Protein 4D4I (pdb70)

Sequence (481 aa):
FKQSIHQLFETQVERTPEAVAVLLSEQGQLTYEELNTKANQLAHYLRTLGVKSETLVGVVCVDRSLEMVIGLLAILKAGGAYVPLDPTYPRERLTYMVQDAQISVLVTQTQWSNLISDDYQGQQVICLDSQWAKIASYSQENLVNTVNPEENLAYVIYTSGSTGKPKGVMIEHQSLVNFTKLAIAQYQITTSDRTLQFVSISFDVAAEEIYVTLCSGATLILRTEEMISSIPSSFVQKSQDWQITVWSLPTAYWHLLVNELVKSKIALPDSLRLVIIGGERVQPELVRMWFKNVGNFPELINVYGPTEGTIAVSSLCRLSSQLTESQRNRTEIPIGKSLGENISVYVLDETLKTVPPETPGEIYIGGTALARGYLNRPELTAQKFIQDPFSPSERLYKTGDLGRYLADGNLEYLGRVDHQVKINGFRVELGEIETVLLQHHQVAQAVVIDRRLVAYLVPHSTEENLTVTLQQFLKNKLPSYMIPATFVV

InterPro domains:
  IPR000873 AMP-dependent synthetase/ligase domain [PF00501] (10-368)
  IPR010071 Amino acid adenylation domain [TIGR01733] (31-441)
  IPR020459 AMP-binding [PR00154] (147-158)
  IPR020459 AMP-binding [PR00154] (159-167)
  IPR020845 AMP-binding, conserved site [PS00455] (152-163)
  IPR025110 AMP-binding enzyme, C-terminal domain [PF13193] (425-500)
  IPR042099 ANL, N-terminal domain [G3DSA:3.40.50.12780] (2-410)
  IPR045851 AMP-binding enzyme domain superfamily [G3DSA:3.30.300.30] (411-516)

Foldseek 3Di:
DWDFLLRLLVVLCVVFVQFWAEAEPVGTHGSLRLLLLLCLLLQVVVVQVQFFAAEEEEEEDFDSLSSSPLSNSVLNNYAYEYQYLLAFQQQSQVCCVLNVHQEYEYAPVSQPRHPDDDHHYHHCVPCVVVSVVGGSDRDPDRDTQQTFHYWAWAADLLAHIWTFTAGRQLLVVVLVLVCVVVVDALAAEEEQDDDVSALVSSNRNSNQSSRNHYYYYDDPPQLVDLLSVQVVCLVVLHAEYEDELVSVLVNLVVVVVDVDDGRPSHQEYEYELDFHFLVSLVSCCVRPNCGSWYKYFDDDVQQRNGFFMDGSSPDDPVQSPDRGNFRFDGSDDQKDWAFAAPVRDGDPAPDKHFIKIWGSRGTPAIRPPVPVRPVAWDQRPVHRVITIGGGQWMWGAHPVRTITTDGGPAQWDAFPSGTYRQSNLQSQLCPDPFWPHWGWHDDQIEIETDTPDDDPVVLVVVQVVVSNPDRPSSRHPYYHD

Secondary structure (DSSP, 8-state):
----HHHHHHHHHHH-TTSEEEE-SS-EEEHHHHHHHHHHHHHHHHHTT--TT-EEEE---SSHHHHHHHHHHHHTT-EEEE--TTS-HHHHHHHHHHTT--EEEE-GGGTT-SS---SEEEETTTSHHHHTTS--SPP-S---TTSEEEEEEE--TTSS-EEEEEEHHHHHHHHHHHHHHHT--TT-EEEE-S-TTSTHHHHHHHHHHTTT-EEEEPPSGGGSSHHHHHHHHHHTT--EEEEEHHHHHHHHHHHHHTTPPPPTT--EEEEESSPPPHHHHHHHHHHT-S-SEEEEEE--GGGSS-SEEEEGGGS-HHHHSSSS---BEESSTTEEEEEE-TTS-B--TT--EEEEEEETT---EETT-HHHHHHHEEE-TTSTT-EEEEEEEEEEE-TTS-EEEEEESSSEEEETTEEEEHHHHHHHHTTSTT--EEEEEE--EEEEEE-SS--TTHHHHHHHHHHTTS-GGGS-SEEE-

Radius of gyration: 22.3 Å; Cα contacts (8 Å, |Δi|>4): 1080; chains: 1; bounding box: 55×64×58 Å

Organism: NCBI:txid329571

CATH classification: 3.40.50.12780 (+1 more: 3.30.300.30)

Structure (mmCIF, N/CA/C/O backbone):
data_4D4I
#
_entry.id   4D4I
#
_cell.length_a   68.425
_cell.length_b   82.686
_cell.length_c   90.153
_cell.angle_alpha   90.00
_cell.angle_beta   90.00
_cell.angle_gamma   90.00
#
_symmetry.space_group_name_H-M   'P 21 21 21'
#
loop_
_entity.id
_entity.type
_entity.pdbx_description
1 polymer APNAA1
2 non-polymer ARGININE
3 non-polymer 'PHOSPHOAMINOPHOSPHONIC ACID-ADENYLATE ESTER'
4 non-polymer GLYCEROL
5 non-polymer 'MAGNESIUM ION'
6 water water
#
loop_
_atom_site.group_PDB
_atom_site.id
_atom_site.type_symbol
_atom_site.label_atom_id
_atom_site.label_alt_id
_atom_site.label_comp_id
_atom_site.label_asym_id
_atom_site.label_entity_id
_atom_site.label_seq_id
_atom_site.pdbx_PDB_ins_code
_atom_site.Cartn_x
_atom_site.Cartn_y
_atom_site.Cartn_z
_atom_site.occupancy
_atom_site.B_iso_or_equiv
_atom_site.auth_seq_id
_atom_site.auth_comp_id
_atom_site.auth_asym_id
_atom_site.auth_atom_id
_atom_site.pdbx_PDB_model_num
ATOM 1 N N . PHE A 1 28 ? 34.221 -7.084 15.533 1.00 69.53 2 PHE A N 1
ATOM 2 C CA . PHE A 1 28 ? 32.739 -7.028 15.340 1.00 71.61 2 PHE A CA 1
ATOM 3 C C . PHE A 1 28 ? 32.334 -6.011 14.253 1.00 64.38 2 PHE A C 1
ATOM 4 O O . PHE A 1 28 ? 31.608 -5.052 14.521 1.00 58.48 2 PHE A O 1
ATOM 12 N N . LYS A 1 29 ? 32.793 -6.252 13.022 1.00 61.55 3 LYS A N 1
ATOM 13 C CA . LYS A 1 29 ? 32.573 -5.341 11.884 1.00 55.16 3 LYS A CA 1
ATOM 14 C C . LYS A 1 29 ? 31.146 -5.417 11.355 1.00 48.46 3 LYS A C 1
ATOM 15 O O . LYS A 1 29 ? 30.644 -6.509 11.082 1.00 49.24 3 LYS A O 1
ATOM 21 N N . GLN A 1 30 ? 30.494 -4.266 11.178 1.00 42.97 4 GLN A N 1
ATOM 22 C CA . GLN A 1 30 ? 29.064 -4.254 10.813 1.00 39.79 4 GLN A CA 1
ATOM 23 C C . GLN A 1 30 ? 28.624 -3.007 10.022 1.00 33.05 4 GLN A C 1
ATOM 24 O O . GLN A 1 30 ? 29.030 -1.886 10.319 1.00 35.59 4 GLN A O 1
ATOM 30 N N . SER A 1 31 ? 27.795 -3.224 9.003 1.00 27.64 5 SER A N 1
ATOM 31 C CA . SER A 1 31 ? 27.199 -2.135 8.205 1.00 24.59 5 SER A CA 1
ATOM 32 C C . SER A 1 31 ? 25.816 -1.904 8.708 1.00 21.39 5 SER A C 1
ATOM 33 O O . SER A 1 31 ? 25.259 -2.760 9.374 1.00 22.36 5 SER A O 1
ATOM 36 N N . ILE A 1 32 ? 25.192 -0.787 8.330 1.00 21.80 6 ILE A N 1
ATOM 37 C CA . ILE A 1 32 ? 23.871 -0.485 8.840 1.00 20.29 6 ILE A CA 1
ATOM 38 C C . ILE A 1 32 ? 22.820 -1.448 8.317 1.00 20.21 6 ILE A C 1
ATOM 39 O O . ILE A 1 32 ? 21.910 -1.874 9.044 1.00 19.78 6 ILE A O 1
ATOM 44 N N . HIS A 1 33 ? 22.959 -1.841 7.052 1.00 21.24 7 HIS A N 1
ATOM 45 C CA . HIS A 1 33 ? 21.995 -2.779 6.468 1.00 21.48 7 HIS A CA 1
ATOM 46 C C . HIS A 1 33 ? 22.179 -4.206 7.089 1.00 20.49 7 HIS A C 1
ATOM 47 O O . HIS A 1 33 ? 21.223 -4.931 7.223 1.00 20.47 7 HIS A O 1
ATOM 54 N N . GLN A 1 34 ? 23.390 -4.563 7.472 1.00 21.20 8 GLN A N 1
ATOM 55 C CA . GLN A 1 34 ? 23.613 -5.831 8.204 1.00 24.43 8 GLN A CA 1
ATOM 56 C C . GLN A 1 34 ? 22.882 -5.805 9.533 1.00 22.91 8 GLN A C 1
ATOM 57 O O . GLN A 1 34 ? 22.266 -6.780 9.915 1.00 24.15 8 GLN A O 1
ATOM 63 N N . LEU A 1 35 ? 22.911 -4.663 10.214 1.00 23.90 9 LEU A N 1
ATOM 64 C CA . LEU A 1 35 ? 22.190 -4.534 11.476 1.00 23.69 9 LEU A CA 1
ATOM 65 C C . LEU A 1 35 ? 20.724 -4.777 11.211 1.00 24.38 9 LEU A C 1
ATOM 66 O O . LEU A 1 35 ? 20.036 -5.503 11.948 1.00 20.85 9 LEU A O 1
ATOM 71 N N . PHE A 1 36 ? 20.231 -4.171 10.127 1.00 21.15 10 PHE A N 1
ATOM 72 C CA . PHE A 1 36 ? 18.859 -4.360 9.719 1.00 21.53 10 PHE A CA 1
ATOM 73 C C . PHE A 1 36 ? 18.595 -5.836 9.404 1.00 21.51 10 PHE A C 1
ATOM 74 O O . PHE A 1 36 ? 17.575 -6.379 9.776 1.00 22.26 10 PHE A O 1
ATOM 82 N N . GLU A 1 37 ? 19.513 -6.450 8.668 1.00 21.54 11 GLU A N 1
ATOM 83 C CA . GLU A 1 37 ? 19.350 -7.841 8.263 1.00 22.55 11 GLU A CA 1
ATOM 84 C C . GLU A 1 37 ? 19.253 -8.767 9.498 1.00 24.26 11 GLU A C 1
ATOM 85 O O . GLU A 1 37 ? 18.438 -9.687 9.504 1.00 25.76 11 GLU A O 1
ATOM 91 N N . THR A 1 38 ? 20.047 -8.492 10.533 1.00 24.47 12 THR A N 1
ATOM 92 C CA . THR A 1 38 ? 19.970 -9.289 11.772 1.00 25.68 12 THR A CA 1
ATOM 93 C C . THR A 1 38 ? 18.569 -9.201 12.329 1.00 26.71 12 THR A C 1
ATOM 94 O O . THR A 1 38 ? 17.995 -10.208 12.726 1.00 29.46 12 THR A O 1
ATOM 98 N N . GLN A 1 39 ? 17.983 -8.010 12.323 1.00 23.71 13 GLN A N 1
ATOM 99 C CA . GLN A 1 39 ? 16.653 -7.859 12.814 1.00 24.60 13 GLN A CA 1
ATOM 100 C C . GLN A 1 39 ? 15.612 -8.588 11.999 1.00 26.93 13 GLN A C 1
ATOM 101 O O . GLN A 1 39 ? 14.666 -9.150 12.544 1.00 25.77 13 GLN A O 1
ATOM 107 N N . VAL A 1 40 ? 15.720 -8.512 10.680 1.00 26.24 14 VAL A N 1
ATOM 108 C CA . VAL A 1 40 ? 14.776 -9.201 9.812 1.00 24.47 14 VAL A CA 1
ATOM 109 C C . VAL A 1 40 ? 14.718 -10.697 10.171 1.00 26.18 14 VAL A C 1
ATOM 110 O O . VAL A 1 40 ? 13.643 -11.278 10.244 1.00 26.38 14 VAL A O 1
ATOM 114 N N . GLU A 1 41 ? 15.885 -11.299 10.367 1.00 29.04 15 GLU A N 1
ATOM 115 C CA . GLU A 1 41 ? 15.986 -12.725 10.687 1.00 35.83 15 GLU A CA 1
ATOM 116 C C . GLU A 1 41 ? 15.313 -13.013 12.032 1.00 38.83 15 GLU A C 1
ATOM 117 O O . GLU A 1 41 ? 14.706 -14.057 12.199 1.00 37.92 15 GLU A O 1
ATOM 123 N N . ARG A 1 42 ? 15.447 -12.090 12.988 1.00 35.41 16 ARG A N 1
ATOM 124 C CA . ARG A 1 42 ? 14.849 -12.267 14.302 1.00 36.28 16 ARG A CA 1
ATOM 125 C C . ARG A 1 42 ? 13.356 -12.229 14.180 1.00 33.66 16 ARG A C 1
ATOM 126 O O . ARG A 1 42 ? 12.691 -13.074 14.733 1.00 37.42 16 ARG A O 1
ATOM 134 N N . THR A 1 43 ? 12.829 -11.224 13.494 1.00 32.01 17 THR A N 1
ATOM 135 C CA . THR A 1 43 ? 11.377 -10.980 13.441 1.00 29.32 17 THR A CA 1
ATOM 136 C C . THR A 1 43 ? 10.858 -10.674 12.025 1.00 31.44 17 THR A C 1
ATOM 137 O O . THR A 1 43 ? 10.390 -9.539 11.751 1.00 32.16 17 THR A O 1
ATOM 141 N N . PRO A 1 44 ? 10.903 -11.680 11.118 1.00 33.58 18 PRO A N 1
ATOM 142 C CA . PRO A 1 44 ? 10.539 -11.451 9.705 1.00 31.82 18 PRO A CA 1
ATOM 143 C C . PRO A 1 44 ? 9.111 -11.009 9.488 1.00 31.10 18 PRO A C 1
ATOM 144 O O . PRO A 1 44 ? 8.815 -10.275 8.544 1.00 31.18 18 PRO A O 1
ATOM 148 N N . GLU A 1 45 ? 8.208 -11.419 10.361 1.00 33.94 19 GLU A N 1
ATOM 149 C CA . GLU A 1 45 ? 6.787 -11.171 10.135 1.00 34.28 19 GLU A CA 1
ATOM 150 C C . GLU A 1 45 ? 6.289 -9.904 10.814 1.00 31.52 19 GLU A C 1
ATOM 151 O O . GLU A 1 45 ? 5.192 -9.467 10.545 1.00 32.74 19 GLU A O 1
ATOM 157 N N . ALA A 1 46 ? 7.094 -9.269 11.656 1.00 29.76 20 ALA A N 1
ATOM 158 C CA . ALA A 1 46 ? 6.693 -7.967 12.206 1.00 29.78 20 ALA A CA 1
ATOM 159 C C . ALA A 1 46 ? 6.520 -6.947 11.090 1.00 28.16 20 ALA A C 1
ATOM 160 O O . ALA A 1 46 ? 7.116 -7.089 10.024 1.00 26.47 20 ALA A O 1
ATOM 162 N N . VAL A 1 47 ? 5.660 -5.969 11.306 1.00 26.99 21 VAL A N 1
ATOM 163 C CA . VAL A 1 47 ? 5.471 -4.868 10.381 1.00 30.01 21 VAL A CA 1
ATOM 164 C C . VAL A 1 47 ? 6.659 -3.910 10.553 1.00 30.03 21 VAL A C 1
ATOM 165 O O . VAL A 1 47 ? 6.908 -3.459 11.658 1.00 28.82 21 VAL A O 1
ATOM 169 N N . ALA A 1 48 ? 7.382 -3.641 9.459 1.00 27.76 22 ALA A N 1
ATOM 170 C CA . ALA A 1 48 ? 8.571 -2.781 9.462 1.00 27.16 22 ALA A CA 1
ATOM 171 C C . ALA A 1 48 ? 8.206 -1.351 9.171 1.00 27.60 22 ALA A C 1
ATOM 172 O O . ALA A 1 48 ? 8.699 -0.436 9.823 1.00 27.49 22 ALA A O 1
ATOM 174 N N . VAL A 1 49 ? 7.363 -1.143 8.164 1.00 28.10 23 VAL A N 1
ATOM 175 C CA . VAL A 1 49 ? 6.995 0.180 7.728 1.00 28.47 23 VAL A CA 1
ATOM 176 C C . VAL A 1 49 ? 5.516 0.232 7.443 1.00 29.60 23 VAL A C 1
ATOM 177 O O . VAL A 1 49 ? 4.967 -0.694 6.833 1.00 30.39 23 VAL A O 1
ATOM 181 N N . LEU A 1 50 ? 4.895 1.328 7.866 1.00 30.94 24 LEU A N 1
ATOM 182 C CA A LEU A 1 50 ? 3.510 1.583 7.553 0.45 32.94 24 LEU A CA 1
ATOM 183 C CA B LEU A 1 50 ? 3.481 1.618 7.620 0.55 32.59 24 LEU A CA 1
ATOM 184 C C . LEU A 1 50 ? 3.326 2.996 7.025 1.00 32.77 24 LEU A C 1
ATOM 185 O O . LEU A 1 50 ? 3.929 3.966 7.504 1.00 31.28 24 LEU A O 1
ATOM 194 N N . SER A 1 51 ? 2.503 3.109 5.996 1.00 33.31 25 SER A N 1
ATOM 195 C CA . SER A 1 51 ? 2.122 4.395 5.476 1.00 36.54 25 SER A CA 1
ATOM 196 C C . SER A 1 51 ? 0.600 4.396 5.376 1.00 41.30 25 SER A C 1
ATOM 197 O O . SER A 1 51 ? -0.042 3.357 5.512 1.00 37.83 25 SER A O 1
ATOM 200 N N . GLU A 1 52 ? 0.036 5.569 5.146 1.00 46.09 26 GLU A N 1
ATOM 201 C CA . GLU A 1 52 ? -1.392 5.707 4.867 1.00 53.44 26 GLU A CA 1
ATOM 202 C C . GLU A 1 52 ? -1.834 4.855 3.656 1.00 55.41 26 GLU A C 1
ATOM 203 O O . GLU A 1 52 ? -3.027 4.561 3.501 1.00 53.90 26 GLU A O 1
ATOM 209 N N . GLN A 1 53 ? -0.869 4.458 2.820 1.00 57.15 27 GLN A N 1
ATOM 210 C CA . GLN A 1 53 ? -1.139 3.734 1.576 1.00 59.49 27 GLN A CA 1
ATOM 211 C C . GLN A 1 53 ? -0.935 2.210 1.675 1.00 56.32 27 GLN A C 1
ATOM 212 O O . GLN A 1 53 ? -1.540 1.465 0.914 1.00 57.45 27 GLN A O 1
ATOM 218 N N . GLY A 1 54 ? -0.094 1.743 2.597 1.00 48.71 28 GLY A N 1
ATOM 219 C CA . GLY A 1 54 ? 0.190 0.315 2.717 1.00 42.09 28 GLY A CA 1
ATOM 220 C C . GLY A 1 54 ? 1.205 -0.025 3.796 1.00 38.84 28 GLY A C 1
ATOM 221 O O . GLY A 1 54 ? 1.472 0.767 4.675 1.00 35.88 28 GLY A O 1
ATOM 222 N N . GLN A 1 55 ? 1.777 -1.211 3.743 1.00 37.34 29 GLN A N 1
ATOM 223 C CA . GLN A 1 55 ? 2.696 -1.617 4.796 1.00 36.89 29 GLN A CA 1
ATOM 224 C C . GLN A 1 55 ? 3.625 -2.662 4.264 1.00 34.96 29 GLN A C 1
ATOM 225 O O . GLN A 1 55 ? 3.332 -3.258 3.244 1.00 35.43 29 GLN A O 1
ATOM 231 N N . LEU A 1 56 ? 4.757 -2.871 4.938 1.00 31.70 30 LEU A N 1
ATOM 232 C CA . LEU A 1 56 ? 5.668 -3.951 4.600 1.00 31.69 30 LEU A CA 1
ATOM 233 C C . LEU A 1 56 ? 6.126 -4.592 5.889 1.00 32.39 30 LEU A C 1
ATOM 234 O O . LEU A 1 56 ? 6.486 -3.877 6.835 1.00 29.93 30 LEU A O 1
ATOM 239 N N . THR A 1 57 ? 6.173 -5.918 5.910 1.00 29.50 31 THR A N 1
ATOM 240 C CA . THR A 1 57 ? 6.805 -6.636 7.007 1.00 28.71 31 THR A CA 1
ATOM 241 C C . THR A 1 57 ? 8.310 -6.504 6.872 1.00 25.99 31 THR A C 1
ATOM 242 O O . THR A 1 57 ? 8.815 -6.031 5.833 1.00 28.80 31 THR A O 1
ATOM 246 N N . TYR A 1 58 ? 9.031 -6.894 7.917 1.00 24.66 32 TYR A N 1
ATOM 247 C CA . TYR A 1 58 ? 10.480 -6.932 7.873 1.00 24.83 32 TYR A CA 1
ATOM 248 C C . TYR A 1 58 ? 10.960 -7.753 6.665 1.00 27.52 32 TYR A C 1
ATOM 249 O O . TYR A 1 58 ? 11.819 -7.307 5.902 1.00 25.05 32 TYR A O 1
ATOM 258 N N . GLU A 1 59 ? 10.395 -8.950 6.511 1.00 29.04 33 GLU A N 1
ATOM 259 C CA . GLU A 1 59 ? 10.771 -9.875 5.428 1.00 29.85 33 GLU A CA 1
ATOM 260 C C . GLU A 1 59 ? 10.577 -9.214 4.047 1.00 27.88 33 GLU A C 1
ATOM 261 O O . GLU A 1 59 ? 11.497 -9.168 3.256 1.00 28.76 33 GLU A O 1
ATOM 267 N N . GLU A 1 60 ? 9.385 -8.686 3.818 1.00 25.85 34 GLU A N 1
ATOM 268 C CA . GLU A 1 60 ? 9.024 -8.015 2.587 1.00 30.74 34 GLU A CA 1
ATOM 269 C C . GLU A 1 60 ? 9.863 -6.790 2.263 1.00 31.13 34 GLU A C 1
ATOM 270 O O . GLU A 1 60 ? 10.153 -6.545 1.094 1.00 27.71 34 GLU A O 1
ATOM 276 N N . LEU A 1 61 ? 10.219 -6.004 3.284 1.00 27.92 35 LEU A N 1
ATOM 277 C CA . LEU A 1 61 ? 11.065 -4.820 3.080 1.00 23.94 35 LEU A CA 1
ATOM 278 C C . LEU A 1 61 ? 12.437 -5.322 2.665 1.00 23.22 35 LEU A C 1
ATOM 279 O O . LEU A 1 61 ? 13.093 -4.741 1.799 1.00 25.88 35 LEU A O 1
ATOM 284 N N . ASN A 1 62 ? 12.910 -6.352 3.351 1.00 23.42 36 ASN A N 1
ATOM 285 C CA . ASN A 1 62 ? 14.216 -6.901 3.098 1.00 22.59 36 ASN A CA 1
ATOM 286 C C . ASN A 1 62 ? 14.301 -7.516 1.714 1.00 22.89 36 ASN A C 1
ATOM 287 O O . ASN A 1 62 ? 15.276 -7.316 1.029 1.00 22.03 36 ASN A O 1
ATOM 292 N N . THR A 1 63 ? 13.298 -8.283 1.334 1.00 23.30 37 THR A N 1
ATOM 293 C CA . THR A 1 63 ? 13.360 -8.977 0.033 1.00 26.14 37 THR A CA 1
ATOM 294 C C . THR A 1 63 ? 13.242 -7.941 -1.074 1.00 24.32 37 THR A C 1
ATOM 295 O O . THR A 1 63 ? 14.000 -7.990 -2.015 1.00 24.98 37 THR A O 1
ATOM 299 N N . LYS A 1 64 ? 12.349 -6.975 -0.933 1.00 24.32 38 LYS A N 1
ATOM 300 C CA . LYS A 1 64 ? 12.229 -5.952 -1.976 1.00 26.02 38 LYS A CA 1
ATOM 301 C C . LYS A 1 64 ? 13.493 -5.101 -2.071 1.00 26.63 38 LYS A C 1
ATOM 302 O O . LYS A 1 64 ? 13.953 -4.791 -3.166 1.00 22.46 38 LYS A O 1
ATOM 308 N N . ALA A 1 65 ? 14.096 -4.745 -0.933 1.00 22.27 39 ALA A N 1
ATOM 309 C CA . ALA A 1 65 ? 15.371 -3.994 -1.002 1.00 22.02 39 ALA A CA 1
ATOM 310 C C . ALA A 1 65 ? 16.475 -4.859 -1.607 1.00 21.79 39 ALA A C 1
ATOM 311 O O . ALA A 1 65 ? 17.401 -4.365 -2.265 1.00 19.97 39 ALA A O 1
ATOM 313 N N . ASN A 1 66 ? 16.445 -6.163 -1.338 1.00 21.53 40 ASN A N 1
ATOM 314 C CA . ASN A 1 66 ? 17.414 -7.034 -1.968 1.00 20.52 40 ASN A CA 1
ATOM 315 C C . ASN A 1 66 ? 17.235 -7.066 -3.504 1.00 19.84 40 ASN A C 1
ATOM 316 O O . ASN A 1 66 ? 18.199 -7.114 -4.253 1.00 19.90 40 ASN A O 1
ATOM 321 N N . GLN A 1 67 ? 16.009 -7.072 -3.958 1.00 20.59 41 GLN A N 1
ATOM 322 C CA . GLN A 1 67 ? 15.751 -7.146 -5.417 1.00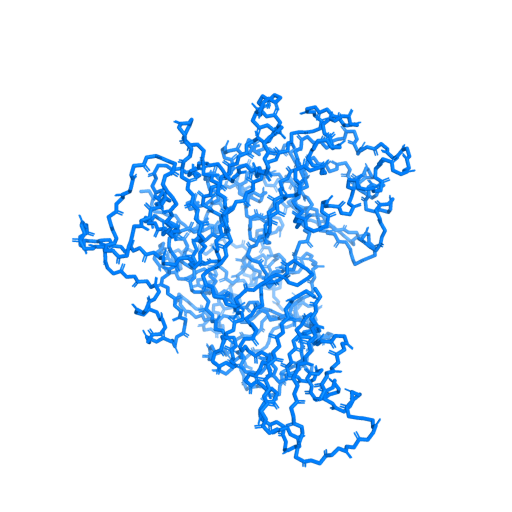 21.88 41 GLN A CA 1
ATOM 323 C C . GLN A 1 67 ? 16.275 -5.917 -6.113 1.00 22.28 41 GLN A C 1
ATOM 324 O O . GLN A 1 67 ? 17.048 -6.009 -7.069 1.00 23.73 41 GLN A O 1
ATOM 330 N N . LEU A 1 68 ? 15.901 -4.756 -5.596 1.00 21.96 42 LEU A N 1
ATOM 331 C CA . LEU A 1 68 ? 16.473 -3.494 -6.098 1.00 23.17 42 LEU A CA 1
ATOM 332 C C . LEU A 1 68 ? 17.986 -3.447 -5.968 1.00 21.87 42 LEU A C 1
ATOM 333 O O . LEU A 1 68 ? 18.687 -3.017 -6.885 1.00 20.48 42 LEU A O 1
ATOM 338 N N . ALA A 1 69 ? 18.528 -3.845 -4.822 1.00 21.45 43 ALA A N 1
ATOM 339 C CA . ALA A 1 69 ? 20.002 -3.869 -4.669 1.00 21.34 43 ALA A CA 1
ATOM 340 C C . ALA A 1 69 ? 20.710 -4.707 -5.748 1.00 20.22 43 ALA A C 1
ATOM 341 O O . ALA A 1 69 ? 21.784 -4.345 -6.263 1.00 17.01 43 ALA A O 1
ATOM 343 N N . HIS A 1 70 ? 20.138 -5.864 -6.028 1.00 21.43 44 HIS A N 1
ATOM 344 C CA . HIS A 1 70 ? 20.729 -6.767 -7.012 1.00 21.74 44 HIS A CA 1
ATOM 345 C C . HIS A 1 70 ? 20.717 -6.076 -8.403 1.00 21.68 44 HIS A C 1
ATOM 346 O O . HIS A 1 70 ? 21.692 -6.098 -9.126 1.00 23.96 44 HIS A O 1
ATOM 353 N N . TYR A 1 71 ? 19.596 -5.486 -8.745 1.00 21.64 45 TYR A N 1
ATOM 354 C CA . TYR A 1 71 ? 19.508 -4.665 -9.947 1.00 24.34 45 TYR A CA 1
ATOM 355 C C . TYR A 1 71 ? 20.566 -3.571 -9.941 1.00 24.85 45 TYR A C 1
ATOM 356 O O . TYR A 1 71 ? 21.358 -3.461 -10.895 1.00 25.49 45 TYR A O 1
ATOM 365 N N . LEU A 1 72 ? 20.647 -2.786 -8.846 1.00 23.70 46 LEU A N 1
ATOM 366 C CA . LEU A 1 72 ? 21.674 -1.735 -8.759 1.00 21.92 46 LEU A CA 1
ATOM 367 C C . LEU A 1 72 ? 23.083 -2.260 -8.984 1.00 21.65 46 LEU A C 1
ATOM 368 O O . LEU A 1 72 ? 23.893 -1.607 -9.641 1.00 22.82 46 LEU A O 1
ATOM 373 N N . ARG A 1 73 ? 23.406 -3.408 -8.420 1.00 22.83 47 ARG A N 1
ATOM 374 C CA . ARG A 1 73 ? 24.723 -4.010 -8.646 1.00 25.22 47 ARG A CA 1
ATOM 375 C C . ARG A 1 73 ? 24.948 -4.192 -10.175 1.00 24.35 47 ARG A C 1
ATOM 376 O O . ARG A 1 73 ? 26.033 -3.928 -10.670 1.00 25.00 47 ARG A O 1
ATOM 384 N N . THR A 1 74 ? 23.915 -4.621 -10.896 1.00 25.11 48 THR A N 1
ATOM 385 C CA . THR A 1 74 ? 24.049 -4.811 -12.360 1.00 26.85 48 THR A CA 1
ATOM 386 C C . THR A 1 74 ? 24.185 -3.465 -13.076 1.00 28.77 48 THR A C 1
ATOM 387 O O . THR A 1 74 ? 24.652 -3.427 -14.206 1.00 27.78 48 THR A O 1
ATOM 391 N N . LEU A 1 75 ? 23.815 -2.361 -12.416 1.00 25.63 49 LEU A N 1
ATOM 392 C CA . LEU A 1 75 ? 24.066 -1.025 -12.960 1.00 25.95 49 LEU A CA 1
ATOM 393 C C . LEU A 1 75 ? 25.406 -0.452 -12.579 1.00 26.17 49 LEU A C 1
ATOM 394 O O . LEU A 1 75 ? 25.670 0.672 -12.894 1.00 28.71 49 LEU A O 1
ATOM 399 N N . GLY A 1 76 ? 26.269 -1.218 -11.930 1.00 23.56 50 GLY A N 1
ATOM 400 C CA . GLY A 1 76 ? 27.604 -0.729 -11.584 1.00 23.97 50 GLY A CA 1
ATOM 401 C C . GLY A 1 76 ? 27.654 -0.165 -10.161 1.00 26.62 50 GLY A C 1
ATOM 402 O O . GLY A 1 76 ? 28.667 0.381 -9.743 1.00 26.79 50 GLY A O 1
ATOM 403 N N . VAL A 1 77 ? 26.561 -0.249 -9.408 1.00 25.55 51 VAL A N 1
ATOM 404 C CA . VAL A 1 77 ? 26.637 0.259 -8.024 1.00 25.09 51 VAL A CA 1
ATOM 405 C C . VAL A 1 77 ? 27.485 -0.685 -7.168 1.00 26.49 51 VAL A C 1
ATOM 406 O O . VAL A 1 77 ? 27.215 -1.894 -7.056 1.00 23.27 51 VAL A O 1
ATOM 410 N N . LYS A 1 78 ? 28.505 -0.106 -6.546 1.00 27.28 52 LYS A N 1
ATOM 411 C CA . LYS A 1 78 ? 29.334 -0.838 -5.625 1.00 31.03 52 LYS A CA 1
ATOM 412 C C . LYS A 1 78 ? 29.846 0.080 -4.519 1.00 28.01 52 LYS A C 1
ATOM 413 O O . LYS A 1 78 ? 29.478 1.257 -4.469 1.00 27.74 52 LYS A O 1
ATOM 419 N N . SER A 1 79 ? 30.706 -0.447 -3.649 1.00 28.99 53 SER A N 1
ATOM 420 C CA . SER A 1 79 ? 31.255 0.348 -2.535 1.00 29.65 53 SER A CA 1
ATOM 421 C C . SER A 1 79 ? 31.800 1.684 -3.017 1.00 28.72 53 SER A C 1
ATOM 422 O O . SER A 1 79 ? 32.553 1.735 -3.989 1.00 26.37 53 SER A O 1
ATOM 425 N N . GLU A 1 80 ? 31.353 2.761 -2.359 1.00 26.32 54 GLU A N 1
ATOM 426 C CA . GLU A 1 80 ? 31.762 4.156 -2.611 1.00 26.73 54 GLU A CA 1
ATOM 427 C C . GLU A 1 80 ? 31.083 4.792 -3.825 1.00 26.84 54 GLU A C 1
ATOM 428 O O . GLU A 1 80 ? 31.366 5.950 -4.142 1.00 28.71 54 GLU A O 1
ATOM 434 N N . THR A 1 81 ? 30.221 4.058 -4.518 1.00 24.70 55 THR A N 1
ATOM 435 C CA . THR A 1 81 ? 29.404 4.622 -5.587 1.00 25.51 55 THR A CA 1
ATOM 436 C C . THR A 1 81 ? 28.304 5.440 -4.957 1.00 24.45 55 THR A C 1
ATOM 437 O O . THR A 1 81 ? 27.544 4.900 -4.125 1.00 26.14 55 THR A O 1
ATOM 441 N N . LEU A 1 82 ? 28.183 6.702 -5.377 1.00 21.75 56 LEU A N 1
ATOM 442 C CA . LEU A 1 82 ? 27.124 7.566 -4.882 1.00 21.64 56 LEU A CA 1
ATOM 443 C C . LEU A 1 82 ? 25.883 7.440 -5.713 1.00 22.58 56 LEU A C 1
ATOM 444 O O . LEU A 1 82 ? 25.948 7.558 -6.933 1.00 22.68 56 LEU A O 1
ATOM 449 N N . VAL A 1 83 ? 24.741 7.211 -5.060 1.00 20.29 57 VAL A N 1
ATOM 450 C CA . VAL A 1 83 ? 23.494 7.018 -5.755 1.00 19.24 57 VAL A CA 1
ATOM 451 C C . VAL A 1 83 ? 22.516 8.070 -5.280 1.00 21.88 57 VAL A C 1
ATOM 452 O O . VAL A 1 83 ? 22.243 8.187 -4.074 1.00 19.65 57 VAL A O 1
ATOM 456 N N . GLY A 1 84 ? 21.989 8.848 -6.224 1.00 19.45 58 GLY A N 1
ATOM 457 C CA . GLY A 1 84 ? 21.035 9.856 -5.902 1.00 19.31 58 GLY A CA 1
ATOM 458 C C . GLY A 1 84 ? 19.712 9.202 -5.600 1.00 18.65 58 GLY A C 1
ATOM 459 O O . GLY A 1 84 ? 19.410 8.151 -6.141 1.00 18.54 58 GLY A O 1
ATOM 460 N N . VAL A 1 85 ? 18.988 9.781 -4.646 1.00 17.97 59 VAL A N 1
ATOM 461 C CA A VAL A 1 85 ? 17.682 9.301 -4.281 0.55 19.16 59 VAL A CA 1
ATOM 462 C CA B VAL A 1 85 ? 17.648 9.297 -4.276 0.45 19.69 59 VAL A CA 1
ATOM 463 C C . VAL A 1 85 ? 16.752 10.483 -4.252 1.00 19.54 59 VAL A C 1
ATOM 464 O O . VAL A 1 85 ? 16.939 11.416 -3.448 1.00 18.85 59 VAL A O 1
ATOM 471 N N . CYS A 1 86 ? 15.772 10.431 -5.119 1.00 23.54 60 CYS A N 1
ATOM 472 C CA . CYS A 1 86 ? 14.864 11.551 -5.318 1.00 26.96 60 CYS A CA 1
ATOM 473 C C . CYS A 1 86 ? 13.526 10.900 -5.353 1.00 26.85 60 CYS A C 1
ATOM 474 O O . CYS A 1 86 ? 13.025 10.404 -6.376 1.00 25.96 60 CYS A O 1
ATOM 477 N N . VAL A 1 87 ? 12.976 10.786 -4.168 1.00 29.65 61 VAL A N 1
ATOM 478 C CA . VAL A 1 87 ? 11.781 10.012 -3.967 1.00 30.70 61 VAL A CA 1
ATOM 479 C C . VAL A 1 87 ? 10.948 10.828 -2.980 1.00 36.10 61 VAL A C 1
ATOM 480 O O . VAL A 1 87 ? 11.480 11.743 -2.321 1.00 36.11 61 VAL A O 1
ATOM 484 N N . ASP A 1 88 ? 9.655 10.539 -2.900 1.00 34.82 62 ASP A N 1
ATOM 485 C CA . ASP A 1 88 ? 8.858 11.154 -1.842 1.00 37.85 62 ASP A CA 1
ATOM 486 C C . ASP A 1 88 ? 8.772 10.148 -0.697 1.00 33.94 62 ASP A C 1
ATOM 487 O O . ASP A 1 88 ? 9.189 8.974 -0.837 1.00 34.84 62 ASP A O 1
ATOM 492 N N . ARG A 1 89 ? 8.249 10.602 0.428 1.00 30.55 63 ARG A N 1
ATOM 493 C CA . ARG A 1 89 ? 8.218 9.768 1.634 1.00 29.52 63 ARG A CA 1
ATOM 494 C C . ARG A 1 89 ? 7.173 8.689 1.440 1.00 29.57 63 ARG A C 1
ATOM 495 O O . ARG A 1 89 ? 5.991 8.972 1.316 1.00 31.05 63 ARG A O 1
ATOM 503 N N . SER A 1 90 ? 7.603 7.448 1.424 1.00 28.62 64 SER A N 1
ATOM 504 C CA . SER A 1 90 ? 6.773 6.351 0.968 1.00 28.43 64 SER A CA 1
ATOM 505 C C . SER A 1 90 ? 7.512 5.098 1.319 1.00 28.03 64 SER A C 1
ATOM 506 O O . SER A 1 90 ? 8.687 5.160 1.662 1.00 27.00 64 SER A O 1
ATOM 509 N N . LEU A 1 91 ? 6.819 3.974 1.222 1.00 28.25 65 LEU A N 1
ATOM 510 C CA . LEU A 1 91 ? 7.418 2.654 1.303 1.00 30.54 65 LEU A CA 1
ATOM 511 C C . LEU A 1 91 ? 8.584 2.527 0.343 1.00 28.42 65 LEU A C 1
ATOM 512 O O . LEU A 1 91 ? 9.629 1.972 0.703 1.00 27.10 65 LEU A O 1
ATOM 517 N N . GLU A 1 92 ? 8.393 3.042 -0.874 1.00 26.03 66 GLU A N 1
ATOM 518 C CA . GLU A 1 92 ? 9.431 3.086 -1.873 1.00 26.04 66 GLU A CA 1
ATOM 519 C C . GLU A 1 92 ? 10.701 3.773 -1.410 1.00 23.38 66 GLU A C 1
ATOM 520 O O . GLU A 1 92 ? 11.808 3.339 -1.749 1.00 22.82 66 GLU A O 1
ATOM 526 N N . MET A 1 93 ? 10.553 4.882 -0.692 1.00 22.52 67 MET A N 1
ATOM 527 C CA . MET A 1 93 ? 11.716 5.597 -0.187 1.00 22.81 67 MET A CA 1
ATOM 528 C C . MET A 1 93 ? 12.569 4.642 0.667 1.00 21.23 67 MET A C 1
ATOM 529 O O . MET A 1 93 ? 13.769 4.576 0.544 1.00 20.57 67 MET A O 1
ATOM 534 N N . VAL A 1 94 ? 11.912 3.893 1.533 1.00 21.93 68 VAL A N 1
ATOM 535 C CA . VAL A 1 94 ? 12.627 3.045 2.474 1.00 21.54 68 VAL A CA 1
ATOM 536 C C . VAL A 1 94 ? 13.287 1.879 1.758 1.00 20.30 68 VAL A C 1
ATOM 537 O O . VAL A 1 94 ? 14.441 1.558 2.018 1.00 20.99 68 VAL A O 1
ATOM 541 N N . ILE A 1 95 ? 12.553 1.250 0.840 1.00 21.31 69 ILE A N 1
ATOM 542 C CA . ILE A 1 95 ? 13.113 0.212 -0.027 1.00 21.08 69 ILE A CA 1
ATOM 543 C C . ILE A 1 95 ? 14.353 0.772 -0.704 1.00 19.68 69 ILE A C 1
ATOM 544 O O . ILE A 1 95 ? 15.394 0.135 -0.726 1.00 20.14 69 ILE A O 1
ATOM 549 N N . GLY A 1 96 ? 14.258 1.999 -1.212 1.00 19.97 70 GLY A N 1
ATOM 550 C CA . GLY A 1 96 ? 15.337 2.572 -1.987 1.00 18.97 70 GLY A CA 1
ATOM 551 C C . GLY A 1 96 ? 16.610 2.801 -1.203 1.00 19.69 70 GLY A C 1
ATOM 552 O O . GLY A 1 96 ? 17.686 2.480 -1.656 1.00 19.18 70 GLY A O 1
ATOM 553 N N . LEU A 1 97 ? 16.474 3.373 -0.008 1.00 19.94 71 LEU A N 1
ATOM 554 C CA . LEU A 1 97 ? 17.604 3.596 0.851 1.00 19.22 71 LEU A CA 1
ATOM 555 C C . LEU A 1 97 ? 18.290 2.304 1.212 1.00 18.14 71 LEU A C 1
ATOM 556 O O . LEU A 1 97 ? 19.496 2.165 1.076 1.00 18.08 71 LEU A O 1
ATOM 561 N N . LEU A 1 98 ? 17.517 1.337 1.677 1.00 18.92 72 LEU A N 1
ATOM 562 C CA . LEU A 1 98 ? 18.088 0.060 2.071 1.00 19.56 72 LEU A CA 1
ATOM 563 C C . LEU A 1 98 ? 18.734 -0.675 0.898 1.00 18.99 72 LEU A C 1
ATOM 564 O O . LEU A 1 98 ? 19.764 -1.305 1.052 1.00 18.29 72 LEU A O 1
ATOM 569 N N . ALA A 1 99 ? 18.168 -0.542 -0.297 1.00 19.94 73 ALA A N 1
ATOM 570 C CA . ALA A 1 99 ? 18.737 -1.190 -1.482 1.00 18.53 73 ALA A CA 1
ATOM 571 C C . ALA A 1 99 ? 20.054 -0.596 -1.879 1.00 18.63 73 ALA A C 1
ATOM 572 O O . ALA A 1 99 ? 20.984 -1.300 -2.188 1.00 20.41 73 ALA A O 1
ATOM 574 N N . ILE A 1 100 ? 20.165 0.728 -1.857 1.00 20.29 74 ILE A N 1
ATOM 575 C CA . ILE A 1 100 ? 21.417 1.372 -2.164 1.00 19.14 74 ILE A CA 1
ATOM 576 C C . ILE A 1 100 ? 22.469 0.902 -1.185 1.00 20.67 74 ILE A C 1
ATOM 577 O O . ILE A 1 100 ? 23.588 0.530 -1.571 1.00 21.41 74 ILE A O 1
ATOM 582 N N . LEU A 1 101 ? 22.133 0.942 0.107 1.00 20.25 75 LEU A N 1
ATOM 583 C CA . LEU A 1 101 ? 23.052 0.460 1.115 1.00 19.95 75 LEU A CA 1
ATOM 584 C C . LEU A 1 101 ? 23.484 -0.998 0.825 1.00 19.22 75 LEU A C 1
ATOM 585 O O . LEU A 1 101 ? 24.690 -1.329 0.896 1.00 19.55 75 LEU A O 1
ATOM 590 N N . LYS A 1 102 ? 22.503 -1.880 0.582 1.00 20.79 76 LYS A N 1
ATOM 591 C CA . LYS A 1 102 ? 22.842 -3.296 0.433 1.00 22.18 76 LYS A CA 1
ATOM 592 C C . LYS A 1 102 ? 23.732 -3.512 -0.779 1.00 22.86 76 LYS A C 1
ATOM 593 O O . LYS A 1 102 ? 24.621 -4.391 -0.755 1.00 22.79 76 LYS A O 1
ATOM 599 N N . ALA A 1 103 ? 23.524 -2.688 -1.822 1.00 23.16 77 ALA A N 1
ATOM 600 C CA . ALA A 1 103 ? 24.332 -2.792 -3.056 1.00 24.16 77 ALA A CA 1
ATOM 601 C C . ALA A 1 103 ? 25.749 -2.333 -2.817 1.00 25.40 77 ALA A C 1
ATOM 602 O O . ALA A 1 103 ? 26.607 -2.518 -3.671 1.00 24.51 77 ALA A O 1
ATOM 604 N N . GLY A 1 104 ? 25.987 -1.704 -1.656 1.00 24.23 78 GLY A N 1
ATOM 605 C CA . GLY A 1 104 ? 27.294 -1.181 -1.298 1.00 21.10 78 GLY A CA 1
ATOM 606 C C . GLY A 1 104 ? 27.497 0.291 -1.618 1.00 21.20 78 GLY A C 1
ATOM 607 O O . GLY A 1 104 ? 28.567 0.840 -1.368 1.00 23.76 78 GLY A O 1
ATOM 608 N N . GLY A 1 105 ? 26.513 0.920 -2.216 1.00 19.48 79 GLY A N 1
ATOM 609 C CA . GLY A 1 105 ? 26.537 2.350 -2.510 1.00 20.50 79 GLY A CA 1
ATOM 610 C C . GLY A 1 105 ? 26.192 3.207 -1.286 1.00 20.14 79 GLY A C 1
ATOM 611 O O . GLY A 1 105 ? 25.819 2.673 -0.208 1.00 21.93 79 GLY A O 1
ATOM 612 N N . ALA A 1 106 ? 26.323 4.511 -1.472 1.00 19.80 80 ALA A N 1
ATOM 613 C CA . ALA A 1 106 ? 26.004 5.513 -0.485 1.00 19.43 80 ALA A CA 1
ATOM 614 C C . ALA A 1 106 ? 24.980 6.418 -1.141 1.00 21.66 80 ALA A C 1
ATOM 615 O O . ALA A 1 106 ? 25.172 6.877 -2.306 1.00 19.70 80 ALA A O 1
ATOM 617 N N . TYR A 1 107 ? 23.873 6.687 -0.449 1.00 19.08 81 TYR A N 1
ATOM 618 C CA . TYR A 1 107 ? 22.842 7.488 -1.080 1.00 19.71 81 TYR A CA 1
ATOM 619 C C . TYR A 1 107 ? 23.053 8.992 -0.880 1.00 20.40 81 TYR A C 1
ATOM 620 O O . TYR A 1 107 ? 23.633 9.427 0.096 1.00 20.50 81 TYR A O 1
ATOM 629 N N . VAL A 1 108 ? 22.548 9.777 -1.816 1.00 19.68 82 VAL A N 1
ATOM 630 C CA . VAL A 1 108 ? 22.633 11.214 -1.744 1.00 20.06 82 VAL A CA 1
ATOM 631 C C . VAL A 1 108 ? 21.218 11.711 -1.886 1.00 19.75 82 VAL A C 1
ATOM 632 O O . VAL A 1 108 ? 20.633 11.540 -2.962 1.00 21.47 82 VAL A O 1
ATOM 636 N N . PRO A 1 109 ? 20.622 12.215 -0.785 1.00 18.94 83 PRO A N 1
ATOM 637 C CA . PRO A 1 109 ? 19.244 12.626 -0.858 1.00 18.99 83 PRO A CA 1
ATOM 638 C C . PRO A 1 109 ? 19.105 13.835 -1.764 1.00 19.15 83 PRO A C 1
ATOM 639 O O . PRO A 1 109 ? 19.897 14.771 -1.684 1.00 18.80 83 PRO A O 1
ATOM 643 N N . LEU A 1 110 ? 18.088 13.808 -2.611 1.00 19.59 84 LEU A N 1
ATOM 644 C CA . LEU A 1 110 ? 17.858 14.876 -3.574 1.00 19.91 84 LEU A CA 1
ATOM 645 C C . LEU A 1 110 ? 16.402 15.315 -3.405 1.00 20.97 84 LEU A C 1
ATOM 646 O O . LEU A 1 110 ? 15.446 14.674 -3.884 1.00 21.03 84 LEU A O 1
ATOM 651 N N . ASP A 1 111 ? 16.239 16.389 -2.654 1.00 22.46 85 ASP A N 1
ATOM 652 C CA . ASP A 1 111 ? 14.931 16.781 -2.180 1.00 23.55 85 ASP A CA 1
ATOM 653 C C . ASP A 1 111 ? 14.100 17.328 -3.348 1.00 23.36 85 ASP A C 1
ATOM 654 O O . ASP A 1 111 ? 14.420 18.376 -3.870 1.00 21.68 85 ASP A O 1
ATOM 659 N N . PRO A 1 112 ? 13.000 16.643 -3.704 1.00 25.15 86 PRO A N 1
ATOM 660 C CA . PRO A 1 112 ? 12.186 17.033 -4.889 1.00 29.23 86 PRO A CA 1
ATOM 661 C C . PRO A 1 112 ? 11.555 18.411 -4.778 1.00 29.72 86 PRO A C 1
ATOM 662 O O . PRO A 1 112 ? 11.028 18.922 -5.747 1.00 32.91 86 PRO A O 1
ATOM 666 N N . THR A 1 113 ? 11.626 19.019 -3.604 1.00 29.87 87 THR A N 1
ATOM 667 C CA . THR A 1 113 ? 11.079 20.327 -3.409 1.00 29.26 87 THR A CA 1
ATOM 668 C C . THR A 1 113 ? 12.131 21.335 -3.688 1.00 29.93 87 THR A C 1
ATOM 669 O O . THR A 1 113 ? 11.824 22.507 -3.704 1.00 32.81 87 THR A O 1
ATOM 673 N N . TYR A 1 114 ? 13.390 20.923 -3.855 1.00 28.52 88 TYR A N 1
ATOM 674 C CA . TYR A 1 114 ? 14.420 21.889 -4.206 1.00 27.55 88 TYR A CA 1
ATOM 675 C C . TYR A 1 114 ? 14.321 22.283 -5.686 1.00 27.46 88 TYR A C 1
ATOM 676 O O . TYR A 1 114 ? 13.784 21.533 -6.499 1.00 25.61 88 TYR A O 1
ATOM 685 N N . PRO A 1 115 ? 14.841 23.468 -6.034 1.00 27.76 89 PRO A N 1
ATOM 686 C CA . PRO A 1 115 ? 14.784 23.876 -7.439 1.00 28.51 89 PRO A CA 1
ATOM 687 C C . PRO A 1 115 ? 15.758 23.086 -8.328 1.00 29.38 89 PRO A C 1
ATOM 688 O O . PRO A 1 115 ? 16.798 22.638 -7.848 1.00 24.83 89 PRO A O 1
ATOM 692 N N . ARG A 1 116 ? 15.422 22.949 -9.621 1.00 28.22 90 ARG A N 1
ATOM 693 C CA . ARG A 1 116 ? 16.220 22.156 -10.565 1.00 27.76 90 ARG A CA 1
ATOM 694 C C . ARG A 1 116 ? 17.721 22.448 -10.528 1.00 28.18 90 ARG A C 1
ATOM 695 O O . ARG A 1 116 ? 18.560 21.520 -10.518 1.00 29.63 90 ARG A O 1
ATOM 703 N N . GLU A 1 117 ? 18.048 23.724 -10.539 1.00 26.98 91 GLU A N 1
ATOM 704 C CA . GLU A 1 117 ? 19.418 24.159 -10.498 1.00 29.49 91 GLU A CA 1
ATOM 705 C C . GLU A 1 117 ? 20.170 23.646 -9.262 1.00 26.16 91 GLU A C 1
ATOM 706 O O . GLU A 1 117 ? 21.318 23.263 -9.377 1.00 27.00 91 GLU A O 1
ATOM 712 N N . ARG A 1 118 ? 19.547 23.625 -8.098 1.00 26.77 92 ARG A N 1
ATOM 713 C CA . ARG A 1 118 ? 20.248 23.094 -6.905 1.00 25.57 92 ARG A CA 1
ATOM 714 C C . ARG A 1 118 ? 20.463 21.590 -6.987 1.00 25.69 92 ARG A C 1
ATOM 715 O O . ARG A 1 118 ? 21.570 21.081 -6.755 1.00 27.48 92 ARG A O 1
ATOM 723 N N . LEU A 1 119 ? 19.428 20.883 -7.393 1.00 24.63 93 LEU A N 1
ATOM 724 C CA . LEU A 1 119 ? 19.529 19.456 -7.554 1.00 25.13 93 LEU A CA 1
ATOM 725 C C . LEU A 1 119 ? 20.559 19.072 -8.600 1.00 24.27 93 LEU A C 1
ATOM 726 O O . LEU A 1 119 ? 21.326 18.122 -8.414 1.00 23.98 93 LEU A O 1
ATOM 731 N N . THR A 1 120 ? 20.589 19.816 -9.699 1.00 23.29 94 THR A N 1
ATOM 732 C CA . THR A 1 120 ? 21.520 19.541 -10.777 1.00 25.51 94 THR A CA 1
ATOM 733 C C . THR A 1 120 ? 22.926 19.792 -10.286 1.00 25.85 94 THR A C 1
ATOM 734 O O . THR A 1 120 ? 23.845 19.059 -10.632 1.00 26.96 94 THR A O 1
ATOM 738 N N . TYR A 1 121 ? 23.084 20.837 -9.486 1.00 27.58 95 TYR A N 1
ATOM 739 C CA . TYR A 1 121 ? 24.400 21.136 -8.937 1.00 29.06 95 TYR A CA 1
ATOM 740 C C . TYR A 1 121 ? 24.905 19.944 -8.114 1.00 26.51 95 TYR A C 1
ATOM 741 O O . TYR A 1 121 ? 26.050 19.460 -8.280 1.00 25.87 95 TYR A O 1
ATOM 750 N N . MET A 1 122 ? 24.031 19.451 -7.241 1.00 25.50 96 MET A N 1
ATOM 751 C CA . MET A 1 122 ? 24.394 18.334 -6.358 1.00 24.90 96 MET A CA 1
ATOM 752 C C . MET A 1 122 ? 24.750 17.112 -7.147 1.00 23.14 96 MET A C 1
ATOM 753 O O . MET A 1 122 ? 25.703 16.425 -6.825 1.00 24.51 96 MET A O 1
ATOM 758 N N . VAL A 1 123 ? 23.974 16.818 -8.188 1.00 22.30 97 VAL A N 1
ATOM 759 C CA . VAL A 1 123 ? 24.243 15.666 -9.032 1.00 22.34 97 VAL A CA 1
ATOM 760 C C . VAL A 1 123 ? 25.628 15.750 -9.721 1.00 23.32 97 VAL A C 1
ATOM 761 O O . VAL A 1 123 ? 26.359 14.760 -9.768 1.00 24.74 97 VAL A O 1
ATOM 765 N N . GLN A 1 124 ? 25.982 16.932 -10.194 1.00 23.58 98 GLN A N 1
ATOM 766 C CA . GLN A 1 124 ? 27.268 17.186 -10.846 1.00 25.12 98 GLN A CA 1
ATOM 767 C C . GLN A 1 124 ? 28.414 17.151 -9.837 1.00 25.31 98 GLN A C 1
ATOM 768 O O . GLN A 1 124 ? 29.378 16.447 -10.036 1.00 26.24 98 GLN A O 1
ATOM 774 N N . ASP A 1 125 ? 28.245 17.886 -8.747 1.00 25.34 99 ASP A N 1
ATOM 775 C CA . ASP A 1 125 ? 29.211 17.884 -7.646 1.00 27.25 99 ASP A CA 1
ATOM 776 C C . ASP A 1 125 ? 29.490 16.492 -7.121 1.00 26.90 99 ASP A C 1
ATOM 777 O O . ASP A 1 125 ? 30.645 16.111 -6.956 1.00 27.92 99 ASP A O 1
ATOM 782 N N . ALA A 1 126 ? 28.448 15.706 -6.913 1.00 25.44 100 ALA A N 1
ATOM 783 C CA . ALA A 1 126 ? 28.605 14.356 -6.437 1.00 25.79 100 ALA A CA 1
ATOM 784 C C . ALA A 1 126 ? 28.916 13.339 -7.520 1.00 27.53 100 ALA A C 1
ATOM 785 O O . ALA A 1 126 ? 29.153 12.191 -7.205 1.00 24.70 100 ALA A O 1
ATOM 787 N N . GLN A 1 127 ? 28.918 13.736 -8.794 1.00 31.39 101 GLN A N 1
ATOM 788 C CA . GLN A 1 127 ? 29.229 12.798 -9.874 1.00 33.67 101 GLN A CA 1
ATOM 789 C C . GLN A 1 127 ? 28.301 11.606 -9.835 1.00 32.32 101 GLN A C 1
ATOM 790 O O . GLN A 1 127 ? 28.746 10.480 -10.024 1.00 32.26 101 GLN A O 1
ATOM 796 N N . ILE A 1 128 ? 27.023 11.849 -9.558 1.00 29.57 102 ILE A N 1
ATOM 797 C CA . ILE A 1 128 ? 26.041 10.804 -9.495 1.00 29.64 102 ILE A CA 1
ATOM 798 C C . ILE A 1 128 ? 25.682 10.287 -10.898 1.00 32.11 102 ILE A C 1
ATOM 799 O O . ILE A 1 128 ? 25.189 11.052 -11.743 1.00 30.89 102 ILE A O 1
ATOM 804 N N . SER A 1 129 ? 25.884 8.994 -11.128 1.00 31.06 103 SER A N 1
ATOM 805 C CA . SER A 1 129 ? 25.491 8.340 -12.411 1.00 34.75 103 SER A CA 1
ATOM 806 C C . SER A 1 129 ? 24.384 7.282 -12.270 1.00 34.45 103 SER A C 1
ATOM 807 O O . SER A 1 129 ? 23.949 6.656 -13.254 1.00 30.96 103 SER A O 1
ATOM 810 N N . VAL A 1 130 ? 23.907 7.074 -11.047 1.00 30.76 104 VAL A N 1
ATOM 811 C CA . VAL A 1 130 ? 22.710 6.286 -10.847 1.00 28.54 104 VAL A CA 1
ATOM 812 C C . VAL A 1 130 ? 21.767 7.117 -9.999 1.00 25.87 104 VAL A C 1
ATOM 813 O O . VAL A 1 130 ? 22.179 7.622 -8.946 1.00 23.13 104 VAL A O 1
ATOM 817 N N . LEU A 1 131 ? 20.515 7.212 -10.428 1.00 23.67 105 LEU A N 1
ATOM 818 C CA . LEU A 1 131 ? 19.467 7.970 -9.728 1.00 24.57 105 LEU A CA 1
ATOM 819 C C . LEU A 1 131 ? 18.292 7.050 -9.460 1.00 23.43 105 LEU A C 1
ATOM 820 O O . LEU A 1 131 ? 17.737 6.413 -10.372 1.00 24.35 105 LEU A O 1
ATOM 825 N N . VAL A 1 132 ? 17.978 6.863 -8.183 1.00 21.19 106 VAL A N 1
ATOM 826 C CA . VAL A 1 132 ? 16.805 6.129 -7.799 1.00 20.51 106 VAL A CA 1
ATOM 827 C C . VAL A 1 132 ? 15.700 7.158 -7.566 1.00 21.81 106 VAL A C 1
ATOM 828 O O . VAL A 1 132 ? 15.853 8.091 -6.749 1.00 22.77 106 VAL A O 1
ATOM 832 N N . THR A 1 133 ? 14.591 7.032 -8.286 1.00 21.33 107 THR A N 1
ATOM 833 C CA . THR A 1 133 ? 13.573 8.068 -8.250 1.00 19.79 107 THR A CA 1
ATOM 834 C C . THR A 1 133 ? 12.213 7.458 -8.549 1.00 20.17 107 THR A C 1
ATOM 835 O O . THR A 1 133 ? 12.051 6.256 -8.431 1.00 21.01 107 THR A O 1
ATOM 839 N N . GLN A 1 134 ? 11.236 8.288 -8.893 1.00 23.19 108 GLN A N 1
ATOM 840 C CA . GLN A 1 134 ? 9.911 7.856 -9.324 1.00 25.50 108 GLN A CA 1
ATOM 841 C C . GLN A 1 134 ? 9.516 8.646 -10.585 1.00 25.75 108 GLN A C 1
ATOM 842 O O . GLN A 1 134 ? 10.058 9.709 -10.820 1.00 23.57 108 GLN A O 1
ATOM 848 N N . THR A 1 135 ? 8.555 8.141 -11.364 1.00 26.78 109 THR A N 1
ATOM 849 C CA . THR A 1 135 ? 8.182 8.799 -12.633 1.00 28.70 109 THR A CA 1
ATOM 850 C C . THR A 1 135 ? 7.739 10.237 -12.428 1.00 29.62 109 THR A C 1
ATOM 851 O O . THR A 1 135 ? 8.164 11.111 -13.147 1.00 29.86 109 THR A O 1
ATOM 855 N N . GLN A 1 136 ? 6.953 10.492 -11.388 1.00 31.69 110 GLN A N 1
ATOM 856 C CA . GLN A 1 136 ? 6.533 11.862 -11.071 1.00 32.54 110 GLN A CA 1
ATOM 857 C C . GLN A 1 136 ? 7.656 12.876 -10.830 1.00 30.95 110 GLN A C 1
ATOM 858 O O . GLN A 1 136 ? 7.392 14.071 -10.815 1.00 28.91 110 GLN A O 1
ATOM 864 N N . TRP A 1 137 ? 8.885 12.414 -10.597 1.00 30.55 111 TRP A N 1
ATOM 865 C CA . TRP A 1 137 ? 10.036 13.327 -10.468 1.00 29.42 111 TRP A CA 1
ATOM 866 C C . TRP A 1 137 ? 10.964 13.378 -11.693 1.00 29.91 111 TRP A C 1
ATOM 867 O O . TRP A 1 137 ? 11.952 14.080 -11.673 1.00 28.62 111 TRP A O 1
ATOM 878 N N . SER A 1 138 ? 10.612 12.707 -12.777 1.00 38.33 112 SER A N 1
ATOM 879 C CA . SER A 1 138 ? 11.601 12.397 -13.832 1.00 43.50 112 SER A CA 1
ATOM 880 C C . SER A 1 138 ? 12.139 13.611 -14.574 1.00 47.70 112 SER A C 1
ATOM 881 O O . SER A 1 138 ? 13.218 13.524 -15.161 1.00 55.85 112 SER A O 1
ATOM 884 N N . ASN A 1 139 ? 11.428 14.735 -14.546 1.00 43.72 113 ASN A N 1
ATOM 885 C CA . ASN A 1 139 ? 11.957 15.904 -15.207 1.00 51.08 113 ASN A CA 1
ATOM 886 C C . ASN A 1 139 ? 12.668 16.848 -14.267 1.00 46.51 113 ASN A C 1
ATOM 887 O O . ASN A 1 139 ? 12.754 18.019 -14.544 1.00 54.15 113 ASN A O 1
ATOM 892 N N . LEU A 1 140 ? 13.243 16.339 -13.185 1.00 45.76 114 LEU A N 1
ATOM 893 C CA . LEU A 1 140 ? 13.813 17.228 -12.189 1.00 45.48 114 LEU A CA 1
ATOM 894 C C . LEU A 1 140 ? 15.328 17.474 -12.253 1.00 42.14 114 LEU A C 1
ATOM 895 O O . LEU A 1 140 ? 15.811 18.407 -11.617 1.00 38.89 114 LEU A O 1
ATOM 900 N N . ILE A 1 141 ? 16.092 16.677 -12.992 1.00 42.57 115 ILE A N 1
ATOM 901 C CA . ILE A 1 141 ? 17.503 17.027 -13.217 1.00 46.52 115 ILE A CA 1
ATOM 902 C C . ILE A 1 141 ? 17.682 17.668 -14.625 1.00 52.69 115 ILE A C 1
ATOM 903 O O . ILE A 1 141 ? 17.086 17.182 -15.600 1.00 48.60 115 ILE A O 1
ATOM 908 N N . SER A 1 142 ? 18.428 18.798 -14.688 1.00 54.97 116 SER A N 1
ATOM 909 C CA . SER A 1 142 ? 18.845 19.470 -15.956 1.00 54.90 116 SER A CA 1
ATOM 910 C C . SER A 1 142 ? 19.723 18.451 -16.617 1.00 56.14 116 SER A C 1
ATOM 911 O O . SER A 1 142 ? 20.844 18.172 -16.179 1.00 46.51 116 SER A O 1
ATOM 914 N N A ASP A 1 143 ? 19.188 17.901 -17.695 0.50 59.27 117 ASP A N 1
ATOM 915 N N B ASP A 1 143 ? 19.211 17.942 -17.732 0.50 57.76 117 ASP A N 1
ATOM 916 C CA A ASP A 1 143 ? 19.092 16.469 -17.730 0.50 61.93 117 ASP A CA 1
ATOM 917 C CA B ASP A 1 143 ? 19.115 16.503 -17.910 0.50 59.27 117 ASP A CA 1
ATOM 918 C C A ASP A 1 143 ? 20.357 15.663 -17.933 0.50 61.53 117 ASP A C 1
ATOM 919 C C B ASP A 1 143 ? 20.390 15.674 -17.919 0.50 60.10 117 ASP A C 1
ATOM 920 O O A ASP A 1 143 ? 21.417 16.101 -18.400 0.50 62.24 117 ASP A O 1
ATOM 921 O O B ASP A 1 143 ? 21.497 16.104 -18.275 0.50 60.44 117 ASP A O 1
ATOM 930 N N . TYR A 1 144 ? 20.168 14.436 -17.521 1.00 59.63 118 TYR A N 1
ATOM 931 C CA . TYR A 1 144 ? 21.106 13.740 -16.771 1.00 51.38 118 TYR A CA 1
ATOM 932 C C . TYR A 1 144 ? 21.465 12.631 -17.671 1.00 45.78 118 TYR A C 1
ATOM 933 O O . TYR A 1 144 ? 20.627 12.133 -18.384 1.00 41.07 118 TYR A O 1
ATOM 942 N N . GLN A 1 145 ? 22.728 12.279 -17.688 1.00 48.81 119 GLN A N 1
ATOM 943 C CA . GLN A 1 145 ? 23.161 11.287 -18.629 1.00 49.05 119 GLN A CA 1
ATOM 944 C C . GLN A 1 145 ? 23.285 9.897 -18.000 1.00 45.03 119 GLN A C 1
ATOM 945 O O . GLN A 1 145 ? 23.503 8.928 -18.717 1.00 38.55 119 GLN A O 1
ATOM 951 N N . GLY A 1 146 ? 23.089 9.786 -16.682 1.00 38.99 120 GLY A N 1
ATOM 952 C CA . GLY A 1 146 ? 23.303 8.507 -15.988 1.00 35.62 120 GLY A CA 1
ATOM 953 C C . GLY A 1 146 ? 22.108 7.579 -16.066 1.00 33.21 120 GLY A C 1
ATOM 954 O O . GLY A 1 146 ? 21.138 7.886 -16.751 1.00 30.18 120 GLY A O 1
ATOM 955 N N . GLN A 1 147 ? 22.195 6.448 -15.354 1.00 32.86 121 GLN A N 1
ATOM 956 C CA A GLN A 1 147 ? 21.110 5.467 -15.267 0.57 33.11 121 GLN A CA 1
ATOM 957 C CA B GLN A 1 147 ? 21.095 5.488 -15.286 0.43 32.84 121 GLN A CA 1
ATOM 958 C C . GLN A 1 147 ? 20.031 5.980 -14.313 1.00 32.67 121 GLN A C 1
ATOM 959 O O . GLN A 1 147 ? 20.340 6.503 -13.250 1.00 32.35 121 GLN A O 1
ATOM 970 N N . VAL A 1 148 ? 18.771 5.820 -14.692 1.00 32.36 122 VAL A N 1
ATOM 971 C CA . VAL A 1 148 ? 17.657 6.202 -13.857 1.00 32.64 122 VAL A CA 1
ATOM 972 C C . VAL A 1 148 ? 16.838 4.952 -13.564 1.00 30.61 122 VAL A C 1
ATOM 973 O O . VAL A 1 148 ? 16.607 4.140 -14.436 1.00 28.46 122 VAL A O 1
ATOM 977 N N . ILE A 1 149 ? 16.417 4.785 -12.320 1.00 27.88 123 ILE A N 1
ATOM 978 C CA . ILE A 1 149 ? 15.474 3.747 -11.966 1.00 26.28 123 ILE A CA 1
ATOM 979 C C . ILE A 1 149 ? 14.293 4.440 -11.360 1.00 25.86 123 ILE A C 1
ATOM 980 O O . ILE A 1 149 ? 14.445 5.144 -10.378 1.00 26.87 123 ILE A O 1
ATOM 985 N N . CYS A 1 150 ? 13.119 4.246 -11.947 1.00 26.01 124 CYS A N 1
ATOM 986 C CA . CYS A 1 150 ? 11.874 4.743 -11.393 1.00 26.40 124 CYS A CA 1
ATOM 987 C C . CYS A 1 150 ? 11.200 3.593 -10.658 1.00 27.87 124 CYS A C 1
ATOM 988 O O . CYS A 1 150 ? 10.754 2.618 -11.276 1.00 28.72 124 CYS A O 1
ATOM 991 N N . LEU A 1 151 ? 11.068 3.714 -9.338 1.00 28.42 125 LEU A N 1
ATOM 992 C CA . LEU A 1 151 ? 10.616 2.568 -8.536 1.00 29.41 125 LEU A CA 1
ATOM 993 C C . LEU A 1 151 ? 9.162 2.273 -8.744 1.00 28.48 125 LEU A C 1
ATOM 994 O O . LEU A 1 151 ? 8.741 1.161 -8.488 1.00 32.06 125 LEU A O 1
ATOM 999 N N . ASP A 1 152 ? 8.390 3.256 -9.185 1.00 31.23 126 ASP A N 1
ATOM 1000 C CA . ASP A 1 152 ? 6.939 3.076 -9.342 1.00 32.90 126 ASP A CA 1
ATOM 1001 C C . ASP A 1 152 ? 6.562 2.359 -10.649 1.00 34.67 126 ASP A C 1
ATOM 1002 O O . ASP A 1 152 ? 5.563 1.664 -10.696 1.00 44.25 126 ASP A O 1
ATOM 1007 N N . SER A 1 153 ? 7.345 2.563 -11.697 1.00 31.76 127 SER A N 1
ATOM 1008 C CA . SER A 1 153 ? 7.025 2.071 -13.032 1.00 32.70 127 SER A CA 1
ATOM 1009 C C . SER A 1 153 ? 7.834 0.864 -13.426 1.00 31.25 127 SER A C 1
ATOM 1010 O O . SER A 1 153 ? 7.464 0.184 -14.346 1.00 34.02 127 SER A O 1
ATOM 1013 N N . GLN A 1 154 ? 8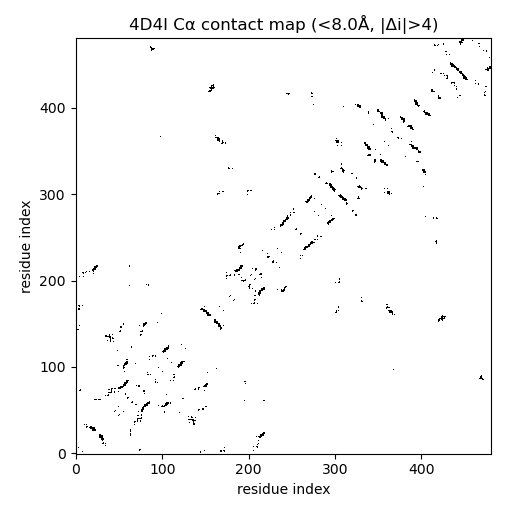.962 0.612 -12.771 1.00 28.92 128 GLN A N 1
ATOM 1014 C CA . GLN A 1 154 ? 9.802 -0.499 -13.154 1.00 29.68 128 GLN A CA 1
ATOM 1015 C C . GLN A 1 154 ? 9.829 -1.615 -12.163 1.00 30.47 128 GLN A C 1
ATOM 1016 O O . GLN A 1 154 ? 10.792 -2.401 -12.134 1.00 27.43 128 GLN A O 1
ATOM 1022 N N . TRP A 1 155 ? 8.784 -1.713 -11.341 1.00 32.13 129 TRP A N 1
ATOM 1023 C CA . TRP A 1 155 ? 8.845 -2.691 -10.286 1.00 32.80 129 TRP A CA 1
ATOM 1024 C C . TRP A 1 155 ? 8.749 -4.114 -10.879 1.00 32.08 129 TRP A C 1
ATOM 1025 O O . TRP A 1 155 ? 9.393 -5.035 -10.372 1.00 28.99 129 TRP A O 1
ATOM 1036 N N . ALA A 1 156 ? 8.013 -4.288 -11.990 1.00 31.21 130 ALA A N 1
ATOM 1037 C CA . ALA A 1 156 ? 7.936 -5.623 -12.622 1.00 29.85 130 ALA A CA 1
ATOM 1038 C C . ALA A 1 156 ? 9.323 -6.088 -12.981 1.00 26.32 130 ALA A C 1
ATOM 1039 O O . ALA A 1 156 ? 9.691 -7.232 -12.718 1.00 29.32 130 ALA A O 1
ATOM 1041 N N . LYS A 1 157 ? 10.150 -5.221 -13.544 1.00 25.61 131 LYS A N 1
ATOM 1042 C CA . LYS A 1 157 ? 11.535 -5.638 -13.818 1.00 27.09 131 LYS A CA 1
ATOM 1043 C C . LYS A 1 157 ? 12.310 -5.980 -12.521 1.00 28.59 131 LYS A C 1
ATOM 1044 O O . LYS A 1 157 ? 12.971 -7.006 -12.412 1.00 29.53 131 LYS A O 1
ATOM 1050 N N . ILE A 1 158 ? 12.265 -5.067 -11.560 1.00 29.71 132 ILE A N 1
ATOM 1051 C CA . ILE A 1 158 ? 13.029 -5.207 -10.307 1.00 26.59 132 ILE A CA 1
ATOM 1052 C C . ILE A 1 158 ? 12.597 -6.501 -9.594 1.00 25.35 132 ILE A C 1
ATOM 1053 O O . ILE A 1 158 ? 13.410 -7.208 -9.072 1.00 26.16 132 ILE A O 1
ATOM 1058 N N . ALA A 1 159 ? 11.310 -6.826 -9.639 1.00 28.41 133 ALA A N 1
ATOM 1059 C CA . ALA A 1 159 ? 10.792 -8.060 -9.025 1.00 32.92 133 ALA A CA 1
ATOM 1060 C C . ALA A 1 159 ? 11.403 -9.339 -9.613 1.00 34.96 133 ALA A C 1
ATOM 1061 O O . ALA A 1 159 ? 11.246 -10.410 -9.046 1.00 35.06 133 ALA A O 1
ATOM 1063 N N . SER A 1 160 ? 12.129 -9.223 -10.719 1.00 34.07 134 SER A N 1
ATOM 1064 C CA . SER A 1 160 ? 12.769 -10.379 -11.321 1.00 35.42 134 SER A CA 1
ATOM 1065 C C . SER A 1 160 ? 14.165 -10.651 -10.734 1.00 34.09 134 SER A C 1
ATOM 1066 O O . SER A 1 160 ? 14.822 -11.630 -11.103 1.00 36.08 134 SER A O 1
ATOM 1069 N N . TYR A 1 161 ? 14.649 -9.778 -9.862 1.00 28.65 135 TYR A N 1
ATOM 1070 C CA . TYR A 1 161 ? 15.999 -9.937 -9.327 1.00 27.75 135 TYR A CA 1
ATOM 1071 C C . TYR A 1 161 ? 15.907 -10.747 -8.030 1.00 25.03 135 TYR A C 1
ATOM 1072 O O . TYR A 1 161 ? 14.815 -10.955 -7.511 1.00 24.14 135 TYR A O 1
ATOM 1081 N N . SER A 1 162 ? 17.053 -11.216 -7.570 1.00 26.31 136 SER A N 1
ATOM 1082 C CA . SER A 1 162 ? 17.145 -12.086 -6.388 1.00 26.08 136 SER A CA 1
ATOM 1083 C C . SER A 1 162 ? 16.681 -11.391 -5.114 1.00 26.76 136 SER A C 1
ATOM 1084 O O . SER A 1 162 ? 16.955 -10.215 -4.904 1.00 25.71 136 SER A O 1
ATOM 1087 N N . GLN A 1 163 ? 16.050 -12.166 -4.245 1.00 26.34 137 GLN A N 1
ATOM 1088 C CA . GLN A 1 163 ? 15.521 -11.680 -2.984 1.00 27.74 137 GLN A CA 1
ATOM 1089 C C . GLN A 1 163 ? 16.468 -11.978 -1.835 1.00 27.72 137 GLN A C 1
ATOM 1090 O O . GLN A 1 163 ? 16.154 -11.677 -0.692 1.00 24.28 137 GLN A O 1
ATOM 1096 N N . GLU A 1 164 ? 17.606 -12.570 -2.151 1.00 28.28 138 GLU A N 1
ATOM 1097 C CA . GLU A 1 164 ? 18.582 -12.968 -1.161 1.00 31.73 138 GLU A CA 1
ATOM 1098 C C . GLU A 1 164 ? 19.478 -11.801 -0.767 1.00 32.52 138 GLU A C 1
ATOM 1099 O O . GLU A 1 164 ? 19.779 -10.900 -1.601 1.00 27.17 138 GLU A O 1
ATOM 1105 N N . ASN A 1 165 ? 19.953 -11.854 0.480 1.00 28.68 139 ASN A N 1
ATOM 1106 C CA . ASN A 1 165 ? 20.845 -10.824 0.982 1.00 29.06 139 ASN A CA 1
ATOM 1107 C C . ASN A 1 165 ? 22.079 -10.882 0.137 1.00 30.10 139 ASN A C 1
ATOM 1108 O O . ASN A 1 165 ? 22.500 -11.974 -0.266 1.00 29.73 139 ASN A O 1
ATOM 1113 N N . LEU A 1 166 ? 22.671 -9.727 -0.125 1.00 29.48 140 LEU A N 1
ATOM 1114 C CA . LEU A 1 166 ? 23.937 -9.687 -0.828 1.00 33.96 140 LEU A CA 1
ATOM 1115 C C . LEU A 1 166 ? 25.027 -9.908 0.222 1.00 37.59 140 LEU A C 1
ATOM 1116 O O . LEU A 1 166 ? 24.846 -9.564 1.370 1.00 39.71 140 LEU A O 1
ATOM 1121 N N . VAL A 1 167 ? 26.162 -10.442 -0.180 1.00 41.73 141 VAL A N 1
ATOM 1122 C CA . VAL A 1 167 ? 27.246 -10.673 0.744 1.00 48.84 141 VAL A CA 1
ATOM 1123 C C . VAL A 1 167 ? 28.413 -9.741 0.438 1.00 50.92 141 VAL A C 1
ATOM 1124 O O . VAL A 1 167 ? 28.755 -9.514 -0.730 1.00 46.33 141 VAL A O 1
ATOM 1128 N N . ASN A 1 168 ? 28.987 -9.184 1.509 1.00 56.98 142 ASN A N 1
ATOM 1129 C CA . ASN A 1 168 ? 30.327 -8.557 1.489 1.00 58.01 142 ASN A CA 1
ATOM 1130 C C . ASN A 1 168 ? 30.488 -7.281 0.682 1.00 55.26 142 ASN A C 1
ATOM 1131 O O . ASN A 1 168 ? 31.610 -6.945 0.300 1.00 61.71 142 ASN A O 1
ATOM 1136 N N . THR A 1 169 ? 29.404 -6.548 0.436 1.00 50.20 143 THR A N 1
ATOM 1137 C CA . THR A 1 169 ? 29.490 -5.411 -0.487 1.00 43.56 143 THR A CA 1
ATOM 1138 C C . THR A 1 169 ? 30.202 -4.176 0.086 1.00 40.80 143 THR A C 1
ATOM 1139 O O . THR A 1 169 ? 30.651 -3.372 -0.726 1.00 41.19 143 THR A O 1
ATOM 1143 N N . VAL A 1 170 ? 30.297 -4.024 1.427 1.00 39.64 144 VAL A N 1
ATOM 1144 C CA . VAL A 1 170 ? 31.027 -2.896 2.075 1.00 38.30 144 VAL A CA 1
ATOM 1145 C C . VAL A 1 170 ? 31.776 -3.208 3.342 1.00 35.29 144 VAL A C 1
ATOM 1146 O O . VAL A 1 170 ? 31.465 -4.131 4.074 1.00 40.85 144 VAL A O 1
ATOM 1150 N N . ASN A 1 171 ? 32.764 -2.387 3.602 1.00 34.74 145 ASN A N 1
ATOM 1151 C CA . ASN A 1 171 ? 33.415 -2.375 4.876 1.00 36.45 145 ASN A CA 1
ATOM 1152 C C . ASN A 1 171 ? 32.815 -1.247 5.694 1.00 33.84 145 ASN A C 1
ATOM 1153 O O . ASN A 1 171 ? 32.098 -0.411 5.147 1.00 29.43 145 ASN A O 1
ATOM 1158 N N . PRO A 1 172 ? 33.085 -1.237 7.007 1.00 34.53 146 PRO A N 1
ATOM 1159 C CA . PRO A 1 172 ? 32.479 -0.198 7.844 1.00 33.82 146 PRO A CA 1
ATOM 1160 C C . PRO A 1 172 ? 33.009 1.181 7.543 1.00 28.19 146 PRO A C 1
ATOM 1161 O O . PRO A 1 172 ? 32.336 2.149 7.801 1.00 26.20 146 PRO A O 1
ATOM 1165 N N . GLU A 1 173 ? 34.214 1.271 6.994 1.00 28.05 147 GLU A N 1
ATOM 1166 C CA A GLU A 1 173 ? 34.768 2.571 6.650 0.52 26.96 147 GLU A CA 1
ATOM 1167 C CA B GLU A 1 173 ? 34.807 2.547 6.600 0.48 25.80 147 GLU A CA 1
ATOM 1168 C C . GLU A 1 173 ? 34.170 3.097 5.332 1.00 24.23 147 GLU A C 1
ATOM 1169 O O . GLU A 1 173 ? 34.352 4.251 4.996 1.00 24.11 147 GLU A O 1
ATOM 1180 N N . ASN A 1 174 ? 33.420 2.266 4.620 1.00 23.08 148 ASN A N 1
ATOM 1181 C CA . ASN A 1 174 ? 32.774 2.733 3.379 1.00 23.70 148 ASN A CA 1
ATOM 1182 C C . ASN A 1 174 ? 31.614 3.649 3.679 1.00 22.03 148 ASN A C 1
ATOM 1183 O O . ASN A 1 174 ? 30.915 3.512 4.711 1.00 20.67 148 ASN A O 1
ATOM 1188 N N . LEU A 1 175 ? 31.348 4.543 2.733 1.00 20.68 149 LEU A N 1
ATOM 1189 C CA . LEU A 1 175 ? 30.283 5.497 2.882 1.00 19.64 149 LEU A CA 1
ATOM 1190 C C . LEU A 1 175 ? 28.882 4.868 2.913 1.00 19.82 149 LEU A C 1
ATOM 1191 O O . LEU A 1 175 ? 28.591 3.884 2.220 1.00 19.24 149 LEU A O 1
ATOM 1196 N N . ALA A 1 176 ? 28.025 5.410 3.763 1.00 18.61 150 ALA A N 1
ATOM 1197 C CA . ALA A 1 176 ? 26.623 5.041 3.800 1.00 18.63 150 ALA A CA 1
ATOM 1198 C C . ALA A 1 176 ? 25.810 6.111 3.156 1.00 18.11 150 ALA A C 1
ATOM 1199 O O . ALA A 1 176 ? 24.873 5.809 2.451 1.00 19.68 150 ALA A O 1
ATOM 1201 N N . TYR A 1 177 ? 26.121 7.369 3.406 1.00 19.07 151 TYR A N 1
ATOM 1202 C CA . TY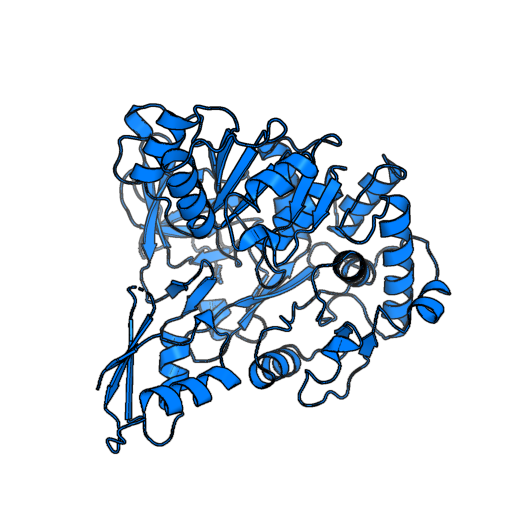R A 1 177 ? 25.382 8.442 2.726 1.00 19.13 151 TYR A CA 1
ATOM 1203 C C . TYR A 1 177 ? 26.213 9.700 2.653 1.00 19.22 151 TYR A C 1
ATOM 1204 O O . TYR A 1 177 ? 27.222 9.836 3.373 1.00 18.63 151 TYR A O 1
ATOM 1213 N N . VAL A 1 178 ? 25.854 10.559 1.692 1.00 20.58 152 VAL A N 1
ATOM 1214 C CA . VAL A 1 178 ? 26.442 11.866 1.558 1.00 20.38 152 VAL A CA 1
ATOM 1215 C C . VAL A 1 178 ? 25.275 12.825 1.546 1.00 22.60 152 VAL A C 1
ATOM 1216 O O . VAL A 1 178 ? 24.413 12.762 0.677 1.00 23.93 152 VAL A O 1
ATOM 1220 N N . ILE A 1 179 ? 25.237 13.711 2.529 1.00 20.46 153 ILE A N 1
ATOM 1221 C CA . ILE A 1 179 ? 24.083 14.541 2.734 1.00 21.57 153 ILE A CA 1
ATOM 1222 C C . ILE A 1 179 ? 24.501 15.997 2.666 1.00 20.93 153 ILE A C 1
ATOM 1223 O O . ILE A 1 179 ? 25.436 16.419 3.322 1.00 19.69 153 ILE A O 1
ATOM 1228 N N . TYR A 1 180 ? 23.829 16.768 1.822 1.00 20.59 154 TYR A N 1
ATOM 1229 C CA . TYR A 1 180 ? 24.236 18.143 1.611 1.00 22.13 154 TYR A CA 1
ATOM 1230 C C . TYR A 1 180 ? 23.698 19.086 2.681 1.00 23.74 154 TYR A C 1
ATOM 1231 O O . TYR A 1 180 ? 22.574 18.952 3.121 1.00 22.94 154 TYR A O 1
ATOM 1240 N N . THR A 1 181 ? 24.516 20.050 3.043 1.00 22.61 155 THR A N 1
ATOM 1241 C CA . THR A 1 181 ? 24.121 21.070 3.969 1.00 26.02 155 THR A CA 1
ATOM 1242 C C . THR A 1 181 ? 24.547 22.440 3.396 1.00 27.55 155 THR A C 1
ATOM 1243 O O . THR A 1 181 ? 25.379 22.502 2.475 1.00 25.63 155 THR A O 1
ATOM 1247 N N . SER A 1 182 ? 23.987 23.515 3.937 1.00 27.26 156 SER A N 1
ATOM 1248 C CA . SER A 1 182 ? 24.199 24.851 3.389 1.00 29.47 156 SER A CA 1
ATOM 1249 C C . SER A 1 182 ? 25.684 25.216 3.421 1.00 29.55 156 SER A C 1
ATOM 1250 O O . SER A 1 182 ? 26.410 24.853 4.367 1.00 29.99 156 SER A O 1
ATOM 1253 N N . GLY A 1 183 ? 26.159 25.905 2.386 1.00 29.44 157 GLY A N 1
ATOM 1254 C CA . GLY A 1 183 ? 27.559 26.342 2.338 1.00 32.88 157 GLY A CA 1
ATOM 1255 C C . GLY A 1 183 ? 27.657 27.862 2.297 1.00 35.12 157 GLY A C 1
ATOM 1256 O O . GLY A 1 183 ? 26.919 28.521 1.536 1.00 38.91 157 GLY A O 1
ATOM 1257 N N . SER A 1 184 ? 28.539 28.441 3.105 1.00 34.32 158 SER A N 1
ATOM 1258 C CA . SER A 1 184 ? 28.608 29.909 3.160 1.00 39.89 158 SER A CA 1
ATOM 1259 C C . SER A 1 184 ? 29.356 30.521 1.962 1.00 41.39 158 SER A C 1
ATOM 1260 O O . SER A 1 184 ? 29.115 31.662 1.631 1.00 44.12 158 SER A O 1
ATOM 1263 N N . THR A 1 185 ? 30.240 29.761 1.310 1.00 46.74 159 THR A N 1
ATOM 1264 C CA . THR A 1 185 ? 30.933 30.255 0.115 1.00 46.57 159 THR A CA 1
ATOM 1265 C C . THR A 1 185 ? 30.007 30.323 -1.112 1.00 48.05 159 THR A C 1
ATOM 1266 O O . THR A 1 185 ? 30.455 30.726 -2.187 1.00 46.38 159 THR A O 1
ATOM 1270 N N . GLY A 1 186 ? 28.743 29.906 -0.951 1.00 45.05 160 GLY A N 1
ATOM 1271 C CA . GLY A 1 186 ? 27.710 30.063 -1.984 1.00 45.59 160 GLY A CA 1
ATOM 1272 C C . GLY A 1 186 ? 27.044 28.817 -2.583 1.00 41.80 160 GLY A C 1
ATOM 1273 O O . GLY A 1 186 ? 26.095 28.938 -3.360 1.00 40.91 160 GLY A O 1
ATOM 1274 N N . LYS A 1 187 ? 27.549 27.629 -2.256 1.00 39.50 161 LYS A N 1
ATOM 1275 C CA . LYS A 1 187 ? 26.926 26.372 -2.679 1.00 38.77 161 LYS A CA 1
ATOM 1276 C C . LYS A 1 187 ? 26.912 25.381 -1.521 1.00 35.93 161 LYS A C 1
ATOM 1277 O O . LYS A 1 187 ? 27.849 25.359 -0.734 1.00 35.40 161 LYS A O 1
ATOM 1283 N N . PRO A 1 188 ? 25.888 24.518 -1.456 1.00 34.18 162 PRO A N 1
ATOM 1284 C CA . PRO A 1 188 ? 25.902 23.488 -0.426 1.00 31.82 162 PRO A CA 1
ATOM 1285 C C . PRO A 1 188 ? 27.080 22.524 -0.619 1.00 28.39 162 PRO A C 1
ATOM 1286 O O . PRO A 1 188 ? 27.704 22.505 -1.683 1.00 27.49 162 PRO A O 1
ATOM 1290 N N . LYS A 1 189 ? 27.402 21.753 0.417 1.00 26.78 163 LYS A N 1
ATOM 1291 C CA . LYS A 1 189 ? 28.413 20.707 0.312 1.00 25.05 163 LYS A CA 1
ATOM 1292 C C . LYS A 1 189 ? 27.945 19.461 1.055 1.00 24.26 163 LYS A C 1
ATOM 1293 O O . LYS A 1 189 ? 27.147 19.543 2.004 1.00 23.25 163 LYS A O 1
ATOM 1299 N N . GLY A 1 190 ? 28.440 18.323 0.596 1.00 22.58 164 GLY A N 1
ATOM 1300 C CA . GLY A 1 190 ? 28.030 17.039 1.068 1.00 21.53 164 GLY A CA 1
ATOM 1301 C C . GLY A 1 190 ? 28.888 16.596 2.241 1.00 20.29 164 GLY A C 1
ATOM 1302 O O . GLY A 1 190 ? 30.134 16.661 2.188 1.00 23.00 164 GLY A O 1
ATOM 1303 N N . VAL A 1 191 ? 28.211 16.139 3.281 1.00 19.39 165 VAL A N 1
ATOM 1304 C CA . VAL A 1 191 ? 28.846 15.547 4.446 1.00 18.20 165 VAL A CA 1
ATOM 1305 C C . VAL A 1 191 ? 28.837 14.057 4.251 1.00 18.93 165 VAL A C 1
ATOM 1306 O O . VAL A 1 191 ? 27.760 13.453 4.122 1.00 19.06 165 VAL A O 1
ATOM 1310 N N . MET A 1 192 ? 30.035 13.475 4.227 1.00 18.76 166 MET A N 1
ATOM 1311 C CA . MET A 1 192 ? 30.234 12.069 3.929 1.00 21.04 166 MET A CA 1
ATOM 1312 C C . MET A 1 192 ? 30.208 11.262 5.247 1.00 20.90 166 MET A C 1
ATOM 1313 O O . MET A 1 192 ? 31.050 11.467 6.143 1.00 21.87 166 MET A O 1
ATOM 1318 N N . ILE A 1 193 ? 29.225 10.375 5.357 1.00 21.14 167 ILE A N 1
ATOM 1319 C CA . ILE A 1 193 ? 29.004 9.579 6.556 1.00 19.50 167 ILE A CA 1
ATOM 1320 C C . ILE A 1 193 ? 29.306 8.140 6.228 1.00 19.56 167 ILE A C 1
ATOM 1321 O O . ILE A 1 193 ? 28.678 7.513 5.315 1.00 19.52 167 ILE A O 1
ATOM 1326 N N . GLU A 1 194 ? 30.256 7.596 6.972 1.00 19.03 168 GLU A N 1
ATOM 1327 C CA . GLU A 1 194 ? 30.586 6.172 6.872 1.00 20.05 168 GLU A CA 1
ATOM 1328 C C . GLU A 1 194 ? 29.627 5.305 7.691 1.00 20.02 168 GLU A C 1
ATOM 1329 O O . GLU A 1 194 ? 29.017 5.745 8.688 1.00 21.65 168 GLU A O 1
ATOM 1335 N N . HIS A 1 195 ? 29.488 4.067 7.250 1.00 20.43 169 HIS A N 1
ATOM 1336 C CA . HIS A 1 195 ? 28.700 3.085 7.940 1.00 20.98 169 HIS A CA 1
ATOM 1337 C C . HIS A 1 195 ? 29.093 2.977 9.406 1.00 21.56 169 HIS A C 1
ATOM 1338 O O . HIS A 1 195 ? 28.226 2.848 10.257 1.00 17.84 169 HIS A O 1
ATOM 1345 N N . GLN A 1 196 ? 30.388 2.983 9.698 1.00 21.51 170 GLN A N 1
ATOM 1346 C CA . GLN A 1 196 ? 30.797 2.727 11.080 1.00 23.61 170 GLN A CA 1
ATOM 1347 C C . GLN A 1 196 ? 30.259 3.781 12.055 1.00 22.31 170 GLN A C 1
ATOM 1348 O O . GLN A 1 196 ? 29.819 3.436 13.148 1.00 23.06 170 GLN A O 1
ATOM 1354 N N . SER A 1 197 ? 30.251 5.036 11.658 1.00 21.56 171 SER A N 1
ATOM 1355 C CA . SER A 1 197 ? 29.710 6.103 12.541 1.00 22.04 171 SER A CA 1
ATOM 1356 C C . SER A 1 197 ? 28.180 6.032 12.678 1.00 21.96 171 SER A C 1
ATOM 1357 O O . SER A 1 197 ? 27.618 6.272 13.756 1.00 20.17 171 SER A O 1
ATOM 1360 N N . LEU A 1 198 ? 27.506 5.670 11.589 1.00 20.04 172 LEU A N 1
ATOM 1361 C CA . LEU A 1 198 ? 26.048 5.544 11.576 1.00 18.85 172 LEU A CA 1
ATOM 1362 C C . LEU A 1 198 ? 25.568 4.372 12.399 1.00 18.40 172 LEU A C 1
ATOM 1363 O O . LEU A 1 198 ? 24.548 4.438 13.090 1.00 18.76 172 LEU A O 1
ATOM 1368 N N . VAL A 1 199 ? 26.297 3.274 12.286 1.00 18.91 173 VAL A N 1
ATOM 1369 C CA . VAL A 1 199 ? 26.003 2.054 13.020 1.00 19.10 173 VAL A CA 1
ATOM 1370 C C . VAL A 1 199 ? 26.216 2.320 14.518 1.00 19.33 173 VAL A C 1
ATOM 1371 O O . VAL A 1 199 ? 25.408 1.900 15.354 1.00 18.80 173 VAL A O 1
ATOM 1375 N N . ASN A 1 200 ? 27.273 3.056 14.823 1.00 18.80 174 ASN A N 1
ATOM 1376 C CA . ASN A 1 200 ? 27.585 3.409 16.223 1.00 19.63 174 ASN A CA 1
ATOM 1377 C C . ASN A 1 200 ? 26.477 4.265 16.804 1.00 19.50 174 ASN A C 1
ATOM 1378 O O . ASN A 1 200 ? 25.900 3.965 17.865 1.00 20.20 174 ASN A O 1
ATOM 1383 N N . PHE A 1 201 ? 26.117 5.288 16.068 1.00 17.02 175 PHE A N 1
ATOM 1384 C CA . PHE A 1 201 ? 24.986 6.100 16.440 1.00 17.63 175 PHE A CA 1
ATOM 1385 C C . PHE A 1 201 ? 23.742 5.295 16.690 1.00 16.46 175 PHE A C 1
ATOM 1386 O O . PHE A 1 201 ? 23.078 5.438 17.732 1.00 16.19 175 PHE A O 1
ATOM 1394 N N . THR A 1 202 ? 23.405 4.437 15.744 1.00 17.13 176 THR A N 1
ATOM 1395 C CA . THR A 1 202 ? 22.152 3.743 15.789 1.00 16.55 176 THR A CA 1
ATOM 1396 C C . THR A 1 202 ? 22.085 2.802 16.997 1.00 18.29 176 THR A C 1
ATOM 1397 O O . THR A 1 202 ? 21.074 2.767 17.703 1.00 18.17 176 THR A O 1
ATOM 1401 N N . LYS A 1 203 ? 23.156 2.054 17.221 1.00 17.93 177 LYS A N 1
ATOM 1402 C CA . LYS A 1 203 ? 23.213 1.160 18.344 1.00 20.94 177 LYS A CA 1
ATOM 1403 C C . LYS A 1 203 ? 23.117 1.930 19.668 1.00 19.71 177 LYS A C 1
ATOM 1404 O O . LYS A 1 203 ? 22.380 1.512 20.536 1.00 20.85 177 LYS A O 1
ATOM 1410 N N . LEU A 1 204 ? 23.851 3.029 19.801 1.00 19.36 178 LEU A N 1
ATOM 1411 C CA . LEU A 1 204 ? 23.759 3.882 21.017 1.00 21.59 178 LEU A CA 1
ATOM 1412 C C . LEU A 1 204 ? 22.372 4.468 21.256 1.00 21.06 178 LEU A C 1
ATOM 1413 O O . LEU A 1 204 ? 21.863 4.491 22.399 1.00 20.09 178 LEU A O 1
ATOM 1418 N N . ALA A 1 205 ? 21.744 4.976 20.197 1.00 19.23 179 ALA A N 1
ATOM 1419 C CA . ALA A 1 205 ? 20.426 5.573 20.338 1.00 18.79 179 ALA A CA 1
ATOM 1420 C C . ALA A 1 205 ? 19.380 4.499 20.706 1.00 19.64 179 ALA A C 1
ATOM 1421 O O . ALA A 1 205 ? 18.483 4.718 21.529 1.00 18.90 179 ALA A O 1
ATOM 1423 N N . ILE A 1 206 ? 19.481 3.328 20.086 1.00 19.85 180 ILE A N 1
ATOM 1424 C CA . ILE A 1 206 ? 18.561 2.268 20.418 1.00 20.62 180 ILE A CA 1
ATOM 1425 C C . ILE A 1 206 ? 18.583 1.973 21.942 1.00 21.58 180 ILE A C 1
ATOM 1426 O O . ILE A 1 206 ? 17.535 1.834 22.556 1.00 22.94 180 ILE A O 1
ATOM 1431 N N . ALA A 1 207 ? 19.767 1.877 22.509 1.00 22.10 181 ALA A N 1
ATOM 1432 C CA . ALA A 1 207 ? 19.917 1.603 23.951 1.00 23.87 181 ALA A CA 1
ATOM 1433 C C . ALA A 1 207 ? 19.537 2.820 24.804 1.00 23.77 181 ALA A C 1
ATOM 1434 O O . ALA A 1 207 ? 18.855 2.669 25.826 1.00 24.12 181 ALA A O 1
ATOM 1436 N N . GLN A 1 208 ? 19.895 4.022 24.352 1.00 21.87 182 GLN A N 1
ATOM 1437 C CA . GLN A 1 208 ? 19.523 5.260 25.066 1.00 21.62 182 GLN A CA 1
ATOM 1438 C C . GLN A 1 208 ? 17.995 5.434 25.131 1.00 23.15 182 GLN A C 1
ATOM 1439 O O . GLN A 1 208 ? 17.437 5.777 26.189 1.00 20.40 182 GLN A O 1
ATOM 1445 N N . TYR A 1 209 ? 17.310 5.165 24.019 1.00 21.97 183 TYR A N 1
ATOM 1446 C CA . TYR A 1 209 ? 15.869 5.377 23.954 1.00 21.44 183 TYR A CA 1
ATOM 1447 C C . TYR A 1 209 ? 15.096 4.163 24.385 1.00 21.97 183 TYR A C 1
ATOM 1448 O O . TYR A 1 209 ? 13.890 4.235 24.511 1.00 21.32 183 TYR A O 1
ATOM 1457 N N . GLN A 1 210 ? 15.775 3.050 24.595 1.00 21.99 184 GLN A N 1
ATOM 1458 C CA . GLN A 1 210 ? 15.106 1.799 24.903 1.00 27.18 184 GLN A CA 1
ATOM 1459 C C . GLN A 1 210 ? 14.057 1.415 23.857 1.00 24.80 184 GLN A C 1
ATOM 1460 O O . GLN A 1 210 ? 12.950 0.962 24.193 1.00 26.29 184 GLN A O 1
ATOM 1466 N N . ILE A 1 211 ? 14.399 1.550 22.579 1.00 23.72 185 ILE A N 1
ATOM 1467 C CA . ILE A 1 211 ? 13.494 1.145 21.531 1.00 23.91 185 ILE A CA 1
ATOM 1468 C C . ILE A 1 211 ? 13.347 -0.3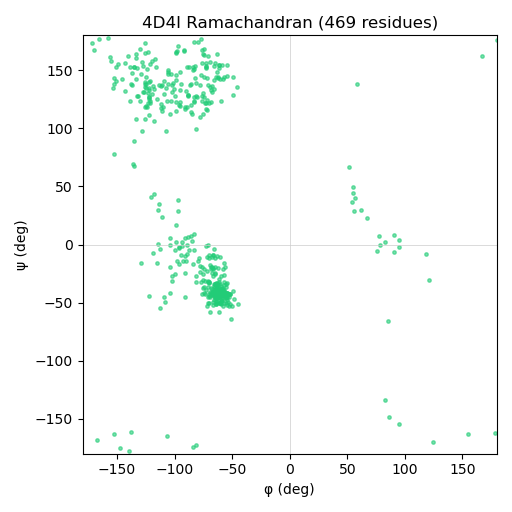83 21.555 1.00 26.90 185 ILE A C 1
ATOM 1469 O O . ILE A 1 211 ? 14.341 -1.089 21.581 1.00 30.18 185 ILE A O 1
ATOM 1474 N N . THR A 1 212 ? 12.105 -0.874 21.529 1.00 28.07 186 THR A N 1
ATOM 1475 C CA . THR A 1 212 ? 11.803 -2.301 21.469 1.00 28.61 186 THR A CA 1
ATOM 1476 C C . THR A 1 212 ? 10.873 -2.590 20.289 1.00 26.30 186 THR A C 1
ATOM 1477 O O . THR A 1 212 ? 10.354 -1.682 19.648 1.00 26.77 186 THR A O 1
ATOM 1481 N N . THR A 1 213 ? 10.631 -3.873 20.049 1.00 27.50 187 THR A N 1
ATOM 1482 C CA . THR A 1 213 ? 9.718 -4.334 19.000 1.00 27.70 187 THR A CA 1
ATOM 1483 C C . THR A 1 213 ? 8.294 -3.796 19.147 1.00 29.68 187 THR A C 1
ATOM 1484 O O . THR A 1 213 ? 7.567 -3.744 18.169 1.00 31.84 187 THR A O 1
ATOM 1488 N N . SER A 1 214 ? 7.899 -3.357 20.350 1.00 29.16 188 SER A N 1
ATOM 1489 C CA . SER A 1 214 ? 6.578 -2.747 20.532 1.00 29.93 188 SER A CA 1
ATOM 1490 C C . SER A 1 214 ? 6.502 -1.300 20.088 1.00 29.37 188 SER A C 1
ATOM 1491 O O . SER A 1 214 ? 5.418 -0.776 19.944 1.00 28.85 188 SER A O 1
ATOM 1494 N N . ASP A 1 215 ? 7.629 -0.639 19.871 1.00 26.28 189 ASP A N 1
ATOM 1495 C CA . ASP A 1 215 ? 7.542 0.789 19.514 1.00 26.12 189 ASP A CA 1
ATOM 1496 C C . ASP A 1 215 ? 7.031 1.037 18.108 1.00 25.59 189 ASP A C 1
ATOM 1497 O O . ASP A 1 215 ? 7.179 0.166 17.202 1.00 23.40 189 ASP A O 1
ATOM 1502 N N . ARG A 1 216 ? 6.438 2.226 17.957 1.00 23.26 190 ARG A N 1
ATOM 1503 C CA . ARG A 1 216 ? 5.915 2.753 16.700 1.00 24.91 190 ARG A CA 1
ATOM 1504 C C . ARG A 1 216 ? 6.386 4.188 16.537 1.00 24.53 190 ARG A C 1
ATOM 1505 O O . ARG A 1 216 ? 5.971 5.097 17.269 1.00 24.44 190 ARG A O 1
ATOM 1513 N N . THR A 1 217 ? 7.313 4.390 15.613 1.00 22.78 191 THR A N 1
ATOM 1514 C CA . THR A 1 217 ? 8.019 5.646 15.537 1.00 21.88 191 THR A CA 1
ATOM 1515 C C . THR A 1 217 ? 7.501 6.373 14.327 1.00 24.67 191 THR A C 1
ATOM 1516 O O . THR A 1 217 ? 7.419 5.754 13.244 1.00 23.16 191 THR A O 1
ATOM 1520 N N . LEU A 1 218 ? 7.223 7.672 14.497 1.00 24.36 192 LEU A N 1
ATOM 1521 C CA . LEU A 1 218 ? 6.753 8.512 13.428 1.00 25.17 192 LEU A CA 1
ATOM 1522 C C . LEU A 1 218 ? 7.930 9.048 12.650 1.00 25.47 192 LEU A C 1
ATOM 1523 O O . LEU A 1 218 ? 8.785 9.725 13.209 1.00 22.72 192 LEU A O 1
ATOM 1528 N N . GLN A 1 219 ? 7.972 8.721 11.355 1.00 22.99 193 GLN A N 1
ATOM 1529 C CA . GLN A 1 219 ? 9.009 9.225 10.472 1.00 23.01 193 GLN A CA 1
ATOM 1530 C C . GLN A 1 219 ? 8.559 10.587 9.982 1.00 22.36 193 GLN A C 1
ATOM 1531 O O . GLN A 1 219 ? 7.574 10.697 9.251 1.00 23.42 193 GLN A O 1
ATOM 1537 N N . PHE A 1 220 ? 9.270 11.629 10.414 1.00 23.71 194 PHE A N 1
ATOM 1538 C CA . PHE A 1 220 ? 8.761 13.003 10.343 1.00 24.27 194 PHE A CA 1
ATOM 1539 C C . PHE A 1 220 ? 9.544 13.859 9.369 1.00 23.85 194 PHE A C 1
ATOM 1540 O O . PHE A 1 220 ? 8.980 14.460 8.470 1.00 26.07 194 PHE A O 1
ATOM 1548 N N . VAL A 1 221 ? 10.846 13.925 9.542 1.00 24.06 195 VAL A N 1
ATOM 1549 C CA . VAL A 1 221 ? 11.649 14.837 8.771 1.00 25.96 195 VAL A CA 1
ATOM 1550 C C . VAL A 1 221 ? 12.047 14.256 7.395 1.00 25.69 195 VAL A C 1
ATOM 1551 O O . VAL A 1 221 ? 12.131 13.056 7.210 1.00 23.64 195 VAL A O 1
ATOM 1555 N N . SER A 1 222 ? 12.210 15.154 6.426 1.00 25.50 196 SER A N 1
ATOM 1556 C CA . SER A 1 222 ? 12.693 14.826 5.110 1.00 25.74 196 SER A CA 1
ATOM 1557 C C . SER A 1 222 ? 14.062 14.136 5.184 1.00 23.17 196 SER A C 1
ATOM 1558 O O . SER A 1 222 ? 14.883 14.530 5.979 1.00 22.13 196 SER A O 1
ATOM 1561 N N . ILE A 1 223 ? 14.342 13.175 4.315 1.00 23.05 197 ILE A N 1
ATOM 1562 C CA . ILE A 1 223 ? 15.700 12.592 4.271 1.00 23.22 197 ILE A CA 1
ATOM 1563 C C . ILE A 1 223 ? 16.809 13.532 3.829 1.00 22.89 197 ILE A C 1
ATOM 1564 O O . ILE A 1 223 ? 17.970 13.113 3.807 1.00 20.44 197 ILE A O 1
ATOM 1569 N N . SER A 1 224 ? 16.462 14.761 3.443 1.00 22.74 198 SER A N 1
ATOM 1570 C CA . SER A 1 224 ? 17.469 15.794 3.304 1.00 25.91 198 SER A CA 1
ATOM 1571 C C . SER A 1 224 ? 18.118 16.215 4.624 1.00 25.60 198 SER A C 1
ATOM 1572 O O . SER A 1 224 ? 19.107 16.955 4.619 1.00 27.00 198 SER A O 1
ATOM 1575 N N . PHE A 1 225 ? 17.574 15.741 5.743 1.00 25.52 199 PHE A N 1
ATOM 1576 C CA . PHE A 1 225 ? 18.141 16.020 7.059 1.00 26.52 199 PHE A CA 1
ATOM 1577 C C . PHE A 1 225 ? 18.397 14.732 7.800 1.00 21.73 199 PHE A C 1
ATOM 1578 O O . PHE A 1 225 ? 17.651 13.745 7.653 1.00 19.74 199 PHE A O 1
ATOM 1586 N N . ASP A 1 226 ? 19.542 14.700 8.457 1.00 19.21 200 ASP A N 1
ATOM 1587 C CA . ASP A 1 226 ? 20.072 13.432 8.894 1.00 20.50 200 ASP A CA 1
ATOM 1588 C C . ASP A 1 226 ? 19.280 12.860 10.046 1.00 20.18 200 ASP A C 1
ATOM 1589 O O . ASP A 1 226 ? 19.472 11.697 10.378 1.00 18.84 200 ASP A O 1
ATOM 1594 N N . VAL A 1 227 ? 18.380 13.658 10.635 1.00 20.48 201 VAL A N 1
ATOM 1595 C CA . VAL A 1 227 ? 17.536 13.150 11.718 1.00 21.66 201 VAL A CA 1
ATOM 1596 C C . VAL A 1 227 ? 16.590 12.091 11.179 1.00 21.99 201 VAL A C 1
ATOM 1597 O O . VAL A 1 227 ? 16.217 11.161 11.892 1.00 21.81 201 VAL A O 1
ATOM 1601 N N . ALA A 1 228 ? 16.262 12.180 9.888 1.00 22.48 202 ALA A N 1
ATOM 1602 C CA . ALA A 1 228 ? 15.530 11.102 9.227 1.00 19.88 202 ALA A CA 1
ATOM 1603 C C . ALA A 1 228 ? 16.221 9.732 9.343 1.00 19.09 202 ALA A C 1
ATOM 1604 O O . ALA A 1 228 ? 15.565 8.699 9.520 1.00 18.77 202 ALA A O 1
ATOM 1606 N N . ALA A 1 229 ? 17.544 9.723 9.292 1.00 18.10 203 ALA A N 1
ATOM 1607 C CA . ALA A 1 229 ? 18.295 8.500 9.488 1.00 19.00 203 ALA A CA 1
ATOM 1608 C C . ALA A 1 229 ? 18.155 7.954 10.929 1.00 18.11 203 ALA A C 1
ATOM 1609 O O . ALA A 1 229 ? 18.016 6.763 11.145 1.00 17.41 203 ALA A O 1
ATOM 1611 N N . GLU A 1 230 ? 18.078 8.837 11.899 1.00 18.68 204 GLU A N 1
ATOM 1612 C CA . GLU A 1 230 ? 17.815 8.377 13.271 1.00 18.57 204 GLU A CA 1
ATOM 1613 C C . GLU A 1 230 ? 16.494 7.676 13.309 1.00 18.15 204 GLU A C 1
ATOM 1614 O O . GLU A 1 230 ? 16.390 6.550 13.769 1.00 19.04 204 GLU A O 1
ATOM 1620 N N . GLU A 1 231 ? 15.478 8.324 12.765 1.00 19.65 205 GLU A N 1
ATOM 1621 C CA . GLU A 1 231 ? 14.125 7.830 12.849 1.00 20.44 205 GLU A CA 1
ATOM 1622 C C . GLU A 1 231 ? 13.981 6.496 12.128 1.00 20.65 205 GLU A C 1
ATOM 1623 O O . GLU A 1 231 ? 13.399 5.560 12.644 1.00 21.84 205 GLU A O 1
ATOM 1629 N N . ILE A 1 232 ? 14.550 6.400 10.933 1.00 20.27 206 ILE A N 1
ATOM 1630 C CA . ILE A 1 232 ? 14.480 5.181 10.154 1.00 20.19 206 ILE A CA 1
ATOM 1631 C C . ILE A 1 232 ? 15.299 4.032 10.774 1.00 19.70 206 ILE A C 1
ATOM 1632 O O . ILE A 1 232 ? 14.741 2.960 11.059 1.00 19.74 206 ILE A O 1
ATOM 1637 N N . TYR A 1 233 ? 16.606 4.235 10.972 1.00 19.36 207 TYR A N 1
ATOM 1638 C CA . TYR A 1 233 ? 17.497 3.121 11.344 1.00 18.31 207 TYR A CA 1
ATOM 1639 C C . TYR A 1 233 ? 17.338 2.688 12.804 1.00 19.91 207 TYR A C 1
ATOM 1640 O O . TYR A 1 233 ? 17.380 1.508 13.093 1.00 20.29 207 TYR A O 1
ATOM 1649 N N . VAL A 1 234 ? 17.116 3.631 13.713 1.00 21.45 208 VAL A N 1
ATOM 1650 C CA . VAL A 1 234 ? 16.834 3.259 15.123 1.00 21.56 208 VAL A CA 1
ATOM 1651 C C . VAL A 1 234 ? 15.6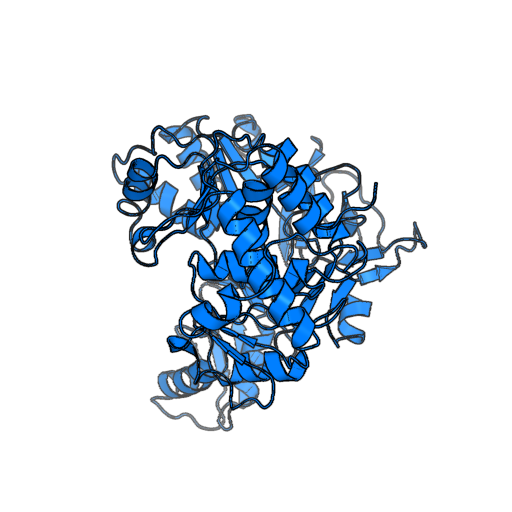12 2.360 15.200 1.00 19.66 208 VAL A C 1
ATOM 1652 O O . VAL A 1 234 ? 15.608 1.362 15.910 1.00 19.70 208 VAL A O 1
ATOM 1656 N N . THR A 1 235 ? 14.598 2.677 14.415 1.00 20.18 209 THR A N 1
ATOM 1657 C CA . THR A 1 235 ? 13.359 1.925 14.414 1.00 20.39 209 THR A CA 1
ATOM 1658 C C . THR A 1 235 ? 13.555 0.550 13.755 1.00 21.67 209 THR A C 1
ATOM 1659 O O . THR A 1 235 ? 13.215 -0.510 14.334 1.00 20.48 209 THR A O 1
ATOM 1663 N N . LEU A 1 236 ? 14.099 0.558 12.544 1.00 21.07 210 LEU A N 1
ATOM 1664 C CA . LEU A 1 236 ? 14.210 -0.658 11.771 1.00 21.38 210 LEU A CA 1
ATOM 1665 C C . LEU A 1 236 ? 15.267 -1.628 12.335 1.00 22.10 210 LEU A C 1
ATOM 1666 O O . LEU A 1 236 ? 15.092 -2.841 12.246 1.00 23.50 210 LEU A O 1
ATOM 1671 N N . CYS A 1 237 ? 16.333 -1.122 12.940 1.00 21.39 211 CYS A N 1
ATOM 1672 C CA . CYS A 1 237 ? 17.356 -2.002 13.490 1.00 20.95 211 CYS A CA 1
ATOM 1673 C C . CYS A 1 237 ? 17.029 -2.504 14.904 1.00 21.68 211 CYS A C 1
ATOM 1674 O O . CYS A 1 237 ? 17.847 -3.169 15.524 1.00 21.93 211 CYS A O 1
ATOM 1677 N N . SER A 1 238 ? 15.876 -2.151 15.419 1.00 22.49 212 SER A N 1
ATOM 1678 C CA . SER A 1 238 ? 15.437 -2.632 16.763 1.00 24.27 212 SER A CA 1
ATOM 1679 C C . SER A 1 238 ? 14.165 -3.447 16.666 1.00 24.27 212 SER A C 1
ATOM 1680 O O . SER A 1 238 ? 13.732 -4.043 17.651 1.00 26.12 212 SER A O 1
ATOM 1683 N N . GLY A 1 239 ? 13.556 -3.494 15.477 1.00 24.63 213 GLY A N 1
ATOM 1684 C CA . GLY A 1 239 ? 12.343 -4.277 15.255 1.00 23.29 213 GLY A CA 1
ATOM 1685 C C . GLY A 1 239 ? 11.040 -3.559 15.493 1.00 26.21 213 GLY A C 1
ATOM 1686 O O . GLY A 1 239 ? 9.976 -4.180 15.471 1.00 26.33 213 GLY A O 1
ATOM 1687 N N . ALA A 1 240 ? 11.106 -2.249 15.707 1.00 24.91 214 ALA A N 1
ATOM 1688 C CA . ALA A 1 240 ? 9.917 -1.438 15.894 1.00 24.85 214 ALA A CA 1
ATOM 1689 C C . ALA A 1 240 ? 9.277 -1.211 14.519 1.00 24.89 214 ALA A C 1
ATOM 1690 O O . ALA A 1 240 ? 9.829 -1.624 13.509 1.00 26.94 214 ALA A O 1
ATOM 1692 N N . THR A 1 241 ? 8.141 -0.539 14.502 1.00 24.41 215 THR A N 1
ATOM 1693 C CA . THR A 1 241 ? 7.453 -0.164 13.276 1.00 24.47 215 THR A CA 1
ATOM 1694 C C . THR A 1 241 ? 7.668 1.292 12.969 1.00 24.50 215 THR A C 1
ATOM 1695 O O . THR A 1 241 ? 7.362 2.135 13.783 1.00 24.41 215 THR A O 1
ATOM 1699 N N . LEU A 1 242 ? 8.204 1.567 11.783 1.00 23.12 216 LEU A N 1
ATOM 1700 C CA . LEU A 1 242 ? 8.316 2.881 11.251 1.00 23.00 216 LEU A CA 1
ATOM 1701 C C . LEU A 1 242 ? 7.015 3.323 10.563 1.00 25.01 216 LEU A C 1
ATOM 1702 O O . LEU A 1 242 ? 6.559 2.698 9.594 1.00 25.25 216 LEU A O 1
ATOM 1707 N N . ILE A 1 243 ? 6.464 4.437 11.024 1.00 26.08 217 ILE A N 1
ATOM 1708 C CA . ILE A 1 243 ? 5.217 4.979 10.501 1.00 30.09 217 ILE A CA 1
ATOM 1709 C C . ILE A 1 243 ? 5.518 6.252 9.753 1.00 28.39 217 ILE A C 1
ATOM 1710 O O . ILE A 1 243 ? 5.964 7.228 10.341 1.00 26.60 217 ILE A O 1
ATOM 1715 N N . LEU A 1 244 ? 5.278 6.237 8.445 1.00 28.39 218 LEU A N 1
ATOM 1716 C CA . LEU A 1 244 ? 5.584 7.374 7.603 1.00 26.75 218 LEU A CA 1
ATOM 1717 C C . LEU A 1 244 ? 4.480 8.398 7.660 1.00 29.07 218 LEU A C 1
ATOM 1718 O O . LEU A 1 244 ? 3.321 8.076 7.428 1.00 29.66 218 LEU A O 1
ATOM 1723 N N . ARG A 1 245 ? 4.843 9.633 7.958 1.00 30.72 219 ARG A N 1
ATOM 1724 C CA . ARG A 1 245 ? 3.873 10.712 8.051 1.00 33.07 219 ARG A CA 1
ATOM 1725 C C . ARG A 1 245 ? 3.397 11.170 6.669 1.00 37.30 219 ARG A C 1
ATOM 1726 O O . ARG A 1 245 ? 4.047 10.882 5.676 1.00 36.03 219 ARG A O 1
ATOM 1734 N N . THR A 1 246 ? 2.274 11.904 6.647 1.00 40.61 220 THR A N 1
ATOM 1735 C CA . THR A 1 246 ? 1.781 12.643 5.459 1.00 38.20 220 THR A CA 1
ATOM 1736 C C . THR A 1 246 ? 2.154 14.140 5.527 1.00 37.67 220 THR A C 1
ATOM 1737 O O . THR A 1 246 ? 2.540 14.668 6.587 1.00 32.89 220 THR A O 1
ATOM 1741 N N . GLU A 1 247 ? 2.047 14.828 4.388 1.00 36.85 221 GLU A N 1
ATOM 1742 C CA . GLU A 1 247 ? 2.157 16.295 4.355 1.00 38.00 221 GLU A CA 1
ATOM 1743 C C . GLU A 1 247 ? 1.023 16.957 5.108 1.00 39.98 221 GLU A C 1
ATOM 1744 O O . GLU A 1 247 ? 1.213 17.996 5.765 1.00 48.04 221 GLU A O 1
ATOM 1750 N N . GLU A 1 248 ? -0.169 16.376 5.015 1.00 40.79 222 GLU A N 1
ATOM 1751 C CA . GLU A 1 248 ? -1.342 17.005 5.619 1.00 43.42 222 GLU A CA 1
ATOM 1752 C C . GLU A 1 248 ? -1.332 16.974 7.148 1.00 44.08 222 GLU A C 1
ATOM 1753 O O . GLU A 1 248 ? -1.847 17.898 7.791 1.00 49.56 222 GLU A O 1
ATOM 1759 N N . MET A 1 249 ? -0.766 15.921 7.730 1.00 45.48 223 MET A N 1
ATOM 1760 C CA . MET A 1 249 ? -0.888 15.745 9.174 1.00 42.13 223 MET A CA 1
ATOM 1761 C C . MET A 1 249 ? -0.125 16.778 9.980 1.00 39.84 223 MET A C 1
ATOM 1762 O O . MET A 1 249 ? -0.502 17.028 11.125 1.00 40.24 223 MET A O 1
ATOM 1767 N N . ILE A 1 250 ? 0.886 17.446 9.406 1.00 36.43 224 ILE A N 1
ATOM 1768 C CA . ILE A 1 250 ? 1.594 18.467 10.179 1.00 35.38 224 ILE A CA 1
ATOM 1769 C C . ILE A 1 250 ? 1.098 19.920 10.070 1.00 38.24 224 ILE A C 1
ATOM 1770 O O . ILE A 1 250 ? 1.472 20.776 10.903 1.00 39.93 224 ILE A O 1
ATOM 1775 N N . SER A 1 251 ? 0.259 20.198 9.081 1.00 41.06 225 SER A N 1
ATOM 1776 C CA . SER A 1 251 ? -0.343 21.551 8.910 1.00 43.66 225 SER A CA 1
ATOM 1777 C C . SER A 1 251 ? -1.072 22.061 10.169 1.00 40.98 225 SER A C 1
ATOM 1778 O O . SER A 1 251 ? -1.120 23.265 10.426 1.00 46.06 225 SER A O 1
ATOM 1781 N N . SER A 1 252 ? -1.674 21.157 10.936 1.00 37.09 226 SER A N 1
ATOM 1782 C CA . SER A 1 252 ? -2.215 21.567 12.220 1.00 39.00 226 SER A CA 1
ATOM 1783 C C . SER A 1 252 ? -1.843 20.594 13.338 1.00 35.16 226 SER A C 1
ATOM 1784 O O . SER A 1 252 ? -1.809 19.376 13.160 1.00 33.74 226 SER A O 1
ATOM 1787 N N . ILE A 1 253 ? -1.584 21.175 14.494 1.00 34.51 227 ILE A N 1
ATOM 1788 C CA . ILE A 1 253 ? -1.251 20.420 15.685 1.00 35.32 227 ILE A CA 1
ATOM 1789 C C . ILE A 1 253 ? -2.368 19.435 16.058 1.00 34.64 227 ILE A C 1
ATOM 1790 O O . ILE A 1 253 ? -2.081 18.273 16.270 1.00 34.58 227 ILE A O 1
ATOM 1795 N N . PRO A 1 254 ? -3.654 19.883 16.089 1.00 36.17 228 PRO A N 1
ATOM 1796 C CA . PRO A 1 254 ? -4.750 18.928 16.347 1.00 34.24 228 PRO A CA 1
ATOM 1797 C C . PRO A 1 254 ? -4.741 17.737 15.399 1.00 33.31 228 PRO A C 1
ATOM 1798 O O . PRO A 1 254 ? -4.947 16.603 15.843 1.00 31.89 228 PRO A O 1
ATOM 1802 N N . SER A 1 255 ? -4.493 17.979 14.106 1.00 33.12 229 SER A N 1
ATOM 1803 C CA A SER A 1 255 ? -4.391 16.903 13.110 0.60 33.67 229 SER A CA 1
ATOM 1804 C CA B SER A 1 255 ? -4.416 16.876 13.137 0.40 33.31 229 SER A CA 1
ATOM 1805 C C . SER A 1 255 ? -3.208 15.996 13.431 1.00 30.64 229 SER A C 1
ATOM 1806 O O . SER A 1 255 ? -3.332 14.786 13.484 1.00 34.04 229 SER A O 1
ATOM 1811 N N . PHE A 1 256 ? -2.051 16.608 13.631 1.00 30.57 230 PHE A N 1
ATOM 1812 C CA . PHE A 1 256 ? -0.832 15.870 13.986 1.00 29.72 230 PHE A CA 1
ATOM 1813 C C . PHE A 1 256 ? -1.076 14.958 15.220 1.00 28.01 230 PHE A C 1
ATOM 1814 O O . PHE A 1 256 ? -0.830 13.745 15.198 1.00 26.29 230 PHE A O 1
ATOM 1822 N N . VAL A 1 257 ? -1.591 15.555 16.295 1.00 30.57 231 VAL A N 1
ATOM 1823 C CA . VAL A 1 257 ? -1.901 14.782 17.512 1.00 28.70 231 VAL A CA 1
ATOM 1824 C C . VAL A 1 257 ? -2.916 13.679 17.266 1.00 30.24 231 VAL A C 1
ATOM 1825 O O . VAL A 1 257 ? -2.672 12.514 17.634 1.00 31.99 231 VAL A O 1
ATOM 1829 N N . GLN A 1 258 ? -4.027 13.994 16.591 1.00 30.71 232 GLN A N 1
ATOM 1830 C CA . GLN A 1 258 ? -5.075 12.994 16.401 1.00 32.78 232 GLN A CA 1
ATOM 1831 C C . GLN A 1 258 ? -4.588 11.861 15.497 1.00 31.59 232 GLN A C 1
ATOM 1832 O O . GLN A 1 258 ? -4.865 10.696 15.753 1.00 32.28 232 GLN A O 1
ATOM 1838 N N . LYS A 1 259 ? -3.861 12.185 14.440 1.00 33.57 233 LYS A N 1
ATOM 1839 C CA . LYS A 1 259 ? -3.352 11.123 13.574 1.00 34.94 233 LYS A CA 1
ATOM 1840 C C . LYS A 1 259 ? -2.358 10.248 14.364 1.00 32.01 233 LYS A C 1
ATOM 1841 O O . LYS A 1 259 ? -2.355 9.042 14.217 1.00 32.45 233 LYS A O 1
ATOM 1847 N N . SER A 1 260 ? -1.546 10.866 15.224 1.00 31.39 234 SER A N 1
ATOM 1848 C CA . SER A 1 260 ? -0.614 10.093 16.032 1.00 30.64 234 SER A CA 1
ATOM 1849 C C . SER A 1 260 ? -1.391 9.160 16.969 1.00 31.89 234 SER A C 1
ATOM 1850 O O . SER A 1 260 ? -0.984 8.017 17.205 1.00 32.01 234 SER A O 1
ATOM 1853 N N . GLN A 1 261 ? -2.530 9.641 17.471 1.00 35.51 235 GLN A N 1
ATOM 1854 C CA . GLN A 1 261 ? -3.411 8.820 18.310 1.00 34.81 235 GLN A CA 1
ATOM 1855 C C . GLN A 1 261 ? -4.010 7.681 17.499 1.00 31.53 235 GLN A C 1
ATOM 1856 O O . GLN A 1 261 ? -4.057 6.532 17.966 1.00 29.42 235 GLN A O 1
ATOM 1862 N N . ASP A 1 262 ? -4.437 7.969 16.273 1.00 33.50 236 ASP A N 1
ATOM 1863 C CA . ASP A 1 262 ? -4.976 6.914 15.380 1.00 35.52 236 ASP A CA 1
ATOM 1864 C C . ASP A 1 262 ? -3.935 5.820 15.119 1.00 36.00 236 ASP A C 1
ATOM 1865 O O . ASP A 1 262 ? -4.184 4.628 15.304 1.00 34.69 236 ASP A O 1
ATOM 1870 N N . TRP A 1 263 ? -2.750 6.254 14.708 1.00 35.87 237 TRP A N 1
ATOM 1871 C CA . TRP A 1 263 ? -1.598 5.362 14.474 1.00 34.90 237 TRP A CA 1
ATOM 1872 C C . TRP A 1 263 ? -1.049 4.659 15.724 1.00 35.15 237 TRP A C 1
ATOM 1873 O O . TRP A 1 263 ? -0.175 3.791 15.622 1.00 33.82 237 TRP A O 1
ATOM 1884 N N . GLN A 1 264 ? -1.481 5.088 16.904 1.00 33.96 238 GLN A N 1
ATOM 1885 C CA . GLN A 1 264 ? -0.935 4.581 18.146 1.00 31.93 238 GLN A CA 1
ATOM 1886 C C . GLN A 1 264 ? 0.615 4.735 18.228 1.00 29.24 238 GLN A C 1
ATOM 1887 O O . GLN A 1 264 ? 1.347 3.824 18.594 1.00 30.98 238 GLN A O 1
ATOM 1893 N N . ILE A 1 265 ? 1.071 5.936 17.926 1.00 29.98 239 ILE A N 1
ATOM 1894 C CA . ILE A 1 265 ? 2.493 6.280 17.912 1.00 30.20 239 ILE A CA 1
ATOM 1895 C C . ILE A 1 265 ? 3.050 6.262 19.326 1.00 29.08 239 ILE A C 1
ATOM 1896 O O . ILE A 1 265 ? 2.471 6.894 20.234 1.00 26.42 239 ILE A O 1
ATOM 1901 N N . THR A 1 266 ? 4.203 5.612 19.489 1.00 27.46 240 THR A N 1
ATOM 1902 C CA . THR A 1 266 ? 4.887 5.561 20.803 1.00 24.98 240 THR A CA 1
ATOM 1903 C C . THR A 1 266 ? 6.081 6.532 20.901 1.00 25.47 240 THR A C 1
ATOM 1904 O O . THR A 1 266 ? 6.427 6.969 22.002 1.00 22.90 240 THR A O 1
ATOM 1908 N N . VAL A 1 267 ? 6.706 6.860 19.750 1.00 22.42 241 VAL A N 1
ATOM 1909 C CA . VAL A 1 267 ? 7.877 7.721 19.696 1.00 22.22 241 VAL A CA 1
ATOM 1910 C C . VAL A 1 267 ? 7.684 8.809 18.667 1.00 21.52 241 VAL A C 1
ATOM 1911 O O . VAL A 1 267 ? 7.416 8.535 17.500 1.00 21.11 241 VAL A O 1
ATOM 1915 N N . TRP A 1 268 ? 7.801 10.053 19.122 1.00 21.27 242 TRP A N 1
ATOM 1916 C CA . TRP A 1 268 ? 7.846 11.189 18.251 1.00 22.57 242 TRP A CA 1
ATOM 1917 C C . TRP A 1 268 ? 9.263 11.701 18.212 1.00 22.73 242 TRP A C 1
ATOM 1918 O O . TRP A 1 268 ? 9.921 11.798 19.255 1.00 20.09 242 TRP A O 1
ATOM 1929 N N . SER A 1 269 ? 9.709 12.063 17.006 1.00 20.62 243 SER A N 1
ATOM 1930 C CA . SER A 1 269 ? 10.957 12.744 16.806 1.00 21.50 243 SER A CA 1
ATOM 1931 C C . SER A 1 269 ? 10.641 14.063 16.096 1.00 22.57 243 SER A C 1
ATOM 1932 O O . SER A 1 269 ? 10.184 14.048 14.944 1.00 21.47 243 SER A O 1
ATOM 1935 N N . LEU A 1 270 ? 10.825 15.180 16.797 1.00 21.13 244 LEU A N 1
ATOM 1936 C CA . LEU A 1 270 ? 10.276 16.458 16.363 1.00 22.46 244 LEU A CA 1
ATOM 1937 C C . LEU A 1 270 ? 11.353 17.476 16.289 1.00 24.19 244 LEU A C 1
ATOM 1938 O O . LEU A 1 270 ? 12.209 17.561 17.192 1.00 24.14 244 LEU A O 1
ATOM 1943 N N . PRO A 1 271 ? 11.350 18.258 15.202 1.00 23.66 245 PRO A N 1
ATOM 1944 C CA . PRO A 1 271 ? 12.204 19.435 15.212 1.00 23.65 245 PRO A CA 1
ATOM 1945 C C . PRO A 1 271 ? 11.794 20.314 16.423 1.00 22.88 245 PRO A C 1
ATOM 1946 O O . PRO A 1 271 ? 10.626 20.403 16.703 1.00 20.89 245 PRO A O 1
ATOM 1950 N N . THR A 1 272 ? 12.741 20.944 17.093 1.00 22.83 246 THR A N 1
ATOM 1951 C CA . THR A 1 272 ? 12.438 21.768 18.269 1.00 28.31 246 THR A CA 1
ATOM 1952 C C . THR A 1 272 ? 11.386 22.856 17.971 1.00 29.87 246 THR A C 1
ATOM 1953 O O . THR A 1 272 ? 10.457 23.070 18.754 1.00 27.79 246 THR A O 1
ATOM 1957 N N . ALA A 1 273 ? 11.511 23.509 16.821 1.00 29.69 247 ALA A N 1
ATOM 1958 C CA . ALA A 1 273 ? 10.578 24.580 16.452 1.00 30.99 247 ALA A CA 1
ATOM 1959 C C . ALA A 1 273 ? 9.170 24.039 16.304 1.00 30.96 247 ALA A C 1
ATOM 1960 O O . ALA A 1 273 ? 8.185 24.736 16.611 1.00 32.38 247 ALA A O 1
ATOM 1962 N N . TYR A 1 274 ? 9.045 22.791 15.845 1.00 27.57 248 TYR A N 1
ATOM 1963 C CA . TYR A 1 274 ? 7.732 22.177 15.754 1.00 25.89 248 TYR A CA 1
ATOM 1964 C C . TYR A 1 274 ? 7.244 21.785 17.147 1.00 27.50 248 TYR A C 1
ATOM 1965 O O . TYR A 1 274 ? 6.063 21.936 17.463 1.00 26.68 248 TYR A O 1
ATOM 1974 N N . TRP A 1 275 ? 8.120 21.246 17.978 1.00 25.09 249 TRP A N 1
ATOM 1975 C CA . TRP A 1 275 ? 7.723 20.976 19.385 1.00 26.92 249 TRP A CA 1
ATOM 1976 C C . TRP A 1 275 ? 7.268 22.290 20.074 1.00 24.82 249 TRP A C 1
ATOM 1977 O O . TRP A 1 275 ? 6.339 22.273 20.826 1.00 26.21 249 TRP A O 1
ATOM 1988 N N . HIS A 1 276 ? 7.945 23.399 19.822 1.00 27.90 250 HIS A N 1
ATOM 1989 C CA . HIS A 1 276 ? 7.517 24.701 20.363 1.00 29.75 250 HIS A CA 1
ATOM 1990 C C . HIS A 1 276 ? 6.071 25.001 19.984 1.00 33.55 250 HIS A C 1
ATOM 1991 O O . HIS A 1 276 ? 5.261 25.372 20.837 1.00 35.64 250 HIS A O 1
ATOM 1998 N N . LEU A 1 277 ? 5.747 24.823 18.710 1.00 36.05 251 LEU A N 1
ATOM 1999 C CA . LEU A 1 277 ? 4.372 24.955 18.227 1.00 36.53 251 LEU A CA 1
ATOM 2000 C C . LEU A 1 277 ? 3.423 24.054 18.963 1.00 35.46 251 LEU A C 1
ATOM 2001 O O . LEU A 1 277 ? 2.319 24.464 19.338 1.00 36.00 251 LEU A O 1
ATOM 2006 N N . LEU A 1 278 ? 3.832 22.802 19.136 1.00 32.90 252 LEU A N 1
ATOM 2007 C CA . LEU A 1 278 ? 3.001 21.812 19.787 1.00 34.00 252 LEU A CA 1
ATOM 2008 C C . LEU A 1 278 ? 2.652 22.211 21.222 1.00 32.57 252 LEU A C 1
ATOM 2009 O O . LEU A 1 278 ? 1.485 22.140 21.613 1.00 30.35 252 LEU A O 1
ATOM 2014 N N . VAL A 1 279 ? 3.665 22.581 21.995 1.00 33.29 253 VAL A N 1
ATOM 2015 C CA . VAL A 1 279 ? 3.465 22.993 23.401 1.00 37.65 253 VAL A CA 1
ATOM 2016 C C . VAL A 1 279 ? 2.474 24.180 23.513 1.00 39.09 253 VAL A C 1
ATOM 2017 O O . VAL A 1 279 ? 1.551 24.134 24.303 1.00 40.99 253 VAL A O 1
ATOM 2021 N N . ASN A 1 280 ? 2.690 25.235 22.733 1.00 40.84 254 ASN A N 1
ATOM 2022 C CA . ASN A 1 280 ? 1.776 26.385 22.725 1.00 45.48 254 ASN A CA 1
ATOM 2023 C C . ASN A 1 280 ? 0.339 25.984 22.438 1.00 45.04 254 ASN A C 1
ATOM 2024 O O . ASN A 1 280 ? -0.574 26.459 23.102 1.00 46.70 254 ASN A O 1
ATOM 2029 N N . GLU A 1 281 ? 0.142 25.076 21.488 1.00 44.66 255 GLU A N 1
ATOM 2030 C CA . GLU A 1 281 ? -1.199 24.635 21.132 1.00 45.93 255 GLU A CA 1
ATOM 2031 C C . GLU A 1 281 ? -1.809 23.695 22.170 1.00 50.07 255 GLU A C 1
ATOM 2032 O O . GLU A 1 281 ? -3.029 23.749 22.408 1.00 47.41 255 GLU A O 1
ATOM 2038 N N . LEU A 1 282 ? -0.983 22.832 22.773 1.00 48.62 256 LEU A N 1
ATOM 2039 C CA . LEU A 1 282 ? -1.435 21.973 23.879 1.00 53.19 256 LEU A CA 1
ATOM 2040 C C . LEU A 1 282 ? -2.154 22.778 24.946 1.00 55.40 256 LEU A C 1
ATOM 2041 O O . LEU A 1 282 ? -3.271 22.454 25.313 1.00 60.63 256 LEU A O 1
ATOM 2046 N N . VAL A 1 283 ? -1.504 23.831 25.425 1.00 58.66 257 VAL A N 1
ATOM 2047 C CA . VAL A 1 283 ? -2.042 24.635 26.519 1.00 61.94 257 VAL A CA 1
ATOM 2048 C C . VAL A 1 283 ? -3.210 25.535 26.089 1.00 67.03 257 VAL A C 1
ATOM 2049 O O . VAL A 1 283 ? -4.207 25.630 26.798 1.00 66.76 257 VAL A O 1
ATOM 2053 N N . LYS A 1 284 ? -3.083 26.168 24.922 1.00 69.54 258 LYS A N 1
ATOM 2054 C CA . LYS A 1 284 ? -4.140 26.996 24.349 1.00 67.87 258 LYS A CA 1
ATOM 2055 C C . LYS A 1 284 ? -5.424 26.177 24.184 1.00 67.02 258 LYS A C 1
ATOM 2056 O O . LYS A 1 284 ? -6.510 26.702 24.361 1.00 72.16 258 LYS A O 1
ATOM 2062 N N . SER A 1 285 ? -5.297 24.894 23.862 1.00 64.85 259 SER A N 1
ATOM 2063 C CA . SER A 1 285 ? -6.449 24.007 23.741 1.00 65.76 259 SER A CA 1
ATOM 2064 C C . SER A 1 285 ? -6.495 23.053 24.937 1.00 65.27 259 SER A C 1
ATOM 2065 O O . SER A 1 285 ? -5.847 23.286 25.955 1.00 67.80 259 SER A O 1
ATOM 2068 N N . LYS A 1 286 ? -7.284 21.995 24.826 1.00 64.73 260 LYS A N 1
ATOM 2069 C CA . LYS A 1 286 ? -7.309 20.954 25.846 1.00 67.78 260 LYS A CA 1
ATOM 2070 C C . LYS A 1 286 ? -6.922 19.648 25.159 1.00 64.78 260 LYS A C 1
ATOM 2071 O O . LYS A 1 286 ? -7.501 18.585 25.425 1.00 62.87 260 LYS A O 1
ATOM 2077 N N . ILE A 1 287 ? -5.933 19.725 24.266 1.00 58.49 261 ILE A N 1
ATOM 2078 C CA . ILE A 1 287 ? -5.600 18.571 23.459 1.00 50.52 261 ILE A CA 1
ATOM 2079 C C . ILE A 1 287 ? -4.848 17.641 24.366 1.00 42.59 261 ILE A C 1
ATOM 2080 O O . ILE A 1 287 ? -3.893 18.049 24.999 1.00 40.24 261 ILE A O 1
ATOM 2085 N N . ALA A 1 288 ? -5.301 16.401 24.410 1.00 39.89 262 ALA A N 1
ATOM 2086 C CA . ALA A 1 288 ? -4.609 15.316 25.089 1.00 40.62 262 ALA A CA 1
ATOM 2087 C C . ALA A 1 288 ? -3.575 14.715 24.124 1.00 40.25 262 ALA A C 1
ATOM 2088 O O . ALA A 1 288 ? -3.851 14.555 22.920 1.00 39.00 262 ALA A O 1
ATOM 2090 N N . LEU A 1 289 ? -2.392 14.416 24.644 1.00 36.43 263 LEU A N 1
ATOM 2091 C CA . LEU A 1 289 ? -1.392 13.700 23.887 1.00 35.74 263 LEU A CA 1
ATOM 2092 C C . LEU A 1 289 ? -1.901 12.310 23.622 1.00 36.38 263 LEU A C 1
ATOM 2093 O O . LEU A 1 289 ? -2.727 11.798 24.379 1.00 36.56 263 LEU A O 1
ATOM 2098 N N . PRO A 1 290 ? -1.423 11.685 22.538 1.00 36.45 264 PRO A N 1
ATOM 2099 C CA . PRO A 1 290 ? -1.810 10.314 22.332 1.00 36.40 264 PRO A CA 1
ATOM 2100 C C . PRO A 1 290 ? -1.494 9.460 23.551 1.00 37.32 264 PRO A C 1
ATOM 2101 O O . PRO A 1 290 ? -0.495 9.691 24.239 1.00 35.24 264 PRO A O 1
ATOM 2105 N N . ASP A 1 291 ? -2.352 8.493 23.820 1.00 40.19 265 ASP A N 1
ATOM 2106 C CA . ASP A 1 291 ? -2.203 7.681 25.008 1.00 42.58 265 ASP A CA 1
ATOM 2107 C C . ASP A 1 291 ? -1.075 6.671 24.813 1.00 38.90 265 ASP A C 1
ATOM 2108 O O . ASP A 1 291 ? -0.539 6.143 25.776 1.00 37.15 265 ASP A O 1
ATOM 2113 N N . SER A 1 292 ? -0.707 6.416 23.556 1.00 35.42 266 SER A N 1
ATOM 2114 C CA . SER A 1 292 ? 0.360 5.483 23.234 1.00 30.76 266 SER A CA 1
ATOM 2115 C C . SER A 1 292 ? 1.732 6.124 23.303 1.00 29.22 266 SER A C 1
ATOM 2116 O O . SER A 1 292 ? 2.730 5.438 23.353 1.00 29.51 266 SER A O 1
ATOM 2119 N N . LEU A 1 293 ? 1.792 7.440 23.291 1.00 28.03 267 LEU A N 1
ATOM 2120 C CA . LEU A 1 293 ? 3.054 8.130 23.207 1.00 27.47 267 LEU A CA 1
ATOM 2121 C C . LEU A 1 293 ? 3.883 8.071 24.502 1.00 28.39 267 LEU A C 1
ATOM 2122 O O . LEU A 1 293 ? 3.434 8.545 25.553 1.00 26.92 267 LEU A O 1
ATOM 2127 N N . ARG A 1 294 ? 5.106 7.528 24.422 1.00 26.19 268 ARG A N 1
ATOM 2128 C CA . ARG A 1 294 ? 5.962 7.310 25.619 1.00 25.55 268 ARG A CA 1
ATOM 2129 C C . ARG A 1 294 ? 7.223 8.145 25.595 1.00 25.68 268 ARG A C 1
ATOM 2130 O O . ARG A 1 294 ? 7.850 8.330 26.619 1.00 22.72 268 ARG A O 1
ATOM 2138 N N . LEU A 1 295 ? 7.587 8.690 24.422 1.00 24.00 269 LEU A N 1
ATOM 2139 C CA . LEU A 1 295 ? 8.855 9.404 24.279 1.00 22.08 269 LEU A CA 1
ATOM 2140 C C . LEU A 1 295 ? 8.764 10.425 23.165 1.00 22.39 269 LEU A C 1
ATOM 2141 O O . LEU A 1 295 ? 8.297 10.116 22.047 1.00 21.28 269 LEU A O 1
ATOM 2146 N N . VAL A 1 296 ? 9.260 11.611 23.473 1.00 22.55 270 VAL A N 1
ATOM 2147 C CA . VAL A 1 296 ? 9.360 12.699 22.531 1.00 24.15 270 VAL A CA 1
ATOM 2148 C C . VAL A 1 296 ? 10.813 13.138 22.497 1.00 23.44 270 VAL A C 1
ATOM 2149 O O . VAL A 1 296 ? 11.375 13.525 23.515 1.00 25.76 270 VAL A O 1
ATOM 2153 N N . ILE A 1 297 ? 11.441 13.018 21.333 1.00 23.28 271 ILE A N 1
ATOM 2154 C CA . ILE A 1 297 ? 12.828 13.376 21.150 1.00 20.79 271 ILE A CA 1
ATOM 2155 C C . ILE A 1 297 ? 12.854 14.664 20.362 1.00 21.30 271 ILE A C 1
ATOM 2156 O O . ILE A 1 297 ? 12.298 14.702 19.281 1.00 22.81 271 ILE A O 1
ATOM 2161 N N . ILE A 1 298 ? 13.492 15.716 20.878 1.00 19.37 272 ILE A N 1
ATOM 2162 C CA . ILE A 1 298 ? 13.560 16.976 20.159 1.00 20.00 272 ILE A CA 1
ATOM 2163 C C . ILE A 1 298 ? 14.974 17.344 19.921 1.00 19.88 272 ILE A C 1
ATOM 2164 O O . ILE A 1 298 ? 15.840 16.888 20.610 1.00 18.12 272 ILE A O 1
ATOM 2169 N N . GLY A 1 299 ? 15.189 18.148 18.887 1.00 20.54 273 GLY A N 1
ATOM 2170 C CA . GLY A 1 299 ? 16.494 18.767 18.663 1.00 20.01 273 GLY A CA 1
ATOM 2171 C C . GLY A 1 299 ? 16.498 19.633 17.429 1.00 21.20 273 GLY A C 1
ATOM 2172 O O . GLY A 1 299 ? 15.513 19.708 16.720 1.00 21.70 273 GLY A O 1
ATOM 2173 N N . GLY A 1 300 ? 17.600 20.298 17.172 1.00 23.89 274 GLY A N 1
ATOM 2174 C CA . GLY A 1 300 ? 17.742 21.070 15.941 1.00 26.76 274 GLY A CA 1
ATOM 2175 C C . GLY A 1 300 ? 18.005 22.526 16.215 1.00 28.45 274 GLY A C 1
ATOM 2176 O O . GLY A 1 300 ? 18.702 23.191 15.447 1.00 28.32 274 GLY A O 1
ATOM 2177 N N . GLU A 1 301 ? 17.475 23.013 17.331 1.00 30.77 275 GLU A N 1
ATOM 2178 C CA . GLU A 1 301 ? 17.804 24.338 17.805 1.00 30.65 275 GLU A CA 1
ATOM 2179 C C . GLU A 1 301 ? 17.552 24.501 19.309 1.00 29.42 275 GLU A C 1
ATOM 2180 O O . GLU A 1 301 ? 17.160 23.572 19.998 1.00 27.15 275 GLU A O 1
ATOM 2186 N N . ARG A 1 302 ? 17.872 25.675 19.822 1.00 31.94 276 ARG A N 1
ATOM 2187 C CA . ARG A 1 302 ? 17.769 25.967 21.253 1.00 32.60 276 ARG A CA 1
ATOM 2188 C C . ARG A 1 302 ? 16.339 25.791 21.733 1.00 31.74 276 ARG A C 1
ATOM 2189 O O . ARG A 1 302 ? 15.414 26.382 21.202 1.00 29.70 276 ARG A O 1
ATOM 2197 N N . VAL A 1 303 ? 16.142 24.945 22.726 1.00 28.60 277 VAL A N 1
ATOM 2198 C CA . VAL A 1 303 ? 14.821 24.809 23.299 1.00 29.44 277 VAL A CA 1
ATOM 2199 C C . VAL A 1 303 ? 14.547 26.010 24.233 1.00 31.99 277 VAL A C 1
ATOM 2200 O O . VAL A 1 303 ? 15.474 26.548 24.870 1.00 30.90 277 VAL A O 1
ATOM 2204 N N . GLN A 1 304 ? 13.283 26.434 24.281 1.00 33.79 278 GLN A N 1
ATOM 2205 C CA . GLN A 1 304 ? 12.873 27.615 25.068 1.00 34.35 278 GLN A CA 1
ATOM 2206 C C . GLN A 1 304 ? 12.521 27.130 26.464 1.00 31.31 278 GLN A C 1
ATOM 2207 O O . GLN A 1 304 ? 11.599 26.333 26.634 1.00 27.12 278 GLN A O 1
ATOM 2213 N N . PRO A 1 305 ? 13.252 27.610 27.483 1.00 34.53 279 PRO A N 1
ATOM 2214 C CA . PRO A 1 305 ? 12.982 27.107 28.847 1.00 35.52 279 PRO A CA 1
ATOM 2215 C C . PRO A 1 305 ? 11.545 27.305 29.306 1.00 33.78 279 PRO A C 1
ATOM 2216 O O . PRO A 1 305 ? 11.019 26.499 30.061 1.00 38.87 279 PRO A O 1
ATOM 2220 N N . GLU A 1 306 ? 10.926 28.380 28.838 1.00 38.45 280 GLU A N 1
ATOM 2221 C CA . GLU A 1 306 ? 9.542 28.725 29.165 1.00 38.73 280 GLU A CA 1
ATOM 2222 C C . GLU A 1 306 ? 8.621 27.641 28.663 1.00 37.02 280 GLU A C 1
ATOM 2223 O O . GLU A 1 306 ? 7.658 27.236 29.341 1.00 35.49 280 GLU A O 1
ATOM 2229 N N . LEU A 1 307 ? 8.881 27.167 27.446 1.00 35.24 281 LEU A N 1
ATOM 2230 C CA . LEU A 1 307 ? 8.023 26.131 26.894 1.00 33.49 281 LEU A CA 1
ATOM 2231 C C . LEU A 1 307 ? 8.320 24.793 27.541 1.00 29.75 281 LEU A C 1
ATOM 2232 O O . LEU A 1 307 ? 7.428 23.967 27.705 1.00 33.00 281 LEU A O 1
ATOM 2237 N N . VAL A 1 308 ? 9.556 24.580 27.950 1.00 29.79 282 VAL A N 1
ATOM 2238 C CA . VAL A 1 308 ? 9.872 23.385 28.742 1.00 33.29 282 VAL A CA 1
ATOM 2239 C C . VAL A 1 308 ? 9.082 23.430 30.061 1.00 34.28 282 VAL A C 1
ATOM 2240 O O . VAL A 1 308 ? 8.504 22.427 30.490 1.00 32.67 282 VAL A O 1
ATOM 2244 N N . ARG A 1 309 ? 9.069 24.592 30.702 1.00 35.89 283 ARG A N 1
ATOM 2245 C CA . ARG A 1 309 ? 8.311 24.744 31.965 1.00 39.21 283 ARG A CA 1
ATOM 2246 C C . ARG A 1 309 ? 6.824 24.567 31.701 1.00 37.07 283 ARG A C 1
ATOM 2247 O O . ARG A 1 309 ? 6.113 23.862 32.427 1.00 38.26 283 ARG A O 1
ATOM 2255 N N . MET A 1 310 ? 6.352 25.170 30.621 1.00 38.34 284 MET A N 1
ATOM 2256 C CA . MET A 1 310 ? 4.959 25.017 30.233 1.00 37.43 284 MET A CA 1
ATOM 2257 C C . MET A 1 310 ? 4.649 23.532 29.944 1.00 34.08 284 MET A C 1
ATOM 2258 O O . MET A 1 310 ? 3.582 23.050 30.279 1.00 29.78 284 MET A O 1
ATOM 2263 N N . TRP A 1 311 ? 5.592 22.798 29.346 1.00 33.45 285 TRP A N 1
ATOM 2264 C CA . TRP A 1 311 ? 5.391 21.352 29.062 1.00 30.69 285 TRP A CA 1
ATOM 2265 C C . TRP A 1 311 ? 5.255 20.592 30.365 1.00 28.23 285 TRP A C 1
ATOM 2266 O O . TRP A 1 311 ? 4.340 19.848 30.541 1.00 30.59 285 TRP A O 1
ATOM 2277 N N . PHE A 1 312 ? 6.179 20.787 31.281 1.00 32.60 286 PHE A N 1
ATOM 2278 C CA . PHE A 1 312 ? 6.125 20.031 32.551 1.00 35.25 286 PHE A CA 1
ATOM 2279 C C . PHE A 1 312 ? 4.916 20.354 33.430 1.00 37.35 286 PHE A C 1
ATOM 2280 O O . PHE A 1 312 ? 4.365 19.466 34.058 1.00 41.52 286 PHE A O 1
ATOM 2288 N N . LYS A 1 313 ? 4.474 21.605 33.408 1.00 41.26 287 LYS A N 1
ATOM 2289 C CA . LYS A 1 313 ? 3.257 22.006 34.113 1.00 44.80 287 LYS A CA 1
ATOM 2290 C C . LYS A 1 313 ? 2.037 21.298 33.534 1.00 41.59 287 LYS A C 1
ATOM 2291 O O . LYS A 1 313 ? 1.260 20.707 34.268 1.00 41.59 287 LYS A O 1
ATOM 2297 N N . ASN A 1 314 ? 1.893 21.308 32.212 1.00 41.55 288 ASN A N 1
ATOM 2298 C CA . ASN A 1 314 ? 0.673 20.820 31.579 1.00 41.46 288 ASN A CA 1
ATOM 2299 C C . ASN A 1 314 ? 0.686 19.361 31.209 1.00 39.69 288 ASN A C 1
ATOM 2300 O O . ASN A 1 314 ? -0.370 18.760 31.097 1.00 37.10 288 ASN A O 1
ATOM 2305 N N . VAL A 1 315 ? 1.871 18.787 31.017 1.00 35.54 289 VAL A N 1
ATOM 2306 C CA . VAL A 1 315 ? 1.965 17.387 30.623 1.00 35.38 289 VAL A CA 1
ATOM 2307 C C . VAL A 1 315 ? 2.499 16.522 31.736 1.00 32.24 289 VAL A C 1
ATOM 2308 O O . VAL A 1 315 ? 1.999 15.451 31.969 1.00 35.83 289 VAL A O 1
ATOM 2312 N N . GLY A 1 316 ? 3.554 16.978 32.386 1.00 35.03 290 GLY A N 1
ATOM 2313 C CA . GLY A 1 316 ? 4.212 16.204 33.425 1.00 33.97 290 GLY A CA 1
ATOM 2314 C C . GLY A 1 316 ? 5.366 15.442 32.810 1.00 33.81 290 GLY A C 1
ATOM 2315 O O . GLY A 1 316 ? 5.898 15.834 31.758 1.00 33.02 290 GLY A O 1
ATOM 2316 N N . ASN A 1 317 ? 5.714 14.334 33.447 1.00 31.90 291 ASN A N 1
ATOM 2317 C CA . ASN A 1 317 ? 6.926 13.619 33.146 1.00 34.54 291 ASN A CA 1
ATOM 2318 C C . ASN A 1 317 ? 6.725 12.472 32.183 1.00 33.04 291 ASN A C 1
ATOM 2319 O O . ASN A 1 317 ? 7.689 11.831 31.804 1.00 34.37 291 ASN A O 1
ATOM 2324 N N . PHE A 1 318 ? 5.488 12.208 31.783 1.00 31.77 292 PHE A N 1
ATOM 2325 C CA . PHE A 1 318 ? 5.223 11.192 30.789 1.00 31.63 292 PHE A CA 1
ATOM 2326 C C . PHE A 1 318 ? 4.295 11.799 29.759 1.00 32.97 292 PHE A C 1
ATOM 2327 O O . PHE A 1 318 ? 3.298 12.374 30.120 1.00 34.66 292 PHE A O 1
ATOM 2335 N N . PRO A 1 319 ? 4.638 11.716 28.471 1.00 30.02 293 PRO A N 1
ATOM 2336 C CA . PRO A 1 319 ? 5.782 11.007 27.929 1.00 28.96 293 PRO A CA 1
ATOM 2337 C C . PRO A 1 319 ? 7.120 11.662 28.286 1.00 26.35 293 PRO A C 1
ATOM 2338 O O . PRO A 1 319 ? 7.213 12.854 28.579 1.00 27.37 293 PRO A O 1
ATOM 2342 N N . GLU A 1 320 ? 8.164 10.849 28.239 1.00 25.86 294 GLU A N 1
ATOM 2343 C CA . GLU A 1 320 ? 9.514 11.295 28.433 1.00 25.32 294 GLU A CA 1
ATOM 2344 C C . GLU A 1 320 ? 9.910 12.288 27.341 1.00 24.79 294 GLU A C 1
ATOM 2345 O O . GLU A 1 320 ? 9.519 12.128 26.177 1.00 26.11 294 GLU A O 1
ATOM 2351 N N . LEU A 1 321 ? 10.684 13.293 27.714 1.00 22.79 295 LEU A N 1
ATOM 2352 C CA . LEU A 1 321 ? 11.144 14.335 26.806 1.00 23.59 295 LEU A CA 1
ATOM 2353 C C . LEU A 1 321 ? 12.654 14.389 26.809 1.00 22.97 295 LEU A C 1
ATOM 2354 O O . LEU A 1 321 ? 13.288 14.582 27.871 1.00 21.55 295 LEU A O 1
ATOM 2359 N N . ILE A 1 322 ? 13.244 14.201 25.632 1.00 20.42 296 ILE A N 1
ATOM 2360 C CA . ILE A 1 322 ? 14.692 14.246 25.495 1.00 21.05 296 ILE A CA 1
ATOM 2361 C C . ILE A 1 322 ? 15.106 15.315 24.477 1.00 21.65 296 ILE A C 1
ATOM 2362 O O . ILE A 1 322 ? 14.576 15.362 23.356 1.00 21.18 296 ILE A O 1
ATOM 2367 N N . ASN A 1 323 ? 16.082 16.117 24.867 1.00 22.17 297 ASN A N 1
ATOM 2368 C CA . ASN A 1 323 ? 16.707 17.099 24.017 1.00 22.30 297 ASN A CA 1
ATOM 2369 C C . ASN A 1 323 ? 17.991 16.505 23.498 1.00 22.40 297 ASN A C 1
ATOM 2370 O O . ASN A 1 323 ? 18.830 16.080 24.277 1.00 19.91 297 ASN A O 1
ATOM 2375 N N . VAL A 1 324 ? 18.104 16.447 22.174 1.00 20.25 298 VAL A N 1
ATOM 2376 C CA . VAL A 1 324 ? 19.183 15.762 21.508 1.00 20.85 298 VAL A CA 1
ATOM 2377 C C . VAL A 1 324 ? 19.960 16.763 20.650 1.00 21.06 298 VAL A C 1
ATOM 2378 O O . VAL A 1 324 ? 19.355 17.566 19.921 1.00 21.33 298 VAL A O 1
ATOM 2382 N N . TYR A 1 325 ? 21.282 16.774 20.798 1.00 21.67 299 TYR A N 1
ATOM 2383 C CA . TYR A 1 325 ? 22.139 17.691 20.050 1.00 21.74 299 TYR A CA 1
ATOM 2384 C C . TYR A 1 325 ? 23.208 17.032 19.168 1.00 20.22 299 TYR A C 1
ATOM 2385 O O . TYR A 1 325 ? 23.911 16.115 19.589 1.00 18.82 299 TYR A O 1
ATOM 2394 N N . GLY A 1 326 ? 23.416 17.617 17.985 1.00 19.91 300 GLY A N 1
ATOM 2395 C CA . GLY A 1 326 ? 24.667 17.411 17.255 1.00 20.34 300 GLY A CA 1
ATOM 2396 C C . GLY A 1 326 ? 24.586 17.893 15.824 1.00 19.56 300 GLY A C 1
ATOM 2397 O O . GLY A 1 326 ? 23.482 18.169 15.341 1.00 20.43 300 GLY A O 1
ATOM 2398 N N . PRO A 1 327 ? 25.723 18.095 15.178 1.00 17.85 301 PRO A N 1
ATOM 2399 C CA . PRO A 1 327 ? 25.695 18.463 13.769 1.00 18.48 301 PRO A CA 1
ATOM 2400 C C . PRO A 1 327 ? 25.773 17.277 12.846 1.00 17.56 301 PRO A C 1
ATOM 2401 O O . PRO A 1 327 ? 26.101 16.174 13.253 1.00 17.46 301 PRO A O 1
ATOM 2405 N N . THR A 1 328 ? 25.488 17.529 11.577 1.00 18.50 302 THR A N 1
ATOM 2406 C CA . THR A 1 328 ? 25.472 16.499 10.556 1.00 18.35 302 THR A CA 1
ATOM 2407 C C . THR A 1 328 ? 26.822 15.847 10.529 1.00 17.37 302 THR A C 1
ATOM 2408 O O . THR A 1 328 ? 26.926 14.625 10.427 1.00 18.24 302 THR A O 1
ATOM 2412 N N . GLU A 1 329 ? 27.856 16.669 10.716 1.00 18.42 303 GLU A N 1
ATOM 2413 C CA . GLU A 1 329 ? 29.228 16.206 10.692 1.00 19.81 303 GLU A CA 1
ATOM 2414 C C . GLU A 1 329 ? 29.610 15.265 11.859 1.00 19.36 303 GLU A C 1
ATOM 2415 O O . GLU A 1 329 ? 30.674 14.690 11.831 1.00 20.06 303 GLU A O 1
ATOM 2421 N N . GLY A 1 330 ? 28.742 15.118 12.858 1.00 21.17 304 GLY A N 1
ATOM 2422 C CA . GLY A 1 330 ? 28.965 14.189 13.983 1.00 20.41 304 GLY A CA 1
ATOM 2423 C C . GLY A 1 330 ? 27.938 13.075 13.968 1.00 20.89 304 GLY A C 1
ATOM 2424 O O . GLY A 1 330 ? 27.576 12.537 15.003 1.00 21.19 304 GLY A O 1
ATOM 2425 N N . THR A 1 331 ? 27.467 12.723 12.769 1.00 20.45 305 THR A N 1
ATOM 2426 C CA . THR A 1 331 ? 26.499 11.674 12.568 1.00 19.26 305 THR A CA 1
ATOM 2427 C C . THR A 1 331 ? 25.246 11.811 13.455 1.00 19.53 305 THR A C 1
ATOM 2428 O O . THR A 1 331 ? 24.971 11.002 14.328 1.00 18.85 305 THR A O 1
ATOM 2432 N N . ILE A 1 332 ? 24.498 12.860 13.175 1.00 18.66 306 ILE A N 1
ATOM 2433 C CA . ILE A 1 332 ? 23.140 13.058 13.658 1.00 18.75 306 ILE A CA 1
ATOM 2434 C C . ILE A 1 332 ? 23.130 13.690 15.050 1.00 19.96 306 ILE A C 1
ATOM 2435 O O . ILE A 1 332 ? 22.645 14.797 15.203 1.00 20.13 306 ILE A O 1
ATOM 2440 N N . ALA A 1 333 ? 23.621 12.984 16.057 1.00 20.16 307 ALA A N 1
ATOM 2441 C CA . ALA A 1 333 ? 23.644 13.559 17.393 1.00 21.11 307 ALA A CA 1
ATOM 2442 C C . ALA A 1 333 ? 24.787 12.976 18.154 1.00 20.30 307 ALA A C 1
ATOM 2443 O O . ALA A 1 333 ? 25.281 11.874 17.849 1.00 18.48 307 ALA A O 1
ATOM 2445 N N . VAL A 1 334 ? 25.263 13.766 19.108 1.00 20.29 308 VAL A N 1
ATOM 2446 C CA . VAL A 1 334 ? 26.356 13.359 19.952 1.00 19.56 308 VAL A CA 1
ATOM 2447 C C . VAL A 1 334 ? 26.018 13.548 21.431 1.00 20.50 308 VAL A C 1
ATOM 2448 O O . VAL A 1 334 ? 26.735 13.027 22.253 1.00 20.69 308 VAL A O 1
ATOM 2452 N N . SER A 1 335 ? 24.992 14.307 21.774 1.00 20.12 309 SER A N 1
ATOM 2453 C CA A SER A 1 335 ? 24.659 14.469 23.183 0.45 20.99 309 SER A CA 1
ATOM 2454 C CA B SER A 1 335 ? 24.662 14.596 23.179 0.55 20.88 309 SER A CA 1
ATOM 2455 C C . SER A 1 335 ? 23.173 14.531 23.357 1.00 21.46 309 SER A C 1
ATOM 2456 O O . SER A 1 335 ? 22.410 14.817 22.404 1.00 22.17 309 SER A O 1
ATOM 2461 N N . LEU A 1 336 ? 22.748 14.181 24.565 1.00 19.95 310 LEU A N 1
ATOM 2462 C CA . LEU A 1 336 ? 21.371 14.204 24.908 1.00 19.40 310 LEU A CA 1
ATOM 2463 C C . LEU A 1 336 ? 21.146 14.515 26.406 1.00 20.14 310 LEU A C 1
ATOM 2464 O O . LEU A 1 336 ? 21.994 14.249 27.225 1.00 17.58 310 LEU A O 1
ATOM 2469 N N . CYS A 1 337 ? 19.977 15.043 26.702 1.00 21.08 311 CYS A N 1
ATOM 2470 C CA . CYS A 1 337 ? 19.562 15.387 28.061 1.00 23.61 311 CYS A CA 1
ATOM 2471 C C . CYS A 1 337 ? 18.124 14.981 28.209 1.00 22.75 311 CYS A C 1
ATOM 2472 O O . CYS A 1 337 ? 17.267 15.388 27.406 1.00 22.81 311 CYS A O 1
ATOM 2475 N N . ARG A 1 338 ? 17.850 14.144 29.214 1.00 24.45 312 ARG A N 1
ATOM 2476 C CA . ARG A 1 338 ? 16.485 13.731 29.507 1.00 24.41 312 ARG A CA 1
ATOM 2477 C C . ARG A 1 338 ? 15.879 14.830 30.313 1.00 25.65 312 ARG A C 1
ATOM 2478 O O . ARG A 1 338 ? 16.095 14.929 31.536 1.00 24.72 312 ARG A O 1
ATOM 2486 N N . LEU A 1 339 ? 15.112 15.663 29.629 1.00 25.56 313 LEU A N 1
ATOM 2487 C CA . LEU A 1 339 ? 14.497 16.813 30.259 1.00 26.47 313 LEU A CA 1
ATOM 2488 C C . LEU A 1 339 ? 13.538 16.407 31.362 1.00 25.24 313 LEU A C 1
ATOM 2489 O O . LEU A 1 339 ? 13.439 17.095 32.341 1.00 22.69 313 LEU A O 1
ATOM 2494 N N . SER A 1 340 ? 12.856 15.289 31.202 1.00 26.26 314 SER A N 1
ATOM 2495 C CA A SER A 1 340 ? 11.920 14.817 32.213 0.55 26.97 314 SER A CA 1
ATOM 2496 C CA B SER A 1 340 ? 11.921 14.797 32.209 0.45 26.76 314 SER A CA 1
ATOM 2497 C C . SER A 1 340 ? 12.617 14.335 33.501 1.00 27.54 314 SER A C 1
ATOM 2498 O O . SER A 1 340 ? 11.969 14.111 34.502 1.00 27.85 314 SER A O 1
ATOM 2503 N N . GLN A 1 341 ? 13.937 14.216 33.479 1.00 27.77 315 GLN A N 1
ATOM 2504 C CA . GLN A 1 341 ? 14.695 13.790 34.655 1.00 27.47 315 GLN A CA 1
ATOM 2505 C C . GLN A 1 341 ? 15.421 14.971 35.341 1.00 31.34 315 GLN A C 1
ATOM 2506 O O . GLN A 1 341 ? 16.130 14.781 36.350 1.00 29.38 315 GLN A O 1
ATOM 2512 N N . LEU A 1 342 ? 15.265 16.171 34.775 1.00 27.45 316 LEU A N 1
ATOM 2513 C CA . LEU A 1 342 ? 15.807 17.361 35.398 1.00 30.40 316 LEU A CA 1
ATOM 2514 C C . LEU A 1 342 ? 15.006 17.745 36.659 1.00 27.31 316 LEU A C 1
ATOM 2515 O O . LEU A 1 342 ? 13.782 17.634 36.708 1.00 26.53 316 LEU A O 1
ATOM 2520 N N . THR A 1 343 ? 15.717 18.227 37.655 1.00 29.72 317 THR A N 1
ATOM 2521 C CA . THR A 1 343 ? 15.052 18.784 38.829 1.00 34.94 317 THR A CA 1
ATOM 2522 C C . THR A 1 343 ? 14.405 20.101 38.455 1.00 39.89 317 THR A C 1
ATOM 2523 O O . THR A 1 343 ? 14.767 20.730 37.446 1.00 40.68 317 THR A O 1
ATOM 2527 N N . GLU A 1 344 ? 13.474 20.529 39.291 1.00 45.51 318 GLU A N 1
ATOM 2528 C CA . GLU A 1 344 ? 12.891 21.863 39.192 1.00 52.13 318 GLU A CA 1
ATOM 2529 C C . GLU A 1 344 ? 13.974 22.919 38.974 1.00 50.09 318 GLU A C 1
ATOM 2530 O O . GLU A 1 344 ? 13.926 23.717 38.052 1.00 56.07 318 GLU A O 1
ATOM 2536 N N . SER A 1 345 ? 14.978 22.895 39.822 1.00 49.54 319 SER A N 1
ATOM 2537 C CA . SER A 1 345 ? 16.054 23.854 39.739 1.00 48.03 319 SER A CA 1
ATOM 2538 C C . SER A 1 345 ? 16.822 23.835 38.410 1.00 47.42 319 SER A C 1
ATOM 2539 O O . SER A 1 345 ? 17.151 24.891 37.865 1.00 46.51 319 SER A O 1
ATOM 2542 N N . GLN A 1 346 ? 17.130 22.648 37.890 1.00 45.70 320 GLN A N 1
ATOM 2543 C CA . GLN A 1 346 ? 17.847 22.547 36.611 1.00 42.29 320 GLN A CA 1
ATOM 2544 C C . GLN A 1 346 ? 17.046 23.093 35.417 1.00 42.48 320 GLN A C 1
ATOM 2545 O O . GLN A 1 346 ? 17.639 23.474 34.388 1.00 44.09 320 GLN A O 1
ATOM 2551 N N . ARG A 1 347 ? 15.722 23.092 35.564 1.00 43.22 321 ARG A N 1
ATOM 2552 C CA . ARG A 1 347 ? 14.766 23.582 34.558 1.00 50.88 321 ARG A CA 1
ATOM 2553 C C . ARG A 1 347 ? 14.306 25.009 34.780 1.00 56.08 321 ARG A C 1
ATOM 2554 O O . ARG A 1 347 ? 13.700 25.609 33.889 1.00 50.65 321 ARG A O 1
ATOM 2562 N N . ASN A 1 348 ? 14.521 25.519 35.996 1.00 60.27 322 ASN A N 1
ATOM 2563 C CA . ASN A 1 348 ? 14.296 26.930 36.303 1.00 59.94 322 ASN A CA 1
ATOM 2564 C C . ASN A 1 348 ? 15.504 27.767 35.896 1.00 55.79 322 ASN A C 1
ATOM 2565 O O . ASN A 1 348 ? 15.573 28.947 36.221 1.00 58.07 322 ASN A O 1
ATOM 2570 N N . ARG A 1 349 ? 16.462 27.176 35.194 1.00 49.98 323 ARG A N 1
ATOM 2571 C CA . ARG A 1 349 ? 17.580 27.955 34.696 1.00 48.89 323 ARG A CA 1
ATOM 2572 C C . ARG A 1 349 ? 17.182 28.637 33.383 1.00 46.18 323 ARG A C 1
ATOM 2573 O O . ARG A 1 349 ? 16.057 28.418 32.872 1.00 45.76 323 ARG A O 1
ATOM 2581 N N . THR A 1 350 ? 18.074 29.482 32.865 1.00 43.52 324 THR A N 1
ATOM 2582 C CA . THR A 1 350 ? 17.780 30.278 31.674 1.00 44.86 324 THR A CA 1
ATOM 2583 C C . THR A 1 350 ? 18.179 29.570 30.374 1.00 41.25 324 THR A C 1
ATOM 2584 O O . THR A 1 350 ? 17.791 30.025 29.315 1.00 37.18 324 THR A O 1
ATOM 2588 N N . GLU A 1 351 ? 18.985 28.510 30.465 1.00 41.29 325 GLU A N 1
ATOM 2589 C CA . GLU A 1 351 ? 19.243 27.599 29.337 1.00 41.06 325 GLU A CA 1
ATOM 2590 C C . GLU A 1 351 ? 18.914 26.171 29.765 1.00 39.36 325 GLU A C 1
ATOM 2591 O O . GLU A 1 351 ? 19.237 25.761 30.887 1.00 36.59 325 GLU A O 1
ATOM 2597 N N . ILE A 1 352 ? 18.260 25.421 28.875 1.00 37.41 326 ILE A N 1
ATOM 2598 C CA . ILE A 1 352 ? 18.013 23.993 29.084 1.00 32.55 326 ILE A CA 1
ATOM 2599 C C . ILE A 1 352 ? 19.216 23.221 28.523 1.00 31.09 326 ILE A C 1
ATOM 2600 O O . ILE A 1 352 ? 19.602 23.413 27.397 1.00 25.37 326 ILE A O 1
ATOM 2605 N N . PRO A 1 353 ? 19.806 22.329 29.309 1.00 28.09 327 PRO A N 1
ATOM 2606 C CA . PRO A 1 353 ? 20.982 21.643 28.812 1.00 26.33 327 PRO A CA 1
ATOM 2607 C C . PRO A 1 353 ? 20.757 20.805 27.552 1.00 23.47 327 PRO A C 1
ATOM 2608 O O . PRO A 1 353 ? 19.648 20.345 27.291 1.00 21.54 327 PRO A O 1
ATOM 2612 N N . ILE A 1 354 ? 21.823 20.606 26.791 1.00 23.56 328 ILE A N 1
ATOM 2613 C CA . ILE A 1 354 ? 21.869 19.566 25.756 1.00 23.22 328 ILE A CA 1
ATOM 2614 C C . ILE A 1 354 ? 22.531 18.301 26.261 1.00 24.32 328 ILE A C 1
ATOM 2615 O O . ILE A 1 354 ? 22.622 17.299 25.538 1.00 25.11 328 ILE A O 1
ATOM 2620 N N . GLY A 1 355 ? 22.999 18.336 27.508 1.00 24.25 329 GLY A N 1
ATOM 2621 C CA . GLY A 1 355 ? 23.439 17.144 28.218 1.00 23.32 329 GLY A CA 1
ATOM 2622 C C . GLY A 1 355 ? 24.832 16.576 28.030 1.00 22.16 329 GLY A C 1
ATOM 2623 O O . GLY A 1 355 ? 25.843 17.279 28.111 1.00 23.42 329 GLY A O 1
ATOM 2624 N N . LYS A 1 356 ? 24.871 15.264 27.857 1.00 23.16 330 LYS A N 1
ATOM 2625 C CA . LYS A 1 356 ? 26.101 14.480 27.894 1.00 25.58 330 LYS A CA 1
ATOM 2626 C C . LYS A 1 356 ? 26.195 13.606 26.654 1.00 23.88 330 LYS A C 1
ATOM 2627 O O . LYS A 1 356 ? 25.172 13.278 26.070 1.00 23.66 330 LYS A O 1
ATOM 2633 N N . SER A 1 357 ? 27.432 13.222 26.318 1.00 24.39 331 SER A N 1
ATOM 2634 C CA . SER A 1 357 ? 27.744 12.352 25.213 1.00 24.66 331 SER A CA 1
ATOM 2635 C C . SER A 1 357 ? 26.834 11.136 25.151 1.00 26.44 331 SER A C 1
ATOM 2636 O O . SER A 1 357 ? 26.559 10.450 26.149 1.00 21.61 331 SER A O 1
ATOM 2639 N N . LEU A 1 358 ? 26.387 10.858 23.935 1.00 23.83 332 LEU A N 1
ATOM 2640 C CA . LEU A 1 358 ? 25.611 9.661 23.650 1.00 24.06 332 LEU A CA 1
ATOM 2641 C C . LEU A 1 358 ? 26.311 8.371 24.034 1.00 22.52 332 LEU A C 1
ATOM 2642 O O . LEU A 1 358 ? 25.659 7.376 24.263 1.00 23.49 332 LEU A O 1
ATOM 2647 N N . GLY A 1 359 ? 27.633 8.351 24.074 1.00 21.66 333 GLY A N 1
ATOM 2648 C CA . GLY A 1 359 ? 28.321 7.141 24.484 1.00 25.50 333 GLY A CA 1
ATOM 2649 C C . GLY A 1 359 ? 29.783 7.371 24.644 1.00 26.74 333 GLY A C 1
ATOM 2650 O O . GLY A 1 359 ? 30.286 8.445 24.290 1.00 27.18 333 GLY A O 1
ATOM 2651 N N . GLU A 1 360 ? 30.476 6.347 25.144 1.00 30.63 334 GLU A N 1
ATOM 2652 C CA . GLU A 1 360 ? 31.874 6.489 25.561 1.00 31.82 334 GLU A CA 1
ATOM 2653 C C . GLU A 1 360 ? 32.841 6.803 24.396 1.00 30.74 334 GLU A C 1
ATOM 2654 O O . GLU A 1 360 ? 33.861 7.512 24.565 1.00 27.00 334 GLU A O 1
ATOM 2660 N N . ASN A 1 361 ? 32.550 6.255 23.219 1.00 27.13 335 ASN A N 1
ATOM 2661 C CA . ASN A 1 361 ? 33.437 6.429 22.061 1.00 25.93 335 ASN A CA 1
ATOM 2662 C C . ASN A 1 361 ? 33.164 7.716 21.286 1.00 25.35 335 ASN A C 1
ATOM 2663 O O . ASN A 1 361 ? 33.719 7.955 20.202 1.00 25.44 335 ASN A O 1
ATOM 2668 N N . ILE A 1 362 ? 32.293 8.546 21.850 1.00 23.76 336 ILE A N 1
ATOM 2669 C CA . ILE A 1 362 ? 32.028 9.869 21.350 1.00 23.81 336 ILE A CA 1
ATOM 2670 C C . ILE A 1 362 ? 32.483 10.912 22.392 1.00 26.36 336 ILE A C 1
ATOM 2671 O O . ILE A 1 362 ? 32.040 10.887 23.523 1.00 23.23 336 ILE A O 1
ATOM 2676 N N . SER A 1 363 ? 33.331 11.837 21.972 1.00 26.67 337 SER A N 1
ATOM 2677 C CA . SER A 1 363 ? 33.783 12.893 22.835 1.00 28.90 337 SER A CA 1
ATOM 2678 C C . SER A 1 363 ? 33.172 14.180 22.402 1.00 25.67 337 SER A C 1
ATOM 2679 O O . SER A 1 363 ? 33.228 14.528 21.218 1.00 27.65 337 SER A O 1
ATOM 2682 N N . VAL A 1 364 ? 32.577 14.876 23.370 1.00 22.50 338 VAL A N 1
ATOM 2683 C CA . VAL A 1 364 ? 32.039 16.189 23.169 1.00 22.86 338 VAL A CA 1
ATOM 2684 C C . VAL A 1 364 ? 32.793 17.137 24.082 1.00 27.51 338 VAL A C 1
ATOM 2685 O O . VAL A 1 364 ? 32.608 17.090 25.302 1.00 27.86 338 VAL A O 1
ATOM 2689 N N . TYR A 1 365 ? 33.678 17.955 23.495 1.00 27.59 339 TYR A N 1
ATOM 2690 C CA . TYR A 1 365 ? 34.568 18.831 24.268 1.00 28.65 339 TYR A CA 1
ATOM 2691 C C . TYR A 1 365 ? 34.167 20.269 24.216 1.00 29.82 339 TYR A C 1
ATOM 2692 O O . TYR A 1 365 ? 33.608 20.738 23.221 1.00 27.22 339 TYR A O 1
ATOM 2701 N N . VAL A 1 366 ? 34.474 20.988 25.294 1.00 29.17 340 VAL A N 1
ATOM 2702 C CA . VAL A 1 366 ? 34.471 22.450 25.258 1.00 30.13 340 VAL A CA 1
ATOM 2703 C C . VAL A 1 366 ? 35.944 22.856 25.352 1.00 32.58 340 VAL A C 1
ATOM 2704 O O . VAL A 1 366 ? 36.625 22.526 26.319 1.00 32.88 340 VAL A O 1
ATOM 2708 N N . LEU A 1 367 ? 36.437 23.529 24.323 1.00 33.05 341 LEU A N 1
ATOM 2709 C CA . LEU A 1 367 ? 37.853 23.809 24.212 1.00 33.61 341 LEU A CA 1
ATOM 2710 C C . LEU A 1 367 ? 38.088 25.289 23.993 1.00 35.91 341 LEU A C 1
ATOM 2711 O O . LEU A 1 367 ? 37.216 26.004 23.452 1.00 33.95 341 LEU A O 1
ATOM 2716 N N . ASP A 1 368 ? 39.270 25.741 24.422 1.00 40.73 342 ASP A N 1
ATOM 2717 C CA . ASP A 1 368 ? 39.706 27.117 24.188 1.00 46.19 342 ASP A CA 1
ATOM 2718 C C . ASP A 1 368 ? 40.280 27.203 22.763 1.00 47.93 342 ASP A C 1
ATOM 2719 O O . ASP A 1 368 ? 40.229 26.222 22.003 1.00 40.36 342 ASP A O 1
ATOM 2724 N N . GLU A 1 369 ? 40.866 28.346 22.426 1.00 48.65 343 GLU A N 1
ATOM 2725 C CA . GLU A 1 369 ? 41.401 28.559 21.074 1.00 49.76 343 GLU A CA 1
ATOM 2726 C C . GLU A 1 369 ? 42.627 27.700 20.752 1.00 47.26 343 GLU A C 1
ATOM 2727 O O . GLU A 1 369 ? 42.935 27.498 19.586 1.00 47.24 343 GLU A O 1
ATOM 2733 N N . THR A 1 370 ? 43.306 27.176 21.766 1.00 42.06 344 THR A N 1
ATOM 2734 C CA . THR A 1 370 ? 44.418 26.258 21.552 1.00 42.55 344 THR A CA 1
ATOM 2735 C C . THR A 1 370 ? 43.987 24.792 21.730 1.00 40.74 344 THR A C 1
ATOM 2736 O O . THR A 1 370 ? 44.824 23.892 21.874 1.00 39.93 344 THR A O 1
ATOM 2740 N N . LEU A 1 371 ? 42.676 24.551 21.695 1.00 39.73 345 LEU A N 1
ATOM 2741 C CA . LEU A 1 371 ? 42.137 23.196 21.812 1.00 40.41 345 LEU A CA 1
ATOM 2742 C C . LEU A 1 371 ? 42.467 22.528 23.141 1.00 41.01 345 LEU A C 1
ATOM 2743 O O . LEU A 1 371 ? 42.595 21.316 23.220 1.00 40.07 345 LEU A O 1
ATOM 2748 N N . LYS A 1 372 ? 42.609 23.317 24.197 1.00 41.84 346 LYS A N 1
ATOM 2749 C CA . LYS A 1 372 ? 42.724 22.738 25.521 1.00 44.39 346 LYS A CA 1
ATOM 2750 C C . LYS A 1 372 ? 41.361 22.797 26.211 1.00 38.09 346 LYS A C 1
ATOM 2751 O O . LYS A 1 372 ? 40.580 23.726 26.009 1.00 36.55 346 LYS A O 1
ATOM 2757 N N . THR A 1 373 ? 41.089 21.791 27.018 1.00 37.21 347 THR A N 1
ATOM 2758 C CA . THR A 1 373 ? 39.892 21.786 27.851 1.00 41.97 347 THR A CA 1
ATOM 2759 C C . THR A 1 373 ? 39.972 22.928 28.875 1.00 43.24 347 THR A C 1
ATOM 2760 O O . THR A 1 373 ? 41.058 23.390 29.219 1.00 36.32 347 THR A O 1
ATOM 2764 N N . VAL A 1 374 ? 38.810 23.362 29.342 1.00 42.59 348 VAL A N 1
ATOM 2765 C CA . VAL A 1 374 ? 38.695 24.488 30.261 1.00 45.25 348 VAL A CA 1
ATOM 2766 C C . VAL A 1 374 ? 38.044 24.039 31.570 1.00 46.19 348 VAL A C 1
ATOM 2767 O O . VAL A 1 374 ? 37.378 23.006 31.621 1.00 42.51 348 VAL A O 1
ATOM 2771 N N . PRO A 1 375 ? 38.263 24.790 32.654 1.00 49.71 349 PRO A N 1
ATOM 2772 C CA . PRO A 1 375 ? 37.583 24.371 33.875 1.00 49.34 349 PRO A CA 1
ATOM 2773 C C . PRO A 1 375 ? 36.058 24.398 33.709 1.00 48.14 349 PRO A C 1
ATOM 2774 O O . PRO A 1 375 ? 35.543 25.157 32.879 1.00 51.02 349 PRO A O 1
ATOM 2778 N N . PRO A 1 376 ? 35.339 23.574 34.490 1.00 46.73 350 PRO A N 1
ATOM 2779 C CA . PRO A 1 376 ? 33.879 23.586 34.427 1.00 45.58 350 PRO A CA 1
ATOM 2780 C C . PRO A 1 376 ? 33.305 24.995 34.522 1.00 43.92 350 PRO A C 1
ATOM 2781 O O . PRO A 1 376 ? 33.857 25.838 35.232 1.00 40.07 350 PRO A O 1
ATOM 2785 N N . GLU A 1 377 ? 32.217 25.221 33.792 1.00 39.35 351 GLU A N 1
ATOM 2786 C CA . GLU A 1 377 ? 31.480 26.501 33.739 1.00 43.01 351 GLU A CA 1
ATOM 2787 C C . GLU A 1 377 ? 32.171 27.577 32.901 1.00 40.05 351 GLU A C 1
ATOM 2788 O O . GLU A 1 377 ? 31.599 28.626 32.657 1.00 47.60 351 GLU A O 1
ATOM 2794 N N . THR A 1 378 ? 33.375 27.306 32.422 1.00 40.96 352 THR A N 1
ATOM 2795 C CA . THR A 1 378 ? 34.054 28.204 31.509 1.00 41.69 352 THR A CA 1
ATOM 2796 C C . THR A 1 378 ? 33.531 27.926 30.086 1.00 41.62 352 THR A C 1
ATOM 2797 O O . THR A 1 378 ? 33.577 26.785 29.614 1.00 40.12 352 THR A O 1
ATOM 2801 N N . PRO A 1 379 ? 33.003 28.958 29.414 1.00 41.34 353 PRO A N 1
ATOM 2802 C CA . PRO A 1 379 ? 32.524 28.767 28.060 1.00 38.83 353 PRO A CA 1
ATOM 2803 C C . PRO A 1 379 ? 33.675 28.612 27.080 1.00 39.40 353 PRO A C 1
ATOM 2804 O O . PRO A 1 379 ? 34.790 29.035 27.348 1.00 35.87 353 PRO A O 1
ATOM 2808 N N . GLY A 1 380 ? 33.390 27.959 25.962 1.00 36.50 354 GLY A N 1
ATOM 2809 C CA . GLY A 1 380 ? 34.386 27.676 24.943 1.00 34.24 354 GLY A CA 1
ATOM 2810 C C . GLY A 1 380 ? 33.637 27.221 23.714 1.00 31.93 354 GLY A C 1
ATOM 2811 O O . GLY A 1 380 ? 32.417 27.373 23.633 1.00 34.38 354 GLY A O 1
ATOM 2812 N N . GLU A 1 381 ? 34.354 26.685 22.747 1.00 33.29 355 GLU A N 1
ATOM 2813 C CA . GLU A 1 381 ? 33.703 26.154 21.549 1.00 34.27 355 GLU A CA 1
ATOM 2814 C C . GLU A 1 381 ? 33.561 24.629 21.669 1.00 30.49 355 GLU A C 1
ATOM 2815 O O . GLU A 1 381 ? 34.452 23.962 22.167 1.00 27.24 355 GLU A O 1
ATOM 2821 N N . ILE A 1 382 ? 32.433 24.094 21.204 1.00 30.96 356 ILE A N 1
ATOM 2822 C CA . ILE A 1 382 ? 32.208 22.643 21.220 1.00 26.81 356 ILE A CA 1
ATOM 2823 C C . ILE A 1 382 ? 32.923 21.995 20.040 1.00 25.14 356 ILE A C 1
ATOM 2824 O O . ILE A 1 382 ? 32.765 22.428 18.898 1.00 25.62 356 ILE A O 1
ATOM 2829 N N . TYR A 1 383 ? 33.725 20.991 20.341 1.00 23.91 357 TYR A N 1
ATOM 2830 C CA . TYR A 1 383 ? 34.432 20.202 19.357 1.00 26.71 357 TYR A CA 1
ATOM 2831 C C . TYR A 1 383 ? 34.037 18.754 19.630 1.00 26.16 357 TYR A C 1
ATOM 2832 O O . TYR A 1 383 ? 33.914 18.344 20.810 1.00 24.71 357 TYR A O 1
ATOM 2841 N N . ILE A 1 384 ? 33.905 17.985 18.555 1.00 24.69 358 ILE A N 1
ATOM 2842 C CA . ILE A 1 384 ? 33.535 16.592 18.646 1.00 22.59 358 ILE A CA 1
ATOM 2843 C C . ILE A 1 384 ? 34.654 15.692 18.252 1.00 22.60 358 ILE A C 1
ATOM 2844 O O . ILE A 1 384 ? 35.362 15.933 17.261 1.00 25.80 358 ILE A O 1
ATOM 2849 N N . GLY A 1 385 ? 34.833 14.640 19.031 1.00 21.37 359 GLY A N 1
ATOM 2850 C CA . GLY A 1 385 ? 35.833 13.634 18.751 1.00 22.58 359 GLY A CA 1
ATOM 2851 C C . GLY A 1 385 ? 35.280 12.236 18.695 1.00 24.80 359 GLY A C 1
ATOM 2852 O O . GLY A 1 385 ? 34.141 11.968 19.134 1.00 27.41 359 GLY A O 1
ATOM 2853 N N . GLY A 1 386 ? 36.079 11.334 18.142 1.00 24.28 360 GLY A N 1
ATOM 2854 C CA . GLY A 1 386 ? 35.774 9.913 18.181 1.00 25.86 360 GLY A CA 1
ATOM 2855 C C . GLY A 1 386 ? 34.872 9.355 17.092 1.00 23.17 360 GLY A C 1
ATOM 2856 O O . GLY A 1 386 ? 34.850 9.837 15.955 1.00 24.30 360 GLY A O 1
ATOM 2857 N N . THR A 1 387 ? 34.100 8.333 17.450 1.00 22.60 361 THR A N 1
ATOM 2858 C CA . THR A 1 387 ? 33.424 7.517 16.437 1.00 22.91 361 THR A CA 1
ATOM 2859 C C . THR A 1 387 ? 32.345 8.247 15.643 1.00 21.82 361 THR A C 1
ATOM 2860 O O . THR A 1 387 ? 31.960 7.786 14.587 1.00 21.98 361 THR A O 1
ATOM 2864 N N . ALA A 1 388 ? 31.848 9.351 16.186 1.00 20.65 362 ALA A N 1
ATOM 2865 C CA . ALA A 1 388 ? 30.807 10.160 15.578 1.00 20.07 362 ALA A CA 1
ATOM 2866 C C . ALA A 1 388 ? 31.217 10.878 14.299 1.00 19.42 362 ALA A C 1
ATOM 2867 O O . ALA A 1 388 ? 30.368 11.324 13.566 1.00 19.65 362 ALA A O 1
ATOM 2869 N N . LEU A 1 389 ? 32.499 11.045 14.054 1.00 20.76 363 LEU A N 1
ATOM 2870 C CA . LEU A 1 389 ? 32.916 11.946 12.972 1.00 23.34 363 LEU A CA 1
ATOM 2871 C C . LEU A 1 389 ? 32.588 11.445 11.576 1.00 20.87 363 LEU A C 1
ATOM 2872 O O . LEU A 1 389 ? 32.814 10.305 11.249 1.00 21.53 363 LEU A O 1
ATOM 2877 N N . ALA A 1 390 ? 32.071 12.354 10.776 1.00 22.69 364 ALA A N 1
ATOM 2878 C CA . ALA A 1 390 ? 32.072 12.243 9.328 1.00 20.96 364 ALA A CA 1
ATOM 2879 C C . ALA A 1 390 ? 33.467 12.017 8.840 1.00 22.67 364 ALA A C 1
ATOM 2880 O O . ALA A 1 390 ? 34.456 12.384 9.507 1.00 23.72 364 ALA A O 1
ATOM 2882 N N . ARG A 1 391 ? 33.564 11.393 7.675 1.00 23.55 365 ARG A N 1
ATOM 2883 C CA . ARG A 1 391 ? 34.849 11.296 6.972 1.00 22.63 365 ARG A CA 1
ATOM 2884 C C . ARG A 1 391 ? 35.337 12.683 6.576 1.00 24.21 365 ARG A C 1
ATOM 2885 O O . ARG A 1 391 ? 36.534 12.958 6.625 1.00 23.93 365 ARG A O 1
ATOM 2893 N N . GLY A 1 392 ? 34.405 13.542 6.169 1.00 22.68 366 GLY A N 1
ATOM 2894 C CA . GLY A 1 392 ? 34.726 14.903 5.803 1.00 22.65 366 GLY A CA 1
ATOM 2895 C C . GLY A 1 392 ? 33.698 15.474 4.840 1.00 22.59 366 GLY A C 1
ATOM 2896 O O . GLY A 1 392 ? 32.614 14.941 4.698 1.00 22.20 366 GLY A O 1
ATOM 2897 N N . TYR A 1 393 ? 34.060 16.558 4.169 1.00 22.90 367 TYR A N 1
ATOM 2898 C CA . TYR A 1 393 ? 33.212 17.159 3.168 1.00 23.08 367 TYR A CA 1
ATOM 2899 C C . TYR A 1 393 ? 33.579 16.647 1.790 1.00 24.04 367 TYR A C 1
ATOM 2900 O O . TYR A 1 393 ? 34.744 16.520 1.450 1.00 29.32 367 TYR A O 1
ATOM 2909 N N . LEU A 1 394 ? 32.575 16.356 0.996 1.00 23.05 368 LEU A N 1
ATOM 2910 C CA . LEU A 1 394 ? 32.810 15.813 -0.339 1.00 25.30 368 LEU A CA 1
ATOM 2911 C C . LEU A 1 394 ? 33.413 16.883 -1.245 1.00 24.94 368 LEU A C 1
ATOM 2912 O O . LEU A 1 394 ? 32.824 17.933 -1.412 1.00 25.24 368 LEU A O 1
ATOM 2917 N N . ASN A 1 395 ? 34.595 16.624 -1.806 1.00 28.48 369 ASN A N 1
ATOM 2918 C CA . ASN A 1 395 ? 35.250 17.585 -2.745 1.00 30.38 369 ASN A CA 1
ATOM 2919 C C . ASN A 1 395 ? 35.416 18.990 -2.196 1.00 32.58 369 ASN A C 1
ATOM 2920 O O . ASN A 1 395 ? 35.241 19.958 -2.932 1.00 33.95 369 ASN A O 1
ATOM 2925 N N . ARG A 1 396 ? 35.712 19.119 -0.899 1.00 30.89 370 ARG A N 1
ATOM 2926 C CA . ARG A 1 396 ? 36.026 20.404 -0.317 1.00 32.73 370 ARG A CA 1
ATOM 2927 C C . ARG A 1 396 ? 37.247 20.230 0.606 1.00 35.37 370 ARG A C 1
ATOM 2928 O O . ARG A 1 396 ? 37.130 20.319 1.822 1.00 33.25 370 ARG A O 1
ATOM 2936 N N . PRO A 1 397 ? 38.434 19.976 0.022 1.00 37.71 371 PRO A N 1
ATOM 2937 C CA . PRO A 1 397 ? 39.617 19.704 0.867 1.00 36.00 371 PRO A CA 1
ATOM 2938 C C . PRO A 1 397 ? 39.973 20.833 1.835 1.00 34.17 371 PRO A C 1
ATOM 2939 O O . PRO A 1 397 ? 40.344 20.528 2.966 1.00 33.63 371 PRO A O 1
ATOM 2943 N N . GLU A 1 398 ? 39.813 22.095 1.422 1.00 34.94 372 GLU A N 1
ATOM 2944 C CA . GLU A 1 398 ? 40.119 23.266 2.259 1.00 37.16 372 GLU A CA 1
ATOM 2945 C C . GLU A 1 398 ? 39.168 23.348 3.449 1.00 36.29 372 GLU A C 1
ATOM 2946 O O . GLU A 1 398 ? 39.586 23.566 4.578 1.00 31.45 372 GLU A O 1
ATOM 2952 N N . LEU A 1 399 ? 37.876 23.285 3.164 1.00 33.85 373 LEU A N 1
ATOM 2953 C CA . LEU A 1 399 ? 36.881 23.313 4.221 1.00 33.86 373 LEU A CA 1
ATOM 2954 C C . LEU A 1 399 ? 37.040 22.089 5.134 1.00 28.09 373 LEU A C 1
ATOM 2955 O O . LEU A 1 399 ? 37.009 22.220 6.342 1.00 30.85 373 LEU A O 1
ATOM 2960 N N . THR A 1 400 ? 37.296 20.921 4.566 1.00 27.74 374 THR A N 1
ATOM 2961 C CA . THR A 1 400 ? 37.512 19.708 5.377 1.00 27.72 374 THR A CA 1
ATOM 2962 C C . THR A 1 400 ? 38.710 19.886 6.331 1.00 28.68 374 THR A C 1
ATOM 2963 O O . THR A 1 400 ? 38.601 19.568 7.492 1.00 28.26 374 THR A O 1
ATOM 2967 N N . ALA A 1 401 ? 39.807 20.462 5.853 1.00 27.63 375 ALA A N 1
ATOM 2968 C CA . ALA A 1 401 ? 41.004 20.667 6.674 1.00 28.05 375 ALA A CA 1
ATOM 2969 C C . ALA A 1 401 ? 40.797 21.737 7.740 1.00 27.92 375 ALA A C 1
ATOM 2970 O O . ALA A 1 401 ? 41.366 21.691 8.820 1.00 30.15 375 ALA A O 1
ATOM 2972 N N . GLN A 1 402 ? 39.988 22.712 7.413 1.00 26.76 376 GLN A N 1
ATOM 2973 C CA . GLN A 1 402 ? 39.607 23.720 8.344 1.00 31.06 376 GLN A CA 1
ATOM 2974 C C . GLN A 1 402 ? 38.724 23.209 9.496 1.00 32.10 376 GLN A C 1
ATOM 2975 O O . GLN A 1 402 ? 38.839 23.699 10.608 1.00 26.99 376 GLN A O 1
ATOM 2981 N N . LYS A 1 403 ? 37.808 22.278 9.204 1.00 29.80 377 LYS A N 1
ATOM 2982 C CA . LYS A 1 403 ? 36.770 21.863 10.163 1.00 28.94 377 LYS A CA 1
ATOM 2983 C C . LYS A 1 403 ? 37.073 20.537 10.841 1.00 28.15 377 LYS A C 1
ATOM 2984 O O . LYS A 1 403 ? 36.690 20.325 11.988 1.00 28.06 377 LYS A O 1
ATOM 2990 N N . PHE A 1 404 ? 37.748 19.641 10.141 1.00 27.39 378 PHE A N 1
ATOM 2991 C CA . PHE A 1 404 ? 38.132 18.369 10.720 1.00 27.17 378 PHE A CA 1
ATOM 2992 C C . PHE A 1 404 ? 39.651 18.358 10.978 1.00 28.82 378 PHE A C 1
ATOM 2993 O O . PHE A 1 404 ? 40.448 18.034 10.118 1.00 29.57 378 PHE A O 1
ATOM 3001 N N . ILE A 1 405 ? 40.005 18.652 12.212 1.00 28.69 379 ILE A N 1
ATOM 3002 C CA . ILE A 1 405 ? 41.356 19.030 12.631 1.00 34.12 379 ILE A CA 1
ATOM 3003 C C . ILE A 1 405 ? 41.994 17.847 13.289 1.00 33.01 379 ILE A C 1
ATOM 3004 O O . ILE A 1 405 ? 41.328 17.173 14.072 1.00 31.79 379 ILE A O 1
ATOM 3009 N N . GLN A 1 406 ? 43.260 17.578 12.996 1.00 31.62 380 GLN A N 1
ATOM 3010 C CA . GLN A 1 406 ? 43.990 16.546 13.725 1.00 34.30 380 GLN A CA 1
ATOM 3011 C C . GLN A 1 406 ? 44.166 16.953 15.198 1.00 33.83 380 GLN A C 1
ATOM 3012 O O . GLN A 1 406 ? 44.522 18.088 15.487 1.00 34.59 380 GLN A O 1
ATOM 3018 N N . ASP A 1 407 ? 43.911 16.033 16.129 1.00 34.53 381 ASP A N 1
ATOM 3019 C CA . ASP A 1 407 ? 43.903 16.407 17.531 1.00 33.13 381 ASP A CA 1
ATOM 3020 C C . ASP A 1 407 ? 45.353 16.580 18.000 1.00 34.47 381 ASP A C 1
ATOM 3021 O O . ASP A 1 407 ? 46.093 15.592 18.049 1.00 32.88 381 ASP A O 1
ATOM 3026 N N . PRO A 1 408 ? 45.766 17.826 18.329 1.00 35.45 382 PRO A N 1
ATOM 3027 C CA . PRO A 1 408 ? 47.187 18.003 18.704 1.00 38.95 382 PRO A CA 1
ATOM 3028 C C . PRO A 1 408 ? 47.559 17.189 19.946 1.00 41.76 382 PRO A C 1
ATOM 3029 O O . PRO A 1 408 ? 48.689 16.711 20.054 1.00 41.87 382 PRO A O 1
ATOM 3033 N N . PHE A 1 409 ? 46.606 17.018 20.859 1.00 40.59 383 PHE A N 1
ATOM 3034 C CA . PHE A 1 409 ? 46.845 16.213 22.066 1.00 44.67 383 PHE A CA 1
ATOM 3035 C C . PHE A 1 409 ? 46.530 14.729 21.910 1.00 44.24 383 PHE A C 1
ATOM 3036 O O . PHE A 1 409 ? 46.729 13.953 22.840 1.00 46.20 383 PHE A O 1
ATOM 3044 N N . SER A 1 410 ? 46.069 14.318 20.731 1.00 43.31 384 SER A N 1
ATOM 3045 C CA . SER A 1 410 ? 45.880 12.891 20.412 1.00 42.88 384 SER A CA 1
ATOM 3046 C C . SER A 1 410 ? 46.004 12.616 18.904 1.00 43.96 384 SER A C 1
ATOM 3047 O O . SER A 1 410 ? 44.996 12.423 18.205 1.00 40.67 384 SER A O 1
ATOM 3050 N N . PRO A 1 411 ? 47.250 12.565 18.404 1.00 46.30 385 PRO A N 1
ATOM 3051 C CA . PRO A 1 411 ? 47.477 12.711 16.952 1.00 46.90 385 PRO A CA 1
ATOM 3052 C C . PRO A 1 411 ? 46.903 11.617 16.058 1.00 44.25 385 PRO A C 1
ATOM 3053 O O . PRO A 1 411 ? 46.723 11.853 14.877 1.00 40.59 385 PRO A O 1
ATOM 3057 N N . SER A 1 412 ? 46.602 10.446 16.617 1.00 45.90 386 SER A N 1
ATOM 3058 C CA . SER A 1 412 ? 45.897 9.405 15.877 1.00 48.51 386 SER A CA 1
ATOM 3059 C C . SER A 1 412 ? 44.428 9.761 15.591 1.00 51.92 386 SER A C 1
ATOM 3060 O O . SER A 1 412 ? 43.779 9.061 14.814 1.00 54.38 386 SER A O 1
ATOM 3063 N N . GLU A 1 413 ? 43.920 10.850 16.183 1.00 50.30 387 GLU A N 1
ATOM 3064 C CA . GLU A 1 413 ? 42.490 11.204 16.115 1.00 46.84 387 GLU A CA 1
ATOM 3065 C C . GLU A 1 413 ? 42.190 12.590 15.553 1.00 40.31 387 GLU A C 1
ATOM 3066 O O . GLU A 1 413 ? 43.061 13.442 15.507 1.00 37.92 387 GLU A O 1
ATOM 3072 N N . ARG A 1 414 ? 40.921 12.819 15.198 1.00 35.75 388 ARG A N 1
ATOM 3073 C CA . ARG A 1 414 ? 40.469 14.123 14.717 1.00 34.14 388 ARG A CA 1
ATOM 3074 C C . ARG A 1 414 ? 39.438 14.733 15.652 1.00 32.28 388 ARG A C 1
ATOM 3075 O O . ARG A 1 414 ? 38.837 14.054 16.436 1.00 32.89 388 ARG A O 1
ATOM 3083 N N . LEU A 1 415 ? 39.277 16.036 15.556 1.00 27.00 389 LEU A N 1
ATOM 3084 C CA . LEU A 1 415 ? 38.221 16.767 16.187 1.00 29.61 389 LEU A CA 1
ATOM 3085 C C . LEU A 1 415 ? 37.463 17.504 15.113 1.00 29.29 389 LEU A C 1
ATOM 3086 O O . LEU A 1 415 ? 38.078 18.045 14.212 1.00 31.91 389 LEU A O 1
ATOM 3091 N N . TYR A 1 416 ? 36.148 17.554 15.220 1.00 26.68 390 TYR A N 1
ATOM 3092 C CA . TYR A 1 416 ? 35.344 18.455 14.395 1.00 26.27 390 TYR A CA 1
ATOM 3093 C C . TYR A 1 416 ? 34.946 19.713 15.138 1.00 26.48 390 TYR A C 1
ATOM 3094 O O . TYR A 1 416 ? 34.354 19.637 16.217 1.00 25.13 390 TYR A O 1
ATOM 3103 N N . LYS A 1 417 ? 35.224 20.865 14.517 1.00 25.84 391 LYS A N 1
ATOM 3104 C CA . LYS A 1 417 ? 34.925 22.174 15.058 1.00 26.45 391 LYS A CA 1
ATOM 3105 C C . LYS A 1 417 ? 33.511 22.494 14.688 1.00 27.77 391 LYS A C 1
ATOM 3106 O O . LYS A 1 417 ? 33.195 22.670 13.507 1.00 27.66 391 LYS A O 1
ATOM 3112 N N . THR A 1 418 ? 32.650 22.583 15.699 1.00 26.73 392 THR A N 1
ATOM 3113 C CA . THR A 1 418 ? 31.237 22.659 15.459 1.00 26.10 392 THR A CA 1
ATOM 3114 C C . THR A 1 418 ? 30.738 24.039 15.093 1.00 26.93 392 THR A C 1
ATOM 3115 O O . THR A 1 418 ? 29.703 24.153 14.468 1.00 25.51 392 THR A O 1
ATOM 3119 N N . GLY A 1 419 ? 31.443 25.071 15.552 1.00 27.17 393 GLY A N 1
ATOM 3120 C CA . GLY A 1 419 ? 30.981 26.438 15.465 1.00 27.44 393 GLY A CA 1
ATOM 3121 C C . GLY A 1 419 ? 29.937 26.755 16.507 1.00 28.37 393 GLY A C 1
ATOM 3122 O O . GLY A 1 419 ? 29.341 27.835 16.458 1.00 26.35 393 GLY A O 1
ATOM 3123 N N . ASP A 1 420 ? 29.701 25.821 17.444 1.00 27.71 394 ASP A N 1
ATOM 3124 C CA . ASP A 1 420 ? 28.718 26.013 18.528 1.00 30.28 394 ASP A CA 1
ATOM 3125 C C . ASP A 1 420 ? 29.514 26.377 19.799 1.00 30.03 394 ASP A C 1
ATOM 3126 O O . ASP A 1 420 ? 30.589 25.816 20.051 1.00 29.65 394 ASP A O 1
ATOM 3131 N N . LEU A 1 421 ? 28.992 27.322 20.565 1.00 30.83 395 LEU A N 1
ATOM 3132 C CA . LEU A 1 421 ? 29.611 27.714 21.816 1.00 33.92 395 LEU A CA 1
ATOM 3133 C C . LEU A 1 421 ? 28.905 26.930 22.879 1.00 29.96 395 LEU A C 1
ATOM 3134 O O . LEU A 1 421 ? 27.752 26.569 22.740 1.00 31.44 395 LEU A O 1
ATOM 3139 N N . GLY A 1 422 ? 29.627 26.595 23.926 1.00 32.74 396 GLY A N 1
ATOM 3140 C CA . GLY A 1 422 ? 28.976 25.908 25.024 1.00 32.85 396 GLY A CA 1
ATOM 3141 C C . GLY A 1 422 ? 29.825 25.907 26.251 1.00 30.28 396 GLY A C 1
ATOM 3142 O O . GLY A 1 422 ? 30.964 26.399 26.242 1.00 29.02 396 GLY A O 1
ATOM 3143 N N . ARG A 1 423 ? 29.257 25.345 27.307 1.00 30.99 397 ARG A N 1
ATOM 3144 C CA . ARG A 1 423 ? 30.004 25.128 28.532 1.00 30.67 397 ARG A CA 1
ATOM 3145 C C . ARG A 1 423 ? 29.457 23.971 29.299 1.00 27.04 397 ARG A C 1
ATOM 3146 O O . ARG A 1 423 ? 28.242 23.762 29.353 1.00 28.55 397 ARG A O 1
ATOM 3154 N N . TYR A 1 424 ? 30.364 23.232 29.924 1.00 26.52 398 TYR A N 1
ATOM 3155 C CA . TYR A 1 424 ? 29.963 22.204 30.861 1.00 29.54 398 TYR A CA 1
ATOM 3156 C C . TYR A 1 424 ? 29.638 22.782 32.240 1.00 31.32 398 TYR A C 1
ATOM 3157 O O . TYR A 1 424 ? 30.440 23.510 32.814 1.00 30.79 398 TYR A O 1
ATOM 3166 N N . LEU A 1 425 ? 28.466 22.451 32.760 1.00 32.34 399 LEU A N 1
ATOM 3167 C CA . LEU A 1 425 ? 28.112 22.811 34.132 1.00 33.75 399 LEU A CA 1
ATOM 3168 C C . LEU A 1 425 ? 28.815 21.906 35.141 1.00 34.42 399 LEU A C 1
ATOM 3169 O O . LEU A 1 425 ? 29.436 20.881 34.780 1.00 33.63 399 LEU A O 1
ATOM 3174 N N . ALA A 1 426 ? 28.768 22.314 36.410 1.00 36.31 400 ALA A N 1
ATOM 3175 C CA . ALA A 1 426 ? 29.387 21.545 37.481 1.00 35.24 400 ALA A CA 1
ATOM 3176 C C . ALA A 1 426 ? 28.818 20.144 37.506 1.00 33.53 400 ALA A C 1
ATOM 3177 O O . ALA A 1 426 ? 29.557 19.191 37.713 1.00 37.27 400 ALA A O 1
ATOM 3179 N N . ASP A 1 427 ? 27.508 20.019 37.279 1.00 32.92 401 ASP A N 1
ATOM 3180 C CA . ASP A 1 427 ? 26.833 18.705 37.253 1.00 33.78 401 ASP A CA 1
ATOM 3181 C C . ASP A 1 427 ? 27.171 17.828 36.025 1.00 36.24 401 ASP A C 1
ATOM 3182 O O . ASP A 1 427 ? 26.703 16.695 35.932 1.00 37.60 401 ASP A O 1
ATOM 3187 N N . GLY A 1 428 ? 28.018 18.324 35.117 1.00 31.79 402 GLY A N 1
ATOM 3188 C CA . GLY A 1 428 ? 28.431 17.564 33.918 1.00 31.25 402 GLY A CA 1
ATOM 3189 C C . GLY A 1 428 ? 27.560 17.774 32.683 1.00 29.96 402 GLY A C 1
ATOM 3190 O O . GLY A 1 428 ? 27.870 17.276 31.599 1.00 27.94 402 GLY A O 1
ATOM 3191 N N . ASN A 1 429 ? 26.457 18.496 32.825 1.00 28.60 403 ASN A N 1
ATOM 3192 C CA . ASN A 1 429 ? 25.638 18.771 31.673 1.00 28.05 403 ASN A CA 1
ATOM 3193 C C . ASN A 1 429 ? 26.234 19.895 30.810 1.00 29.16 403 ASN A C 1
ATOM 3194 O O . ASN A 1 429 ? 26.701 20.931 31.316 1.00 29.04 403 ASN A O 1
ATOM 3199 N N . LEU A 1 430 ? 26.184 19.669 29.502 1.00 27.53 404 LEU A N 1
ATOM 3200 C CA . LEU A 1 430 ? 26.531 20.664 28.517 1.00 25.87 404 LEU A CA 1
ATOM 3201 C C . LEU A 1 430 ? 25.374 21.623 28.282 1.00 24.65 404 LEU A C 1
ATOM 3202 O O . LEU A 1 430 ? 24.195 21.248 28.167 1.00 24.55 404 LEU A O 1
ATOM 3207 N N . GLU A 1 431 ? 25.739 22.885 28.164 1.00 25.73 405 GLU A N 1
ATOM 3208 C CA . GLU A 1 431 ? 24.820 23.931 27.815 1.00 27.35 405 GLU A CA 1
ATOM 3209 C C . GLU A 1 431 ? 25.243 24.449 26.445 1.00 27.27 405 GLU A C 1
ATOM 3210 O O . GLU A 1 431 ? 26.420 24.691 26.226 1.00 30.44 405 GLU A O 1
ATOM 3216 N N . TYR A 1 432 ? 24.284 24.682 25.558 1.00 30.20 406 TYR A N 1
ATOM 3217 C CA . TYR A 1 432 ? 24.540 25.299 24.262 1.00 31.28 406 TYR A CA 1
ATOM 3218 C C . TYR A 1 432 ? 24.452 26.811 24.417 1.00 32.05 406 TYR A C 1
ATOM 3219 O O . TYR A 1 432 ? 23.448 27.283 24.905 1.00 30.34 406 TYR A O 1
ATOM 3228 N N . LEU A 1 433 ? 25.463 27.555 23.973 1.00 33.24 407 LEU A N 1
ATOM 3229 C CA . LEU A 1 433 ? 25.492 29.011 24.178 1.00 35.38 407 LEU A CA 1
ATOM 3230 C C . LEU A 1 433 ? 25.369 29.849 22.887 1.00 38.22 407 LEU A C 1
ATOM 3231 O O . LEU A 1 433 ? 25.264 31.070 22.951 1.00 43.43 407 LEU A O 1
ATOM 3236 N N . GLY A 1 434 ? 25.326 29.218 21.720 1.00 34.44 408 GLY A N 1
ATOM 3237 C CA . GLY A 1 434 ? 25.110 29.963 20.485 1.00 35.63 408 GLY A CA 1
ATOM 3238 C C . GLY A 1 434 ? 26.211 29.714 19.490 1.00 35.04 408 GLY A C 1
ATOM 3239 O O . GLY A 1 434 ? 27.047 28.830 19.701 1.00 39.26 408 GLY A O 1
ATOM 3240 N N . ARG A 1 435 ? 26.225 30.503 18.421 1.00 35.26 409 ARG A N 1
ATOM 3241 C CA . ARG A 1 435 ? 27.170 30.329 17.326 1.00 37.38 409 ARG A CA 1
ATOM 3242 C C . ARG A 1 435 ? 28.295 31.381 17.301 1.00 41.20 409 ARG A C 1
ATOM 3243 O O . ARG A 1 435 ? 28.076 32.527 17.666 1.00 41.79 409 ARG A O 1
ATOM 3251 N N . VAL A 1 436 ? 29.480 30.994 16.823 1.00 44.08 410 VAL A N 1
ATOM 3252 C CA . VAL A 1 436 ? 30.584 31.943 16.587 1.00 47.40 410 VAL A CA 1
ATOM 3253 C C . VAL A 1 436 ? 30.411 32.736 15.284 1.00 47.74 410 VAL A C 1
ATOM 3254 O O . VAL A 1 436 ? 31.128 33.710 15.039 1.00 51.76 410 VAL A O 1
ATOM 3258 N N . ASP A 1 437 ? 29.458 32.307 14.459 1.00 45.04 411 ASP A N 1
ATOM 3259 C CA . ASP A 1 437 ? 29.399 32.666 13.046 1.00 43.71 411 ASP A CA 1
ATOM 3260 C C . ASP A 1 437 ? 27.976 32.975 12.631 1.00 43.00 411 ASP A C 1
ATOM 3261 O O . ASP A 1 437 ? 27.118 33.226 13.478 1.00 46.17 411 ASP A O 1
ATOM 3266 N N . HIS A 1 438 ? 27.708 32.941 11.324 1.00 45.58 412 HIS A N 1
ATOM 3267 C CA . HIS A 1 438 ? 26.415 33.366 10.795 1.00 44.73 412 HIS A CA 1
ATOM 3268 C C . HIS A 1 438 ? 25.683 32.162 10.194 1.00 44.36 412 HIS A C 1
ATOM 3269 O O . HIS A 1 438 ? 24.997 32.277 9.182 1.00 39.71 412 HIS A O 1
ATOM 3276 N N . GLN A 1 439 ? 25.860 30.996 10.805 1.00 40.86 413 GLN A N 1
ATOM 3277 C CA . GLN A 1 439 ? 24.959 29.881 10.556 1.00 35.17 413 GLN A CA 1
ATOM 3278 C C . GLN A 1 439 ? 23.757 29.968 11.497 1.00 34.20 413 GLN A C 1
ATOM 3279 O O . GLN A 1 439 ? 23.911 30.283 12.680 1.00 36.21 413 GLN A O 1
ATOM 3285 N N . VAL A 1 440 ? 22.560 29.724 10.973 1.00 32.09 414 VAL A N 1
ATOM 3286 C CA . VAL A 1 440 ? 21.330 29.804 11.756 1.00 32.13 414 VAL A CA 1
ATOM 3287 C C . VAL A 1 440 ? 20.380 28.671 11.400 1.00 34.60 414 VAL A C 1
ATOM 3288 O O . VAL A 1 440 ? 20.693 27.828 10.553 1.00 33.65 414 VAL A O 1
ATOM 3292 N N . LYS A 1 441 ? 19.208 28.663 12.019 1.00 32.58 415 LYS A N 1
ATOM 3293 C CA . LYS A 1 441 ? 18.194 27.708 11.703 1.00 33.10 415 LYS A CA 1
ATOM 3294 C C . LYS A 1 441 ? 16.963 28.455 11.282 1.00 37.71 415 LYS A C 1
ATOM 3295 O O . LYS A 1 441 ? 16.485 29.291 12.032 1.00 37.32 415 LYS A O 1
ATOM 3301 N N . ILE A 1 442 ? 16.435 28.143 10.094 1.00 37.76 416 ILE A N 1
ATOM 3302 C CA .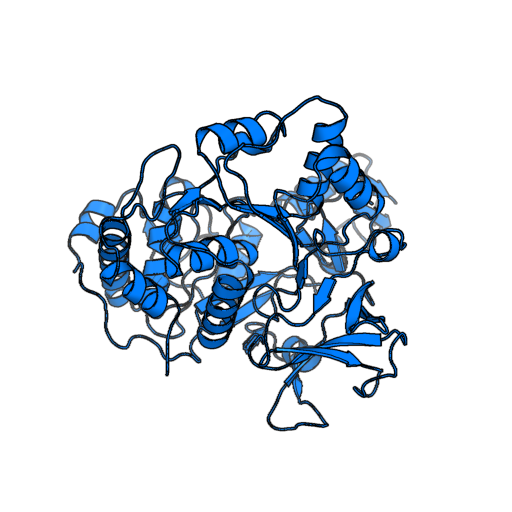 ILE A 1 442 ? 15.188 28.745 9.590 1.00 38.02 416 ILE A CA 1
ATOM 3303 C C . ILE A 1 442 ? 14.242 27.609 9.320 1.00 38.70 416 ILE A C 1
ATOM 3304 O O . ILE A 1 442 ? 14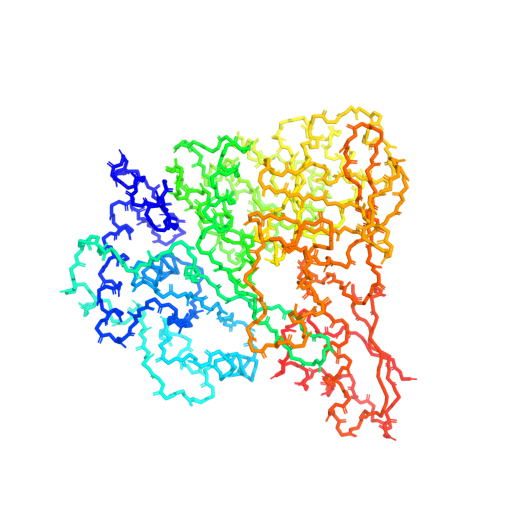.614 26.687 8.584 1.00 34.89 416 ILE A O 1
ATOM 3309 N N . ASN A 1 443 ? 13.033 27.669 9.887 1.00 40.11 417 ASN A N 1
ATOM 3310 C CA . ASN A 1 443 ? 12.050 26.579 9.777 1.00 47.24 417 ASN A CA 1
ATOM 3311 C C . A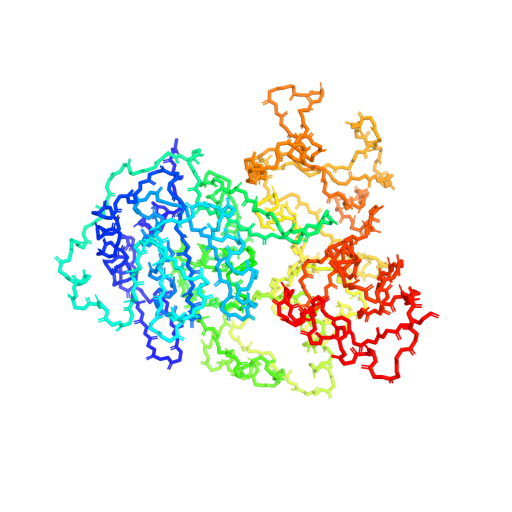SN A 1 443 ? 12.622 25.239 10.263 1.00 45.27 417 ASN A C 1
ATOM 3312 O O . ASN A 1 443 ? 12.218 24.161 9.798 1.00 45.16 417 ASN A O 1
ATOM 3317 N N . GLY A 1 444 ? 13.566 25.319 11.194 1.00 38.95 418 GLY A N 1
ATOM 3318 C CA . GLY A 1 444 ? 14.270 24.148 11.703 1.00 39.11 418 GLY A CA 1
ATOM 3319 C C . GLY A 1 444 ? 15.442 23.650 10.861 1.00 36.78 418 GLY A C 1
ATOM 3320 O O . GLY A 1 444 ? 16.077 22.671 11.233 1.00 34.50 418 GLY A O 1
ATOM 3321 N N . PHE A 1 445 ? 15.750 24.340 9.760 1.00 37.07 419 PHE A N 1
ATOM 3322 C CA . PHE A 1 445 ? 16.756 23.875 8.795 1.00 36.35 419 PHE A CA 1
ATOM 3323 C C . PHE A 1 445 ? 17.999 24.732 8.850 1.00 35.41 419 PHE A C 1
ATOM 3324 O O . PHE A 1 445 ? 17.931 25.967 8.967 1.00 33.49 419 PHE A O 1
ATOM 3332 N N . ARG A 1 446 ? 19.139 24.071 8.733 1.00 31.54 420 ARG A N 1
ATOM 3333 C CA . ARG A 1 446 ? 20.448 24.706 8.800 1.00 32.44 420 ARG A CA 1
ATOM 3334 C C . ARG A 1 446 ? 20.719 25.627 7.582 1.00 32.42 420 ARG A C 1
ATOM 3335 O O . ARG A 1 446 ? 20.657 25.213 6.431 1.00 30.78 420 ARG A O 1
ATOM 3343 N N . VAL A 1 447 ? 20.998 26.893 7.859 1.00 31.70 421 VAL A N 1
ATOM 3344 C CA . VAL A 1 447 ? 21.174 27.888 6.802 1.00 32.47 421 VAL A CA 1
ATOM 3345 C C . VAL A 1 447 ? 22.429 28.687 7.091 1.00 36.14 421 VAL A C 1
ATOM 3346 O O . VAL A 1 447 ? 22.589 29.220 8.206 1.00 35.20 421 VAL A O 1
ATOM 3350 N N . GLU A 1 448 ? 23.309 28.777 6.093 1.00 33.80 422 GLU A N 1
ATOM 3351 C CA . GLU A 1 448 ? 24.432 29.700 6.136 1.00 36.20 422 GLU A CA 1
ATOM 3352 C C . GLU A 1 448 ? 23.972 31.012 5.505 1.00 37.69 422 GLU A C 1
ATOM 3353 O O . GLU A 1 448 ? 23.578 31.054 4.321 1.00 35.52 422 GLU A O 1
ATOM 3359 N N . LEU A 1 449 ? 23.998 32.076 6.307 1.00 36.96 423 LEU A N 1
ATOM 3360 C CA . LEU A 1 449 ? 23.593 33.415 5.836 1.00 37.01 423 LEU A CA 1
ATOM 3361 C C . LEU A 1 449 ? 24.456 33.852 4.686 1.00 33.79 423 LEU A C 1
ATOM 3362 O O . LEU A 1 449 ? 23.979 34.500 3.771 1.00 36.17 423 LEU A O 1
ATOM 3367 N N . GLY A 1 450 ? 25.729 33.476 4.747 1.00 37.07 424 GLY A N 1
ATOM 3368 C CA . GLY A 1 450 ? 26.676 33.671 3.671 1.00 40.87 424 GLY A CA 1
ATOM 3369 C C . GLY A 1 450 ? 26.303 32.994 2.355 1.00 45.74 424 GLY A C 1
ATOM 3370 O O . GLY A 1 450 ? 26.729 33.468 1.295 1.00 45.17 424 GLY A O 1
ATOM 3371 N N . GLU A 1 451 ? 25.537 31.890 2.402 1.00 42.98 425 GLU A N 1
ATOM 3372 C CA . GLU A 1 451 ? 25.074 31.257 1.166 1.00 40.49 425 GLU A CA 1
ATOM 3373 C C . GLU A 1 451 ? 24.132 32.199 0.458 1.00 39.64 425 GLU A C 1
ATOM 3374 O O . GLU A 1 451 ? 24.243 32.400 -0.746 1.00 36.99 425 GLU A O 1
ATOM 3380 N N . ILE A 1 452 ? 23.179 32.744 1.203 1.00 37.81 426 ILE A N 1
ATOM 3381 C CA . ILE A 1 452 ? 22.159 33.585 0.601 1.00 39.64 426 ILE A CA 1
ATOM 3382 C C . ILE A 1 452 ? 22.801 34.886 0.113 1.00 43.58 426 ILE A C 1
ATOM 3383 O O . ILE A 1 452 ? 22.495 35.366 -0.993 1.00 42.86 426 ILE A O 1
ATOM 3388 N N . GLU A 1 453 ? 23.694 35.428 0.940 1.00 41.56 427 GLU A N 1
ATOM 3389 C CA . GLU A 1 453 ? 24.406 36.656 0.637 1.00 46.39 427 GLU A CA 1
ATOM 3390 C C . GLU A 1 453 ? 25.274 36.500 -0.604 1.00 45.96 427 GLU A C 1
ATOM 3391 O O . GLU A 1 453 ? 25.246 37.362 -1.479 1.00 46.74 427 GLU A O 1
ATOM 3397 N N . THR A 1 454 ? 26.016 35.393 -0.688 1.00 44.37 428 THR A N 1
ATOM 3398 C CA . THR A 1 454 ? 26.826 35.103 -1.849 1.00 43.39 428 THR A CA 1
ATOM 3399 C C . THR A 1 454 ? 25.986 34.988 -3.107 1.00 45.28 428 THR A C 1
ATOM 3400 O O . THR A 1 454 ? 26.368 35.534 -4.160 1.00 43.62 428 THR A O 1
ATOM 3404 N N . VAL A 1 455 ? 24.854 34.289 -3.008 1.00 43.26 429 VAL A N 1
ATOM 3405 C CA . VAL A 1 455 ? 23.974 34.101 -4.166 1.00 42.49 429 VAL A CA 1
ATOM 3406 C C . VAL A 1 455 ? 23.363 35.438 -4.638 1.00 45.79 429 VAL A C 1
ATOM 3407 O O . VAL A 1 455 ? 23.260 35.700 -5.850 1.00 42.81 429 VAL A O 1
ATOM 3411 N N . LEU A 1 456 ? 22.955 36.279 -3.688 1.00 47.71 430 LEU A N 1
ATOM 3412 C CA . LEU A 1 456 ? 22.397 37.600 -4.023 1.00 48.40 430 LEU A CA 1
ATOM 3413 C C . LEU A 1 456 ? 23.375 38.514 -4.784 1.00 48.84 430 LEU A C 1
ATOM 3414 O O . LEU A 1 456 ? 22.941 39.283 -5.626 1.00 46.40 430 LEU A O 1
ATOM 3419 N N . LEU A 1 457 ? 24.675 38.418 -4.487 1.00 51.67 431 LEU A N 1
ATOM 3420 C CA . LEU A 1 457 ? 25.721 39.169 -5.213 1.00 58.56 431 LEU A CA 1
ATOM 3421 C C . LEU A 1 457 ? 25.808 38.810 -6.699 1.00 60.30 431 LEU A C 1
ATOM 3422 O O . LEU A 1 457 ? 26.368 39.576 -7.480 1.00 63.33 431 LEU A O 1
ATOM 3427 N N . GLN A 1 458 ? 25.284 37.644 -7.073 1.00 57.43 432 GLN A N 1
ATOM 3428 C CA . GLN A 1 458 ? 25.325 37.182 -8.455 1.00 56.65 432 GLN A CA 1
ATOM 3429 C C . GLN A 1 458 ? 24.272 37.861 -9.317 1.00 58.65 432 GLN A C 1
ATOM 3430 O O . GLN A 1 458 ? 24.363 37.823 -10.544 1.00 59.98 432 GLN A O 1
ATOM 3436 N N . HIS A 1 459 ? 23.260 38.454 -8.693 1.00 54.50 433 HIS A N 1
ATOM 3437 C CA . HIS A 1 459 ? 22.259 39.179 -9.449 1.00 56.73 433 HIS A CA 1
ATOM 3438 C C . HIS A 1 459 ? 22.882 40.466 -9.985 1.00 55.71 433 HIS A C 1
ATOM 3439 O O . HIS A 1 459 ? 23.639 41.145 -9.278 1.00 50.42 433 HIS A O 1
ATOM 3446 N N . HIS A 1 460 ? 22.583 40.778 -11.245 1.00 64.24 434 HIS A N 1
ATOM 3447 C CA . HIS A 1 460 ? 23.173 41.942 -11.930 1.00 66.05 434 HIS A CA 1
ATOM 3448 C C . HIS A 1 460 ? 22.874 43.250 -11.185 1.00 67.49 434 HIS A C 1
ATOM 3449 O O . HIS A 1 460 ? 23.771 44.076 -10.996 1.00 72.54 434 HIS A O 1
ATOM 3456 N N . GLN A 1 461 ? 21.634 43.412 -10.722 1.00 69.62 435 GLN A N 1
ATOM 3457 C CA . GLN A 1 461 ? 21.240 44.627 -10.005 1.00 69.63 435 GLN A CA 1
ATOM 3458 C C . GLN A 1 461 ? 21.269 44.510 -8.475 1.00 71.40 435 GLN A C 1
ATOM 3459 O O . GLN A 1 461 ? 20.396 45.050 -7.795 1.00 73.35 435 GLN A O 1
ATOM 3465 N N . VAL A 1 462 ? 22.272 43.794 -7.949 1.00 69.97 436 VAL A N 1
ATOM 3466 C CA . VAL A 1 462 ? 22.633 43.839 -6.520 1.00 63.39 436 VAL A CA 1
ATOM 3467 C C . VAL A 1 462 ? 24.106 44.195 -6.462 1.00 63.15 436 VAL A C 1
ATOM 3468 O O . VAL A 1 462 ? 24.899 43.624 -7.211 1.00 64.57 436 VAL A O 1
ATOM 3472 N N . ALA A 1 463 ? 24.475 45.122 -5.577 1.00 63.38 437 ALA A N 1
ATOM 3473 C CA . ALA A 1 463 ? 25.846 45.661 -5.552 1.00 66.42 437 ALA A CA 1
ATOM 3474 C C . ALA A 1 463 ? 26.641 45.170 -4.342 1.00 62.78 437 ALA A C 1
ATOM 3475 O O . ALA A 1 463 ? 27.786 44.735 -4.474 1.00 58.58 437 ALA A O 1
ATOM 3477 N N . GLN A 1 464 ? 26.034 45.296 -3.167 1.00 68.35 438 GLN A N 1
ATOM 3478 C CA . GLN A 1 464 ? 26.516 44.669 -1.930 1.00 71.40 438 GLN A CA 1
ATOM 3479 C C . GLN A 1 464 ? 25.287 44.066 -1.254 1.00 70.04 438 GLN A C 1
ATOM 3480 O O . GLN A 1 464 ? 24.167 44.552 -1.467 1.00 64.84 438 GLN A O 1
ATOM 3486 N N . ALA A 1 465 ? 25.480 43.008 -0.464 1.00 67.55 439 ALA A N 1
ATOM 3487 C CA . ALA A 1 465 ? 24.344 42.352 0.207 1.00 65.65 439 ALA A CA 1
ATOM 3488 C C . ALA A 1 465 ? 24.694 41.680 1.538 1.00 63.96 439 ALA A C 1
ATOM 3489 O O . ALA A 1 465 ? 25.752 41.061 1.703 1.00 64.39 439 ALA A O 1
ATOM 3491 N N . VAL A 1 466 ? 23.771 41.813 2.481 1.00 67.52 440 VAL A N 1
ATOM 3492 C CA . VAL A 1 466 ? 23.919 41.259 3.822 1.00 66.51 440 VAL A CA 1
ATOM 3493 C C . VAL A 1 466 ? 22.546 40.760 4.270 1.00 62.72 440 VAL A C 1
ATOM 3494 O O . VAL A 1 466 ? 21.544 41.464 4.131 1.00 59.67 440 VAL A O 1
ATOM 3498 N N . VAL A 1 467 ? 22.517 39.532 4.793 1.00 60.73 441 VAL A N 1
ATOM 3499 C CA . VAL A 1 467 ? 21.282 38.867 5.211 1.00 55.47 441 VAL A CA 1
ATOM 3500 C C . VAL A 1 467 ? 21.443 38.529 6.690 1.00 56.02 441 VAL A C 1
ATOM 3501 O O . VAL A 1 467 ? 22.500 38.028 7.119 1.00 52.01 441 VAL A O 1
ATOM 3505 N N . ILE A 1 468 ? 20.406 38.818 7.464 1.00 55.31 442 ILE A N 1
ATOM 3506 C CA . ILE A 1 468 ? 20.438 38.558 8.897 1.00 58.42 442 ILE A CA 1
ATOM 3507 C C . ILE A 1 468 ? 19.143 37.916 9.351 1.00 54.90 442 ILE A C 1
ATOM 3508 O O . ILE A 1 468 ? 18.103 38.072 8.712 1.00 59.47 442 ILE A O 1
ATOM 3513 N N . ASP A 1 469 ? 19.258 37.141 10.429 1.00 59.13 443 ASP A N 1
ATOM 3514 C CA . ASP A 1 469 ? 18.143 36.751 11.302 1.00 63.97 443 ASP A CA 1
ATOM 3515 C C . ASP A 1 469 ? 18.050 37.857 12.377 1.00 66.06 443 ASP A C 1
ATOM 3516 O O . ASP A 1 469 ? 19.082 38.455 12.695 1.00 67.74 443 ASP A O 1
ATOM 3521 N N . ARG A 1 470 ? 16.897 38.140 12.986 1.00 68.48 444 ARG A N 1
ATOM 3522 C CA . ARG A 1 470 ? 15.670 37.364 12.951 1.00 73.98 444 ARG A CA 1
ATOM 3523 C C . ARG A 1 470 ? 14.658 38.069 12.065 1.00 79.39 444 ARG A C 1
ATOM 3524 O O . ARG A 1 470 ? 14.443 39.272 12.194 1.00 81.05 444 ARG A O 1
ATOM 3532 N N . ARG A 1 478 ? 13.530 34.194 11.255 1.00 76.67 452 ARG A N 1
ATOM 3533 C CA . ARG A 1 478 ? 13.027 34.941 10.101 1.00 78.41 452 ARG A CA 1
ATOM 3534 C C . ARG A 1 478 ? 14.159 35.672 9.376 1.00 73.65 452 ARG A C 1
ATOM 3535 O O . ARG A 1 478 ? 15.047 36.245 10.012 1.00 72.96 452 ARG A O 1
ATOM 3543 N N . LEU A 1 479 ? 14.128 35.643 8.045 1.00 69.14 453 LEU A N 1
ATOM 3544 C CA . LEU A 1 479 ? 15.204 36.221 7.227 1.00 63.67 453 LEU A CA 1
ATOM 3545 C C . LEU A 1 479 ? 14.800 37.585 6.651 1.00 60.02 453 LEU A C 1
ATOM 3546 O O . LEU A 1 479 ? 13.706 37.734 6.078 1.00 56.96 453 LEU A O 1
ATOM 3551 N N . VAL A 1 480 ? 15.688 38.566 6.815 1.00 58.63 454 VAL A N 1
ATOM 3552 C CA . VAL A 1 480 ? 15.573 39.858 6.131 1.00 57.99 454 VAL A CA 1
ATOM 3553 C C . VAL A 1 480 ? 16.881 40.153 5.403 1.00 54.95 454 VAL A C 1
ATOM 3554 O O . VAL A 1 480 ? 17.961 40.019 5.973 1.00 53.96 454 VAL A O 1
ATOM 3558 N N . ALA A 1 481 ? 16.768 40.541 4.133 1.00 56.20 455 ALA A N 1
ATOM 3559 C CA . ALA A 1 481 ? 17.933 40.859 3.317 1.00 55.40 455 ALA A CA 1
ATOM 3560 C C . ALA A 1 481 ? 18.199 42.355 3.348 1.00 58.18 455 ALA A C 1
ATOM 3561 O O . ALA A 1 481 ? 17.291 43.153 3.196 1.00 55.76 455 ALA A O 1
ATOM 3563 N N . TYR A 1 482 ? 19.457 42.712 3.560 1.00 66.50 456 TYR A N 1
ATOM 3564 C CA . TYR A 1 482 ? 19.902 44.092 3.544 1.00 74.14 456 TYR A CA 1
ATOM 3565 C C . TYR A 1 482 ? 20.795 44.223 2.316 1.00 73.13 456 TYR A C 1
ATOM 3566 O O . TYR A 1 482 ? 21.824 43.555 2.227 1.00 74.17 456 TYR A O 1
ATOM 3575 N N . LEU A 1 483 ? 20.397 45.066 1.364 1.00 75.39 457 LEU A N 1
ATOM 3576 C CA . LEU A 1 483 ? 21.120 45.199 0.091 1.00 76.06 457 LEU A CA 1
ATOM 3577 C C . LEU A 1 483 ? 21.105 46.630 -0.454 1.00 77.56 457 LEU A C 1
ATOM 3578 O O . LEU A 1 483 ? 20.106 47.335 -0.329 1.00 66.59 457 LEU A O 1
ATOM 3583 N N . VAL A 1 484 ? 22.221 47.049 -1.052 1.00 79.89 458 VAL A N 1
ATOM 3584 C CA . VAL A 1 484 ? 22.260 48.285 -1.849 1.00 81.60 458 VAL A CA 1
ATOM 3585 C C . VAL A 1 484 ? 22.276 47.914 -3.343 1.00 75.85 458 VAL A C 1
ATOM 3586 O O . VAL A 1 484 ? 23.258 47.327 -3.827 1.00 71.45 458 VAL A O 1
ATOM 3590 N N . PRO A 1 485 ? 21.177 48.224 -4.072 1.00 70.62 459 PRO A N 1
ATOM 3591 C CA . PRO A 1 485 ? 21.108 47.871 -5.495 1.00 69.43 459 PRO A CA 1
ATOM 3592 C C . PRO A 1 485 ? 21.969 48.778 -6.372 1.00 70.19 459 PRO A C 1
ATOM 3593 O O . PRO A 1 485 ? 22.385 49.848 -5.923 1.00 68.15 459 PRO A O 1
ATOM 3597 N N . HIS A 1 486 ? 22.254 48.338 -7.599 1.00 72.33 460 HIS A N 1
ATOM 3598 C CA . HIS A 1 486 ? 22.889 49.210 -8.595 1.00 71.61 460 HIS A CA 1
ATOM 3599 C C . HIS A 1 486 ? 21.882 50.274 -9.034 1.00 66.71 460 HIS A C 1
ATOM 3600 O O . HIS A 1 486 ? 22.192 51.457 -9.026 1.00 64.97 460 HIS A O 1
ATOM 3607 N N . SER A 1 487 ? 20.680 49.843 -9.407 1.00 64.44 461 SER A N 1
ATOM 3608 C CA . SER A 1 487 ? 19.577 50.754 -9.681 1.00 62.56 461 SER A CA 1
ATOM 3609 C C . SER A 1 487 ? 18.401 50.338 -8.831 1.00 64.56 461 SER A C 1
ATOM 3610 O O . SER A 1 487 ? 18.132 49.150 -8.700 1.00 66.97 461 SER A O 1
ATOM 3613 N N . THR A 1 488 ? 17.684 51.310 -8.278 1.00 67.89 462 THR A N 1
ATOM 3614 C CA . THR A 1 488 ? 16.432 51.040 -7.566 1.00 72.59 462 THR A CA 1
ATOM 3615 C C . THR A 1 488 ? 15.279 50.812 -8.559 1.00 76.06 462 THR A C 1
ATOM 3616 O O . THR A 1 488 ? 14.848 51.727 -9.257 1.00 79.21 462 THR A O 1
ATOM 3620 N N . GLU A 1 489 ? 14.817 49.569 -8.637 1.00 83.27 463 GLU A N 1
ATOM 3621 C CA . GLU A 1 489 ? 13.590 49.221 -9.342 1.00 84.29 463 GLU A CA 1
ATOM 3622 C C . GLU A 1 489 ? 12.574 49.006 -8.231 1.00 83.17 463 GLU A C 1
ATOM 3623 O O . GLU A 1 489 ? 12.954 48.554 -7.151 1.00 77.58 463 GLU A O 1
ATOM 3629 N N . GLU A 1 490 ? 11.302 49.333 -8.463 1.00 85.06 464 GLU A N 1
ATOM 3630 C CA . GLU A 1 490 ? 10.323 49.370 -7.354 1.00 89.00 464 GLU A CA 1
ATOM 3631 C C . GLU A 1 490 ? 9.505 48.088 -7.128 1.00 87.02 464 GLU A C 1
ATOM 3632 O O . GLU A 1 490 ? 8.702 48.031 -6.193 1.00 85.33 464 GLU A O 1
ATOM 3638 N N . ASN A 1 491 ? 9.716 47.067 -7.963 1.00 83.54 465 ASN A N 1
ATOM 3639 C CA . ASN A 1 491 ? 9.263 45.703 -7.655 1.00 81.34 465 ASN A CA 1
ATOM 3640 C C . ASN A 1 491 ? 10.471 44.743 -7.565 1.00 81.20 465 ASN A C 1
ATOM 3641 O O . ASN A 1 491 ? 10.446 43.618 -8.082 1.00 78.59 465 ASN A O 1
ATOM 3646 N N . LEU A 1 492 ? 11.521 45.212 -6.890 1.00 74.68 466 LEU A N 1
ATOM 3647 C CA . LEU A 1 492 ? 12.764 44.469 -6.731 1.00 74.58 466 LEU A CA 1
ATOM 3648 C C . LEU A 1 492 ? 12.641 43.328 -5.707 1.00 76.19 466 LEU A C 1
ATOM 3649 O O . LEU A 1 492 ? 13.389 42.356 -5.776 1.00 79.46 466 LEU A O 1
ATOM 3654 N N . THR A 1 493 ? 11.706 43.455 -4.762 1.00 73.49 467 THR A N 1
ATOM 3655 C CA . THR A 1 493 ? 11.343 42.361 -3.854 1.00 70.89 467 THR A CA 1
ATOM 3656 C C . THR A 1 493 ? 11.043 41.083 -4.640 1.00 69.67 467 THR A C 1
ATOM 3657 O O . THR A 1 493 ? 11.756 40.094 -4.521 1.00 65.55 467 THR A O 1
ATOM 3661 N N . VAL A 1 494 ? 9.988 41.130 -5.452 1.00 70.89 468 VAL A N 1
ATOM 3662 C CA . VAL A 1 494 ? 9.506 39.963 -6.184 1.00 66.72 468 VAL A CA 1
ATOM 3663 C C . VAL A 1 494 ? 10.547 39.479 -7.204 1.00 64.70 468 VAL A C 1
ATOM 3664 O O . VAL A 1 494 ? 10.573 38.296 -7.542 1.00 66.67 468 VAL A O 1
ATOM 3668 N N . THR A 1 495 ? 11.415 40.377 -7.666 1.00 59.19 469 THR A N 1
ATOM 3669 C CA . THR A 1 495 ? 12.410 40.021 -8.675 1.00 59.92 469 THR A CA 1
ATOM 3670 C C . THR A 1 495 ? 13.563 39.219 -8.092 1.00 59.82 469 THR A C 1
ATOM 3671 O O . THR A 1 495 ? 14.043 38.270 -8.724 1.00 53.97 469 THR A O 1
ATOM 3675 N N . LEU A 1 496 ? 14.045 39.630 -6.921 1.00 57.39 470 LEU A N 1
ATOM 3676 C CA . LEU A 1 496 ? 15.098 38.886 -6.235 1.00 58.34 470 LEU A CA 1
ATOM 3677 C C . LEU A 1 496 ? 14.516 37.609 -5.650 1.00 57.49 470 LEU A C 1
ATOM 3678 O O . LEU A 1 496 ? 15.204 36.594 -5.587 1.00 59.34 470 LEU A O 1
ATOM 3683 N N . GLN A 1 497 ? 13.247 37.654 -5.257 1.00 54.43 471 GLN A N 1
ATOM 3684 C CA . GLN A 1 497 ? 12.547 36.461 -4.799 1.00 59.39 471 GLN A CA 1
ATOM 3685 C C . GLN A 1 497 ? 12.461 35.408 -5.886 1.00 58.76 471 GLN A C 1
ATOM 3686 O O . GLN A 1 497 ? 12.912 34.279 -5.686 1.00 58.12 471 GLN A O 1
ATOM 3692 N N . GLN A 1 498 ? 11.871 35.765 -7.023 1.00 57.03 472 GLN A N 1
ATOM 3693 C CA . GLN A 1 498 ? 11.812 34.843 -8.162 1.00 59.52 472 GLN A CA 1
ATOM 3694 C C . GLN A 1 498 ? 13.203 34.316 -8.603 1.00 56.81 472 GLN A C 1
ATOM 3695 O O . GLN A 1 498 ? 13.335 33.164 -9.009 1.00 62.43 472 GLN A O 1
ATOM 3701 N N . PHE A 1 499 ? 14.228 35.149 -8.474 1.00 51.32 473 PHE A N 1
ATOM 3702 C CA . PHE A 1 499 ? 15.616 34.761 -8.749 1.00 50.05 473 PHE A CA 1
ATOM 3703 C C . PHE A 1 499 ? 16.159 33.697 -7.778 1.00 50.78 473 PHE A C 1
ATOM 3704 O O . PHE A 1 499 ? 16.845 32.749 -8.186 1.00 48.41 473 PHE A O 1
ATOM 3712 N N . LEU A 1 500 ? 15.870 33.878 -6.492 1.00 46.79 474 LEU A N 1
ATOM 3713 C CA . LEU A 1 500 ? 16.309 32.941 -5.461 1.00 44.14 474 LEU A CA 1
ATOM 3714 C C . LEU A 1 500 ? 15.440 31.690 -5.463 1.00 42.92 474 LEU A C 1
ATOM 3715 O O . LEU A 1 500 ? 15.905 30.595 -5.147 1.00 47.23 474 LEU A O 1
ATOM 3720 N N . LYS A 1 501 ? 14.175 31.857 -5.807 1.00 42.69 475 LYS A N 1
ATOM 3721 C CA . LYS A 1 501 ? 13.259 30.742 -5.919 1.00 44.44 475 LYS A CA 1
ATOM 3722 C C . LYS A 1 501 ? 13.853 29.598 -6.766 1.00 45.73 475 LYS A C 1
ATOM 3723 O O . LYS A 1 501 ? 13.716 28.425 -6.396 1.00 46.61 475 LYS A O 1
ATOM 3729 N N . ASN A 1 502 ? 14.542 29.933 -7.859 1.00 41.13 476 ASN A N 1
ATOM 3730 C CA . ASN A 1 502 ? 15.088 28.921 -8.789 1.00 42.09 476 ASN A CA 1
ATOM 3731 C C . ASN A 1 502 ? 16.508 28.463 -8.463 1.00 37.91 476 ASN A C 1
ATOM 3732 O O . ASN A 1 502 ? 17.118 27.711 -9.239 1.00 32.91 476 ASN A O 1
ATOM 3737 N N . LYS A 1 503 ? 17.044 28.929 -7.331 1.00 35.45 477 LYS A N 1
ATOM 3738 C CA . LYS A 1 503 ? 18.391 28.592 -6.923 1.00 37.17 477 LYS A CA 1
ATOM 3739 C C . LYS A 1 503 ? 18.452 27.922 -5.557 1.00 35.66 477 LYS A C 1
ATOM 3740 O O . LYS A 1 503 ? 19.188 26.959 -5.382 1.00 34.15 477 LYS A O 1
ATOM 3746 N N . LEU A 1 504 ? 17.700 28.460 -4.598 1.00 34.40 478 LEU A N 1
ATOM 3747 C CA . LEU A 1 504 ? 17.828 28.093 -3.179 1.00 32.90 478 LEU A CA 1
ATOM 3748 C C . LEU A 1 504 ? 16.537 27.456 -2.740 1.00 30.56 478 LEU A C 1
ATOM 3749 O O . LEU A 1 504 ? 15.521 27.791 -3.288 1.00 32.82 478 LEU A O 1
ATOM 3754 N N . PRO A 1 505 ? 16.568 26.557 -1.718 1.00 32.36 479 PRO A N 1
ATOM 3755 C CA . PRO A 1 505 ? 15.337 26.068 -1.123 1.00 31.85 479 PRO A CA 1
ATOM 3756 C C . PRO A 1 505 ? 14.512 27.231 -0.560 1.00 35.10 479 PRO A C 1
ATOM 3757 O O . PRO A 1 505 ? 15.071 28.293 -0.238 1.00 32.91 479 PRO A O 1
ATOM 3761 N N . SER A 1 506 ? 13.207 27.027 -0.476 1.00 36.42 480 SER A N 1
ATOM 3762 C CA . SER A 1 506 ? 12.288 28.076 -0.056 1.00 43.68 480 SER A CA 1
ATOM 3763 C C . SER A 1 506 ? 12.692 28.725 1.270 1.00 44.89 480 SER A C 1
ATOM 3764 O O . SER A 1 506 ? 12.656 29.951 1.388 1.00 51.94 480 SER A O 1
ATOM 3767 N N . TYR A 1 507 ? 13.108 27.907 2.238 1.00 42.85 481 TYR A N 1
ATOM 3768 C CA . TYR A 1 507 ? 13.444 28.389 3.586 1.00 42.52 481 TYR A CA 1
ATOM 3769 C C . TYR A 1 507 ? 14.687 29.278 3.613 1.00 43.95 481 TYR A C 1
ATOM 3770 O O . TYR A 1 507 ? 14.980 29.906 4.653 1.00 42.77 481 TYR A O 1
ATOM 3779 N N . MET A 1 508 ? 15.423 29.330 2.494 1.00 41.18 482 MET A N 1
ATOM 3780 C CA . MET A 1 508 ? 16.553 30.268 2.356 1.00 41.33 482 MET A CA 1
ATOM 3781 C C . MET A 1 508 ? 16.161 31.595 1.688 1.00 39.96 482 MET A C 1
ATOM 3782 O O . MET A 1 508 ? 17.025 32.459 1.476 1.00 43.63 482 MET A O 1
ATOM 3787 N N . ILE A 1 509 ? 14.882 31.752 1.358 1.00 41.63 483 ILE A N 1
ATOM 3788 C CA . ILE A 1 509 ? 14.389 32.940 0.668 1.00 46.78 483 ILE A CA 1
ATOM 3789 C C . ILE A 1 509 ? 13.835 33.933 1.698 1.00 47.91 483 ILE A C 1
ATOM 3790 O O . ILE A 1 509 ? 12.898 33.610 2.427 1.00 48.78 483 ILE A O 1
ATOM 3795 N N . PRO A 1 510 ? 14.423 35.136 1.771 1.00 49.47 484 PRO A N 1
ATOM 3796 C CA . PRO A 1 510 ? 13.888 36.085 2.750 1.00 53.57 484 PRO A CA 1
ATOM 3797 C C . PRO A 1 510 ? 12.448 36.487 2.481 1.00 55.84 484 PRO A C 1
ATOM 3798 O O . PRO A 1 510 ? 12.009 36.511 1.329 1.00 58.45 484 PRO A O 1
ATOM 3802 N N . ALA A 1 511 ? 11.718 36.764 3.553 1.00 61.15 485 ALA A N 1
ATOM 3803 C CA . ALA A 1 511 ? 10.381 37.312 3.441 1.00 63.15 485 ALA A CA 1
ATOM 3804 C C . ALA A 1 511 ? 10.479 38.752 2.951 1.00 66.03 485 ALA A C 1
ATOM 3805 O O . ALA A 1 511 ? 9.754 39.160 2.038 1.00 68.62 485 ALA A O 1
ATOM 3807 N N . THR A 1 512 ? 11.398 39.515 3.533 1.00 65.01 486 THR A N 1
ATOM 3808 C CA . THR A 1 512 ? 11.471 40.939 3.247 1.00 66.82 486 THR A CA 1
ATOM 3809 C C . THR A 1 512 ? 12.906 41.382 2.951 1.00 64.78 486 THR A C 1
ATOM 3810 O O . THR A 1 512 ? 13.868 40.761 3.426 1.00 61.57 486 THR A O 1
ATOM 3814 N N . PHE A 1 513 ? 13.023 42.449 2.148 1.00 65.05 487 PHE A N 1
ATOM 3815 C CA . PHE A 1 513 ? 14.312 43.025 1.730 1.00 67.06 487 PHE A CA 1
ATOM 3816 C C . PHE A 1 513 ? 14.419 44.521 2.097 1.00 69.92 487 PHE A C 1
ATOM 3817 O O . PHE A 1 513 ? 13.408 45.229 2.151 1.00 62.33 487 PHE A O 1
ATOM 3825 N N . VAL A 1 514 ? 15.649 44.989 2.328 1.00 71.66 488 VAL A N 1
ATOM 3826 C CA . VAL A 1 514 ? 15.931 46.395 2.671 1.00 74.35 488 VAL A CA 1
ATOM 3827 C C . VAL A 1 514 ? 17.035 46.933 1.757 1.00 80.03 488 VAL A C 1
ATOM 3828 O O . VAL A 1 514 ? 17.941 46.184 1.371 1.00 81.57 488 VAL A O 1
ATOM 3832 N N . VAL A 1 515 ? 16.957 48.228 1.426 1.00 81.81 489 VAL A N 1
ATOM 3833 C CA . VAL A 1 515 ? 17.933 48.885 0.547 1.00 78.04 489 VAL A CA 1
ATOM 3834 C C . VAL A 1 515 ? 18.935 49.735 1.335 1.00 73.27 489 VAL A C 1
ATOM 3835 O O . VAL A 1 515 ? 18.652 50.873 1.689 1.00 67.73 489 VAL A O 1
#

B-factor: mean 35.63, std 15.07, range [16.19, 113.98]

Nearest PDB structures (foldseek):
  4d4g-assembly1_A  TM=1.001E+00  e=0.000E+00  Planktothrix agardhii
  4d4h-assembly1_A  TM=1.001E+00  e=9.972E-87  Planktothrix agardhii
  6p3i-assembly1_A  TM=9.086E-01  e=2.926E-47  Eleftheria terrae
  8jbr-assembly1_A  TM=7.993E-01  e=9.105E-52  Microcystis aeruginosa PCC 7806
  3l8c-assembly2_B  TM=7.692E-01  e=6.137E-42  Streptococcus pyogenes serotype M6

Solvent-accessible surface area: 19834 Å² total